Protein AF-A0A960FI10-F1 (afdb_monomer_lite)

Radius of gyration: 30.27 Å; chains: 1; bounding box: 76×75×82 Å

Structure (mmCIF, N/CA/C/O backbone):
data_AF-A0A960FI10-F1
#
_entry.id   AF-A0A960FI10-F1
#
loop_
_atom_site.group_PDB
_atom_site.id
_atom_site.type_symbol
_atom_site.label_atom_id
_atom_site.label_alt_id
_atom_site.label_comp_id
_atom_site.label_asym_id
_atom_site.label_entity_id
_atom_site.label_seq_id
_atom_site.pdbx_PDB_ins_code
_atom_site.Cartn_x
_atom_site.Cartn_y
_atom_site.Cartn_z
_atom_site.occupancy
_atom_site.B_iso_or_equiv
_atom_site.auth_seq_id
_atom_site.auth_comp_id
_atom_site.auth_asym_id
_atom_site.auth_atom_id
_atom_site.pdbx_PDB_model_num
ATOM 1 N N . MET A 1 1 ? 33.075 -23.051 -19.292 1.00 27.44 1 MET A N 1
ATOM 2 C CA . MET A 1 1 ? 32.781 -24.002 -20.390 1.00 27.44 1 MET A CA 1
ATOM 3 C C . MET A 1 1 ? 31.581 -24.809 -19.934 1.00 27.44 1 MET A C 1
ATOM 5 O O . MET A 1 1 ? 31.712 -25.465 -18.917 1.00 27.44 1 MET A O 1
ATOM 9 N N . SER A 1 2 ? 30.389 -24.736 -20.502 1.00 24.53 2 SER A N 1
ATOM 10 C CA . SER A 1 2 ? 29.901 -24.112 -21.730 1.00 24.53 2 SER A CA 1
ATOM 11 C C . SER A 1 2 ? 28.411 -23.808 -21.527 1.00 24.53 2 SER A C 1
ATOM 13 O O . SER A 1 2 ? 27.751 -24.508 -20.768 1.00 24.53 2 SER A O 1
ATOM 15 N N . THR A 1 3 ? 27.949 -22.733 -22.169 1.00 26.41 3 THR A N 1
ATOM 16 C CA . THR A 1 3 ? 26.600 -22.534 -22.738 1.00 26.41 3 THR A CA 1
ATOM 17 C C . THR A 1 3 ? 25.619 -23.697 -22.553 1.00 26.41 3 THR A C 1
ATOM 19 O O . THR A 1 3 ? 25.810 -24.702 -23.226 1.00 26.41 3 THR A O 1
ATOM 22 N N . ASP A 1 4 ? 24.583 -23.547 -21.714 1.00 27.80 4 ASP A N 1
ATOM 23 C CA . ASP A 1 4 ? 23.364 -24.387 -21.792 1.00 27.80 4 ASP A CA 1
ATOM 24 C C . ASP A 1 4 ? 22.169 -23.885 -20.942 1.00 27.80 4 ASP A C 1
ATOM 26 O O . ASP A 1 4 ? 21.427 -24.668 -20.357 1.00 27.80 4 ASP A O 1
ATOM 30 N N . ILE A 1 5 ? 21.929 -22.567 -20.866 1.00 27.28 5 ILE A N 1
ATOM 31 C CA . ILE A 1 5 ? 20.665 -22.030 -20.308 1.00 27.28 5 ILE A CA 1
ATOM 32 C C . ILE A 1 5 ? 20.168 -20.863 -21.175 1.00 27.28 5 ILE A C 1
ATOM 34 O O . ILE A 1 5 ? 20.163 -19.714 -20.751 1.00 27.28 5 ILE A O 1
ATOM 38 N N . LEU A 1 6 ? 19.811 -21.149 -22.433 1.00 28.70 6 LEU A N 1
ATOM 39 C CA . LEU A 1 6 ? 19.142 -20.194 -23.336 1.00 28.70 6 LEU A CA 1
ATOM 40 C C . LEU A 1 6 ? 18.102 -20.846 -24.270 1.00 28.70 6 LEU A C 1
ATOM 42 O O . LEU A 1 6 ? 17.695 -20.234 -25.252 1.00 28.70 6 LEU A O 1
ATOM 46 N N . ASP A 1 7 ? 17.632 -22.062 -23.981 1.00 28.39 7 ASP A N 1
ATOM 47 C CA . ASP A 1 7 ? 16.678 -22.761 -24.856 1.00 28.39 7 ASP A CA 1
ATOM 48 C C . ASP A 1 7 ? 15.357 -23.059 -24.129 1.00 28.39 7 ASP A C 1
ATOM 50 O O . ASP A 1 7 ? 14.998 -24.194 -23.832 1.00 28.39 7 ASP A O 1
ATOM 54 N N . GLN A 1 8 ? 14.605 -21.995 -23.847 1.00 27.23 8 GLN A N 1
ATOM 55 C CA . GLN A 1 8 ? 13.143 -22.065 -23.817 1.00 27.23 8 GLN A CA 1
ATOM 56 C C . GLN A 1 8 ? 12.599 -21.102 -24.872 1.00 27.23 8 GLN A C 1
ATOM 58 O O . GLN A 1 8 ? 12.081 -20.027 -24.584 1.00 27.23 8 GLN A O 1
ATOM 63 N N . ARG A 1 9 ? 12.765 -21.490 -26.142 1.00 35.78 9 ARG A N 1
ATOM 64 C CA . ARG A 1 9 ? 12.076 -20.858 -27.267 1.00 35.78 9 ARG A CA 1
ATOM 65 C C . ARG A 1 9 ? 10.587 -21.165 -27.143 1.00 35.78 9 ARG A C 1
ATOM 67 O O . ARG A 1 9 ? 10.159 -22.281 -27.437 1.00 35.78 9 ARG A O 1
ATOM 74 N N . HIS A 1 10 ? 9.787 -20.178 -26.756 1.00 39.16 10 HIS A N 1
ATOM 75 C CA . HIS A 1 10 ? 8.376 -20.183 -27.127 1.00 39.16 10 HIS A CA 1
ATOM 76 C C . HIS A 1 10 ? 8.315 -20.239 -28.661 1.00 39.16 10 HIS A C 1
ATOM 78 O O . HIS A 1 10 ? 8.887 -19.399 -29.351 1.00 39.16 10 HIS A O 1
ATOM 84 N N . GLY A 1 11 ? 7.762 -21.335 -29.179 1.00 33.62 11 GLY A N 1
ATOM 85 C CA . GLY A 1 11 ? 8.029 -21.821 -30.529 1.00 33.62 11 GLY A CA 1
ATOM 86 C C . GLY A 1 11 ? 7.714 -20.817 -31.635 1.00 33.62 11 GLY A C 1
ATOM 87 O O . GLY A 1 11 ? 6.553 -20.499 -31.884 1.00 33.62 11 GLY A O 1
ATOM 88 N N . LEU A 1 12 ? 8.755 -20.408 -32.367 1.00 49.84 12 LEU A N 1
ATOM 89 C CA . LEU A 1 12 ? 8.618 -19.959 -33.750 1.00 49.84 12 LEU A CA 1
ATOM 90 C C . LEU A 1 12 ? 7.857 -21.055 -34.509 1.00 49.84 12 LEU A C 1
ATOM 92 O O . LEU A 1 12 ? 8.240 -22.228 -34.443 1.00 49.84 12 LEU A O 1
ATOM 96 N N . GLY A 1 13 ? 6.791 -20.702 -35.229 1.00 48.28 13 GLY A N 1
ATOM 97 C CA . GLY A 1 13 ? 6.212 -21.629 -36.200 1.00 48.28 13 GLY A CA 1
ATOM 98 C C . GLY A 1 13 ? 7.327 -22.128 -37.135 1.00 48.28 13 GLY A C 1
ATOM 99 O O . GLY A 1 13 ? 8.195 -21.328 -37.502 1.00 48.28 13 GLY A O 1
ATOM 100 N N . PRO A 1 14 ? 7.375 -23.424 -37.490 1.00 54.38 14 PRO A N 1
ATOM 101 C CA . PRO A 1 14 ? 8.455 -23.959 -38.312 1.00 54.38 14 PRO A CA 1
ATOM 102 C C . PRO A 1 14 ? 8.590 -23.134 -39.601 1.00 54.38 14 PRO A C 1
ATOM 104 O O . PRO A 1 14 ? 7.647 -23.059 -40.384 1.00 54.38 14 PRO A O 1
ATOM 107 N N . GLY A 1 15 ? 9.749 -22.491 -39.791 1.00 76.50 15 GLY A N 1
ATOM 108 C CA . GLY A 1 15 ? 10.102 -21.784 -41.026 1.00 76.50 15 GLY A CA 1
ATOM 109 C C . GLY A 1 15 ? 10.373 -20.278 -40.929 1.00 76.50 15 GLY A C 1
ATOM 110 O O . GLY A 1 15 ? 10.976 -19.768 -41.859 1.00 76.50 15 GLY A O 1
ATOM 111 N N . VAL A 1 16 ? 10.015 -19.553 -39.861 1.00 88.19 16 VAL A N 1
ATOM 112 C CA . VAL A 1 16 ? 10.279 -18.092 -39.807 1.00 88.19 16 VAL A CA 1
ATOM 113 C C . VAL A 1 16 ? 11.729 -17.799 -39.400 1.00 88.19 16 VAL A C 1
ATOM 115 O O . VAL A 1 16 ? 12.176 -18.257 -38.347 1.00 88.19 16 VAL A O 1
ATOM 118 N N . GLN A 1 17 ? 12.451 -17.020 -40.211 1.00 93.38 17 GLN A N 1
ATOM 119 C CA . GLN A 1 17 ? 13.795 -16.501 -39.905 1.00 93.38 17 GLN A CA 1
ATOM 120 C C . GLN A 1 17 ? 13.783 -14.973 -39.817 1.00 93.38 17 GLN A C 1
ATOM 122 O O . GLN A 1 17 ? 13.014 -14.335 -40.529 1.00 93.38 17 GLN A O 1
ATOM 127 N N . ILE A 1 18 ? 14.621 -14.393 -38.954 1.00 95.88 18 ILE A N 1
ATOM 128 C CA . ILE A 1 18 ? 14.718 -12.943 -38.746 1.00 95.88 18 ILE A CA 1
ATOM 129 C C . ILE A 1 18 ? 16.155 -12.495 -39.010 1.00 95.88 18 ILE A C 1
ATOM 131 O O . ILE A 1 18 ? 17.070 -13.008 -38.366 1.00 95.88 18 ILE A O 1
ATOM 135 N N . ASP A 1 19 ? 16.328 -11.507 -39.888 1.00 95.88 19 ASP A N 1
ATOM 136 C CA . ASP A 1 19 ? 17.613 -10.846 -40.144 1.00 95.88 19 ASP A CA 1
ATOM 137 C C . ASP A 1 19 ? 17.461 -9.314 -40.045 1.00 95.88 19 ASP A C 1
ATOM 139 O O . ASP A 1 19 ? 16.362 -8.779 -40.198 1.00 95.88 19 ASP A O 1
ATOM 143 N N . GLU A 1 20 ? 18.564 -8.591 -39.825 1.00 95.44 20 GLU A N 1
ATOM 144 C CA . GLU A 1 20 ? 18.590 -7.120 -39.894 1.00 95.44 20 GLU A CA 1
ATOM 145 C C . GLU A 1 20 ? 18.688 -6.625 -41.350 1.00 95.44 20 GLU A C 1
ATOM 147 O O . GLU A 1 20 ? 19.424 -7.187 -42.167 1.00 95.44 20 GLU A O 1
ATOM 152 N N . LEU A 1 21 ? 17.986 -5.530 -41.664 1.00 96.31 21 LEU A N 1
ATOM 153 C CA . LEU A 1 21 ? 17.909 -4.925 -43.000 1.00 96.31 21 LEU A CA 1
ATOM 154 C C . LEU A 1 21 ? 19.276 -4.494 -43.552 1.00 96.31 21 LEU A C 1
ATOM 156 O O . LEU A 1 21 ? 19.474 -4.529 -44.762 1.00 96.31 21 LEU A O 1
ATOM 160 N N . ILE A 1 22 ? 20.239 -4.166 -42.686 1.00 94.62 22 ILE A N 1
ATOM 161 C CA . ILE A 1 22 ? 21.631 -3.859 -43.062 1.00 94.62 22 ILE A CA 1
ATOM 162 C C . ILE A 1 22 ? 22.290 -4.967 -43.902 1.00 94.62 22 ILE A C 1
ATOM 164 O O . ILE A 1 22 ? 23.148 -4.694 -44.739 1.00 94.62 22 ILE A O 1
ATOM 168 N N . GLY A 1 23 ? 21.877 -6.228 -43.723 1.00 94.00 23 GLY A N 1
ATOM 169 C CA . GLY A 1 23 ? 22.337 -7.353 -44.542 1.00 94.00 23 GLY A CA 1
ATOM 170 C C . GLY A 1 23 ? 21.620 -7.487 -45.890 1.00 94.00 23 GLY A C 1
ATOM 171 O O . GLY A 1 23 ? 22.055 -8.271 -46.732 1.00 94.00 23 GLY A O 1
ATOM 172 N N . HIS A 1 24 ? 20.536 -6.734 -46.095 1.00 95.62 24 HIS A N 1
ATOM 173 C CA . HIS A 1 24 ? 19.572 -6.892 -47.186 1.00 95.62 24 HIS A CA 1
ATOM 174 C C . HIS A 1 24 ? 19.091 -5.540 -47.764 1.00 95.62 24 HIS A C 1
ATOM 176 O O . HIS A 1 24 ? 17.882 -5.334 -47.904 1.00 95.62 24 HIS A O 1
ATOM 182 N N . PRO A 1 25 ? 19.988 -4.601 -48.136 1.00 94.50 25 PRO A N 1
ATOM 183 C CA . PRO A 1 25 ? 19.604 -3.248 -48.566 1.00 94.50 25 PRO A CA 1
ATOM 184 C C . PRO A 1 25 ? 18.697 -3.227 -49.809 1.00 94.50 25 PRO A C 1
ATOM 186 O O . PRO A 1 25 ? 17.915 -2.298 -49.997 1.00 94.50 25 PRO A O 1
ATOM 189 N N . HIS A 1 26 ? 18.735 -4.273 -50.644 1.00 95.25 26 HIS A N 1
ATOM 190 C CA . HIS A 1 26 ? 17.842 -4.432 -51.800 1.00 95.25 26 HIS A CA 1
ATOM 191 C C . HIS A 1 26 ? 16.358 -4.530 -51.421 1.00 95.25 26 HIS A C 1
ATOM 193 O O . HIS A 1 26 ? 15.505 -4.363 -52.292 1.00 95.25 26 HIS A O 1
ATOM 199 N N . LEU A 1 27 ? 16.038 -4.800 -50.151 1.00 96.69 27 LEU A N 1
ATOM 200 C CA . LEU A 1 27 ? 14.667 -4.883 -49.650 1.00 96.69 27 LEU A CA 1
ATOM 201 C C . LEU A 1 27 ? 14.076 -3.522 -49.261 1.00 96.69 27 LEU A C 1
ATOM 203 O O . LEU A 1 27 ? 12.856 -3.433 -49.128 1.00 96.69 27 LEU A O 1
ATOM 207 N N . ALA A 1 28 ? 14.877 -2.457 -49.135 1.00 95.50 28 ALA A N 1
ATOM 208 C CA . ALA A 1 28 ? 14.379 -1.136 -48.738 1.00 95.50 28 ALA A CA 1
ATOM 209 C C . ALA A 1 28 ? 13.206 -0.633 -49.615 1.00 95.50 28 ALA A C 1
ATOM 211 O O . ALA A 1 28 ? 12.186 -0.224 -49.055 1.00 95.50 28 ALA A O 1
ATOM 212 N N . PRO A 1 29 ? 13.227 -0.763 -50.962 1.00 95.69 29 PRO A N 1
ATOM 213 C CA . PRO A 1 29 ? 12.085 -0.377 -51.795 1.00 95.69 29 PRO A CA 1
ATOM 214 C C . PRO A 1 29 ? 10.819 -1.217 -51.594 1.00 95.69 29 PRO A C 1
ATOM 216 O O . PRO A 1 29 ? 9.716 -0.725 -51.849 1.00 95.69 29 PRO A O 1
ATOM 219 N N . VAL A 1 30 ? 10.964 -2.476 -51.169 1.00 94.75 30 VAL A N 1
ATOM 220 C CA . VAL A 1 30 ? 9.839 -3.380 -50.879 1.00 94.75 30 VAL A CA 1
ATOM 221 C C . VAL A 1 30 ? 9.170 -2.958 -49.578 1.00 94.75 30 VAL A C 1
ATOM 223 O O . VAL A 1 30 ? 7.957 -2.752 -49.556 1.00 94.75 30 VAL A O 1
ATOM 226 N N . LEU A 1 31 ? 9.965 -2.758 -48.523 1.00 95.88 31 LEU A N 1
ATOM 227 C CA . LEU A 1 31 ? 9.460 -2.317 -47.224 1.00 95.88 31 LEU A CA 1
ATOM 228 C C . LEU A 1 31 ? 8.814 -0.935 -47.335 1.00 95.88 31 LEU A C 1
ATOM 230 O O . LEU A 1 31 ? 7.664 -0.770 -46.935 1.00 95.88 31 LEU A O 1
ATOM 234 N N . ALA A 1 32 ? 9.479 0.022 -47.984 1.00 95.06 32 ALA A N 1
ATOM 235 C CA . ALA A 1 32 ? 8.936 1.358 -48.209 1.00 95.06 32 ALA A CA 1
ATOM 236 C C . ALA A 1 32 ? 7.579 1.343 -48.928 1.00 95.06 32 ALA A C 1
ATOM 238 O O . ALA A 1 32 ? 6.699 2.136 -48.602 1.00 95.06 32 ALA A O 1
ATOM 239 N N . ALA A 1 33 ? 7.390 0.435 -49.894 1.00 94.50 33 ALA A N 1
ATOM 240 C CA . ALA A 1 33 ? 6.110 0.274 -50.574 1.00 94.50 33 ALA A CA 1
ATOM 241 C C . ALA A 1 33 ? 5.013 -0.195 -49.611 1.00 94.50 33 ALA A C 1
ATOM 243 O O . ALA A 1 33 ? 3.963 0.430 -49.554 1.00 94.50 33 ALA A O 1
ATOM 244 N N . TRP A 1 34 ? 5.272 -1.243 -48.823 1.00 94.44 34 TRP A N 1
ATOM 245 C CA . TRP A 1 34 ? 4.295 -1.763 -47.861 1.00 94.44 34 TRP A CA 1
ATOM 246 C C . TRP A 1 34 ? 3.869 -0.723 -46.826 1.00 94.44 34 TRP A C 1
ATOM 248 O O . TRP A 1 34 ? 2.680 -0.577 -46.565 1.00 94.44 34 TRP A O 1
ATOM 258 N N . HIS A 1 35 ? 4.825 0.021 -46.267 1.00 91.56 35 HIS A N 1
ATOM 259 C CA . HIS A 1 35 ? 4.545 0.989 -45.203 1.00 91.56 35 HIS A CA 1
ATOM 260 C C . HIS A 1 35 ? 3.808 2.211 -45.745 1.00 91.56 35 HIS A C 1
ATOM 262 O O . HIS A 1 35 ? 2.861 2.687 -45.126 1.00 91.56 35 HIS A O 1
ATOM 268 N N . HIS A 1 36 ? 4.198 2.694 -46.926 1.00 92.56 36 HIS A N 1
ATOM 269 C CA . HIS A 1 36 ? 3.494 3.788 -47.580 1.00 92.56 36 HIS A CA 1
ATOM 270 C C . HIS A 1 36 ? 2.075 3.390 -48.008 1.00 92.56 36 HIS A C 1
ATOM 272 O O . HIS A 1 36 ? 1.150 4.182 -47.854 1.00 92.56 36 HIS A O 1
ATOM 278 N N . ASP A 1 37 ? 1.882 2.180 -48.535 1.00 93.19 37 ASP A N 1
ATOM 279 C CA . ASP A 1 37 ? 0.554 1.709 -48.941 1.00 93.19 37 ASP A CA 1
ATOM 280 C C . ASP A 1 37 ? -0.384 1.539 -47.730 1.00 93.19 37 ASP A C 1
ATOM 282 O O . ASP A 1 37 ? -1.577 1.821 -47.842 1.00 93.19 37 ASP A O 1
ATOM 286 N N . GLU A 1 38 ? 0.146 1.133 -46.569 1.00 90.44 38 GLU A N 1
ATOM 287 C CA . GLU A 1 38 ? -0.631 0.982 -45.331 1.00 90.44 38 GLU A CA 1
ATOM 288 C C . GLU A 1 38 ? -0.911 2.332 -44.646 1.00 90.44 38 GLU A C 1
ATOM 290 O O . GLU A 1 38 ? -2.062 2.632 -44.336 1.00 90.44 38 GLU A O 1
ATOM 295 N N . TRP A 1 39 ? 0.108 3.173 -44.437 1.00 88.62 39 TRP A N 1
ATOM 296 C CA . TRP A 1 39 ? 0.011 4.364 -43.574 1.00 88.62 39 TRP A CA 1
ATOM 297 C C . TRP A 1 39 ? 0.236 5.701 -44.279 1.00 88.62 39 TRP A C 1
ATOM 299 O O . TRP A 1 39 ? 0.024 6.744 -43.668 1.00 88.62 39 TRP A O 1
ATOM 309 N N . GLY A 1 40 ? 0.608 5.719 -45.562 1.00 85.81 40 GLY A N 1
ATOM 310 C CA . GLY A 1 40 ? 0.927 6.959 -46.286 1.00 85.81 40 GLY A CA 1
ATOM 311 C C . GLY A 1 40 ? -0.209 7.982 -46.284 1.00 85.81 40 GLY A C 1
ATOM 312 O O . GLY A 1 40 ? 0.038 9.179 -46.251 1.00 85.81 40 GLY A O 1
ATOM 313 N N . HIS A 1 41 ? -1.458 7.518 -46.215 1.00 87.25 41 HIS A N 1
ATOM 314 C CA . HIS A 1 41 ? -2.650 8.365 -46.147 1.00 87.25 41 HIS A CA 1
ATOM 315 C C . HIS A 1 41 ? -2.803 9.161 -44.836 1.00 87.25 41 HIS A C 1
ATOM 317 O O . HIS A 1 41 ? -3.621 10.080 -44.793 1.00 87.25 41 HIS A O 1
ATOM 323 N N . LEU A 1 42 ? -2.060 8.814 -43.778 1.00 83.38 42 LEU A N 1
ATOM 324 C CA . LEU A 1 42 ? -2.058 9.544 -42.504 1.00 83.38 42 LEU A CA 1
ATOM 325 C C . LEU A 1 42 ? -1.232 10.836 -42.577 1.00 83.38 42 LEU A C 1
ATOM 327 O O . LEU A 1 42 ? -1.423 11.739 -41.764 1.00 83.38 42 LEU A O 1
ATOM 331 N N . TYR A 1 43 ? -0.347 10.945 -43.568 1.00 82.81 43 TYR A N 1
ATOM 332 C CA . TYR A 1 43 ? 0.584 12.053 -43.717 1.00 82.81 43 TYR A CA 1
ATOM 333 C C . TYR A 1 43 ? 0.268 12.852 -44.984 1.00 82.81 43 TYR A C 1
ATOM 335 O O . TYR A 1 43 ? -0.145 12.292 -46.000 1.00 82.81 43 TYR A O 1
ATOM 343 N N . PRO A 1 44 ? 0.480 14.177 -44.988 1.00 83.62 44 PRO A N 1
ATOM 344 C CA . PRO A 1 44 ? 0.460 14.925 -46.236 1.00 83.62 44 PRO A CA 1
ATOM 345 C C . PRO A 1 44 ? 1.567 14.428 -47.184 1.00 83.62 44 PRO A C 1
ATOM 347 O O . PRO A 1 44 ? 2.717 14.331 -46.767 1.00 83.62 44 PRO A O 1
ATOM 350 N N . ASP A 1 45 ? 1.270 14.234 -48.474 1.00 82.12 45 ASP A N 1
ATOM 351 C CA . ASP A 1 45 ? 2.230 13.727 -49.486 1.00 82.12 45 ASP A CA 1
ATOM 352 C C . ASP A 1 45 ? 3.574 14.486 -49.548 1.00 82.12 45 ASP A C 1
ATOM 354 O O . ASP A 1 45 ? 4.604 13.958 -49.979 1.00 82.12 45 ASP A O 1
ATOM 358 N N . HIS A 1 46 ? 3.571 15.768 -49.174 1.00 82.31 46 HIS A N 1
ATOM 359 C CA . HIS A 1 46 ? 4.774 16.603 -49.156 1.00 82.31 46 HIS A CA 1
ATOM 360 C C . HIS A 1 46 ? 5.641 16.397 -47.905 1.00 82.31 46 HIS A C 1
ATOM 362 O O . HIS A 1 46 ? 6.799 16.807 -47.913 1.00 82.31 46 HIS A O 1
ATOM 368 N N . VAL A 1 47 ? 5.086 15.782 -46.858 1.00 81.88 47 VAL A N 1
ATOM 369 C CA . VAL A 1 47 ? 5.758 15.431 -45.601 1.00 81.88 47 VAL A CA 1
ATOM 370 C C . VAL A 1 47 ? 6.319 14.016 -45.706 1.00 81.88 47 VAL A C 1
ATOM 372 O O . VAL A 1 47 ? 7.525 13.828 -45.569 1.00 81.88 47 VAL A O 1
ATOM 375 N N . TRP A 1 48 ? 5.478 13.037 -46.048 1.00 87.94 48 TRP A N 1
ATOM 376 C CA . TRP A 1 48 ? 5.899 11.646 -46.180 1.00 87.94 48 TRP A CA 1
ATOM 377 C C . TRP A 1 48 ? 5.274 11.006 -47.421 1.00 87.94 48 TRP A C 1
ATOM 379 O O . TRP A 1 48 ? 4.070 11.067 -47.639 1.00 87.94 48 TRP A O 1
ATOM 389 N N . ASN A 1 49 ? 6.118 10.432 -48.277 1.00 91.19 49 ASN A N 1
ATOM 390 C CA . ASN A 1 49 ? 5.718 9.756 -49.509 1.00 91.19 49 ASN A CA 1
ATOM 391 C C . ASN A 1 49 ? 6.656 8.581 -49.791 1.00 91.19 49 ASN A C 1
ATOM 393 O O . ASN A 1 49 ? 7.697 8.430 -49.151 1.00 91.19 49 ASN A O 1
ATOM 397 N N . ARG A 1 50 ? 6.330 7.772 -50.804 1.00 92.50 50 ARG A N 1
ATOM 398 C CA . ARG A 1 50 ? 7.099 6.564 -51.140 1.00 92.50 50 ARG A CA 1
ATOM 399 C C . ARG A 1 50 ? 8.591 6.819 -51.381 1.00 92.50 50 ARG A C 1
ATOM 401 O O . ARG A 1 50 ? 9.402 5.971 -51.035 1.00 92.50 50 ARG A O 1
ATOM 408 N N . ALA A 1 51 ? 8.975 7.960 -51.956 1.00 93.19 51 ALA A N 1
ATOM 409 C CA . ALA A 1 51 ? 10.389 8.277 -52.166 1.00 93.19 51 ALA A CA 1
ATOM 410 C C . ALA A 1 51 ? 11.107 8.627 -50.853 1.00 93.19 51 ALA A C 1
ATOM 412 O O . ALA A 1 51 ? 12.289 8.326 -50.714 1.00 93.19 51 ALA A O 1
ATOM 413 N N . THR A 1 52 ? 10.411 9.253 -49.901 1.00 91.44 52 THR A N 1
ATOM 414 C CA . THR A 1 52 ? 10.924 9.484 -48.543 1.00 91.44 52 THR A CA 1
ATOM 415 C C . THR A 1 52 ? 11.063 8.171 -47.778 1.00 91.44 52 THR A C 1
ATOM 417 O O . THR A 1 52 ? 12.158 7.890 -47.304 1.00 91.44 52 THR A O 1
ATOM 420 N N . ALA A 1 53 ? 10.036 7.316 -47.789 1.00 91.94 53 ALA A N 1
ATOM 421 C CA . ALA A 1 53 ? 10.080 6.004 -47.141 1.00 91.94 53 ALA A CA 1
ATOM 422 C C . ALA A 1 53 ? 11.228 5.116 -47.669 1.00 91.94 53 ALA A C 1
ATOM 424 O O . ALA A 1 53 ? 11.881 4.418 -46.900 1.00 91.94 53 ALA A O 1
ATOM 425 N N . ILE A 1 54 ? 11.521 5.160 -48.979 1.00 95.12 54 ILE A N 1
ATOM 426 C CA . ILE A 1 54 ? 12.680 4.450 -49.554 1.00 95.12 54 ILE A CA 1
ATOM 427 C C . ILE A 1 54 ? 13.982 4.944 -48.921 1.00 95.12 54 ILE A C 1
ATOM 429 O O . ILE A 1 54 ? 14.773 4.121 -48.474 1.00 95.12 54 ILE A O 1
ATOM 433 N N . ARG A 1 55 ? 14.184 6.266 -48.843 1.00 92.94 55 ARG A N 1
ATOM 434 C CA . ARG A 1 55 ? 15.403 6.846 -48.258 1.00 92.94 55 ARG A CA 1
ATOM 435 C C . ARG A 1 55 ? 15.562 6.496 -46.780 1.00 92.94 55 ARG A C 1
ATOM 437 O O . ARG A 1 55 ? 16.683 6.275 -46.344 1.00 92.94 55 ARG A O 1
ATOM 444 N N . GLU A 1 56 ? 14.467 6.439 -46.027 1.00 92.19 56 GLU A N 1
ATOM 445 C CA . GLU A 1 56 ? 14.484 6.048 -44.611 1.00 92.19 56 GLU A CA 1
ATOM 446 C C . GLU A 1 56 ? 14.949 4.598 -44.440 1.00 92.19 56 GLU A C 1
ATOM 448 O O . GLU A 1 56 ? 15.900 4.339 -43.706 1.00 92.19 56 GLU A O 1
ATOM 453 N N . PHE A 1 57 ? 14.358 3.650 -45.176 1.00 94.75 57 PHE A N 1
ATOM 454 C CA . PHE A 1 57 ? 14.792 2.251 -45.113 1.00 94.75 57 PHE A CA 1
ATOM 455 C C . PHE A 1 57 ? 16.194 2.029 -45.700 1.00 94.75 57 PHE A C 1
ATOM 457 O O . PHE A 1 57 ? 16.921 1.169 -45.205 1.00 94.75 57 PHE A O 1
ATOM 464 N N . GLU A 1 58 ? 16.597 2.787 -46.725 1.00 95.12 58 GLU A N 1
ATOM 465 C CA . GLU A 1 58 ? 17.973 2.772 -47.238 1.00 95.12 58 GLU A CA 1
ATOM 466 C C . GLU A 1 58 ? 18.962 3.246 -46.165 1.00 95.12 58 GLU A C 1
ATOM 468 O O . GLU A 1 58 ? 19.963 2.570 -45.941 1.00 95.12 58 GLU A O 1
ATOM 473 N N . ALA A 1 59 ? 18.653 4.327 -45.441 1.00 92.19 59 ALA A N 1
ATOM 474 C CA . ALA A 1 59 ? 19.477 4.818 -44.336 1.00 92.19 59 ALA A CA 1
ATOM 475 C C . ALA A 1 59 ? 19.573 3.801 -43.184 1.00 92.19 59 ALA A C 1
ATOM 477 O O . ALA A 1 59 ? 20.659 3.549 -42.667 1.00 92.19 59 ALA A O 1
ATOM 478 N N . MET A 1 60 ? 18.467 3.134 -42.832 1.00 92.19 60 MET A N 1
ATOM 479 C CA . MET A 1 60 ? 18.463 2.051 -41.833 1.00 92.19 60 MET A CA 1
ATOM 480 C C . MET A 1 60 ? 19.222 0.791 -42.288 1.00 92.19 60 MET A C 1
ATOM 482 O O . MET A 1 60 ? 19.481 -0.103 -41.479 1.00 92.19 60 MET A O 1
ATOM 486 N N . ALA A 1 61 ? 19.568 0.690 -43.574 1.00 93.06 61 ALA A N 1
ATOM 487 C CA . ALA A 1 61 ? 20.406 -0.372 -44.115 1.00 93.06 61 ALA A CA 1
ATOM 488 C C . ALA A 1 61 ? 21.899 0.010 -44.172 1.00 93.06 61 ALA A C 1
ATOM 490 O O . ALA A 1 61 ? 22.718 -0.817 -44.579 1.00 93.06 61 ALA A O 1
ATOM 491 N N . GLU A 1 62 ? 22.281 1.232 -43.782 1.00 91.94 62 GLU A N 1
ATOM 492 C CA . GLU A 1 62 ? 23.676 1.678 -43.776 1.00 91.94 62 GLU A CA 1
ATOM 493 C C . GLU A 1 62 ? 24.415 1.280 -42.481 1.00 91.94 62 GLU A C 1
ATOM 495 O O . GLU A 1 62 ? 23.853 1.326 -41.385 1.00 91.94 62 GLU A O 1
ATOM 500 N N . PRO A 1 63 ? 25.712 0.919 -42.545 1.00 87.62 63 PRO A N 1
ATOM 501 C CA . PRO A 1 63 ? 26.504 0.657 -41.347 1.00 87.62 63 PRO A CA 1
ATOM 502 C C . PRO A 1 63 ? 26.619 1.868 -40.417 1.00 87.62 63 PRO A C 1
ATOM 504 O O . PRO A 1 63 ? 26.997 2.955 -40.842 1.00 87.62 63 PRO A O 1
ATOM 507 N N . GLY A 1 64 ? 26.394 1.647 -39.120 1.00 81.75 64 GLY A N 1
ATOM 508 C CA . GLY A 1 64 ? 26.544 2.679 -38.088 1.00 81.75 64 GLY A CA 1
ATOM 509 C C . GLY A 1 64 ? 25.285 3.505 -37.817 1.00 81.75 64 GLY A C 1
ATOM 510 O O . GLY A 1 64 ? 25.337 4.383 -36.959 1.00 81.75 64 GLY A O 1
ATOM 511 N N . THR A 1 65 ? 24.169 3.208 -38.489 1.00 85.62 65 THR A N 1
ATOM 512 C CA . THR A 1 65 ? 22.854 3.754 -38.129 1.00 85.62 65 THR A CA 1
ATOM 513 C C . THR A 1 65 ? 22.460 3.378 -36.695 1.00 85.62 65 THR A C 1
ATOM 515 O O . THR A 1 65 ? 22.726 2.267 -36.220 1.00 85.62 65 THR A O 1
ATOM 518 N N . VAL A 1 66 ? 21.820 4.323 -36.007 1.00 84.81 66 VAL A N 1
ATOM 519 C CA . VAL A 1 66 ? 21.176 4.103 -34.704 1.00 84.81 66 VAL A CA 1
ATOM 520 C C . VAL A 1 66 ? 19.797 3.463 -34.866 1.00 84.81 66 VAL A C 1
ATOM 522 O O . VAL A 1 66 ? 19.425 2.611 -34.061 1.00 84.81 66 VAL A O 1
ATOM 525 N N . ASP A 1 67 ? 19.099 3.787 -35.955 1.00 92.44 67 ASP A N 1
ATOM 526 C CA . ASP A 1 67 ? 17.795 3.225 -36.291 1.00 92.44 67 ASP A CA 1
ATOM 527 C C . ASP A 1 67 ? 17.973 1.900 -37.023 1.00 92.44 67 ASP A C 1
ATOM 529 O O . ASP A 1 67 ? 18.764 1.801 -37.964 1.00 92.44 67 ASP A O 1
ATOM 533 N N . ARG A 1 68 ? 17.238 0.871 -36.605 1.00 93.75 68 ARG A N 1
ATOM 534 C CA . ARG A 1 68 ? 17.422 -0.500 -37.099 1.00 93.75 68 ARG A CA 1
ATOM 535 C C . ARG A 1 68 ? 16.114 -1.102 -37.553 1.00 93.75 68 ARG A C 1
ATOM 537 O O . ARG A 1 68 ? 15.090 -0.892 -36.923 1.00 93.75 68 ARG A O 1
ATOM 544 N N . THR A 1 69 ? 16.158 -1.921 -38.599 1.00 96.62 69 THR A N 1
ATOM 545 C CA . THR A 1 69 ? 14.990 -2.673 -39.075 1.00 96.62 69 THR A CA 1
ATOM 546 C C . THR A 1 69 ? 15.281 -4.167 -39.078 1.00 96.62 69 THR A C 1
ATOM 548 O O . THR A 1 69 ? 16.298 -4.599 -39.619 1.00 96.62 69 THR A O 1
ATOM 551 N N . TRP A 1 70 ? 14.367 -4.959 -38.519 1.00 97.69 70 TRP A N 1
ATOM 552 C CA . TRP A 1 70 ? 14.359 -6.417 -38.626 1.00 97.69 70 TRP A CA 1
ATOM 553 C C . TRP A 1 70 ? 13.336 -6.856 -39.663 1.00 97.69 70 TRP A C 1
ATOM 555 O O . TRP A 1 70 ? 12.240 -6.301 -39.743 1.00 97.69 70 TRP A O 1
ATOM 565 N N . VAL A 1 71 ? 13.693 -7.874 -40.440 1.00 97.88 71 VAL A N 1
ATOM 566 C CA . VAL A 1 71 ? 12.882 -8.424 -41.526 1.00 97.88 71 VAL A CA 1
ATOM 567 C C . VAL A 1 71 ? 12.662 -9.910 -41.281 1.00 97.88 71 VAL A C 1
ATOM 569 O O . VAL A 1 71 ? 13.606 -10.653 -41.004 1.00 97.88 71 VAL A O 1
ATOM 572 N N . ALA A 1 72 ? 11.407 -10.344 -41.378 1.00 97.31 72 ALA A N 1
ATOM 573 C CA . ALA A 1 72 ? 11.018 -11.741 -41.268 1.00 97.31 72 ALA A CA 1
ATOM 574 C C . ALA A 1 72 ? 10.947 -12.401 -42.643 1.00 97.31 72 ALA A C 1
ATOM 576 O O . ALA A 1 72 ? 10.375 -11.831 -43.569 1.00 97.31 72 ALA A O 1
ATOM 577 N N . PHE A 1 73 ? 11.451 -13.629 -42.747 1.00 96.12 73 PHE A N 1
ATOM 578 C CA . PHE A 1 73 ? 11.495 -14.419 -43.976 1.00 96.12 73 PHE A CA 1
ATOM 579 C C . PHE A 1 73 ? 10.826 -15.783 -43.806 1.00 96.12 73 PHE A C 1
ATOM 581 O O . PHE A 1 73 ? 10.877 -16.382 -42.727 1.00 96.12 73 PHE A O 1
ATOM 588 N N . ASP A 1 74 ? 10.237 -16.289 -44.890 1.00 92.62 74 ASP A N 1
ATOM 589 C CA . ASP A 1 74 ? 9.749 -17.663 -45.001 1.00 92.62 74 ASP A CA 1
ATOM 590 C C . ASP A 1 74 ? 10.882 -18.593 -45.460 1.00 92.62 74 ASP A C 1
ATOM 592 O O . ASP A 1 74 ? 11.333 -18.570 -46.608 1.00 92.62 74 ASP A O 1
ATOM 596 N N . GLY A 1 75 ? 11.369 -19.430 -44.551 1.00 85.88 75 GLY A N 1
ATOM 597 C CA . GLY A 1 75 ? 12.468 -20.353 -44.795 1.00 85.88 75 GLY A CA 1
ATOM 598 C C . GLY A 1 75 ? 13.824 -19.654 -44.942 1.00 85.88 75 GLY A C 1
ATOM 599 O O . GLY A 1 75 ? 14.139 -18.701 -44.235 1.00 85.88 75 GLY A O 1
ATOM 600 N N . GLY A 1 76 ? 14.672 -20.192 -45.823 1.00 82.94 76 GLY A N 1
ATOM 601 C CA . GLY A 1 76 ? 16.064 -19.752 -45.992 1.00 82.94 76 GLY A CA 1
ATOM 602 C C . GLY A 1 76 ? 16.314 -18.735 -47.112 1.00 82.94 76 GLY A C 1
ATOM 603 O O . GLY A 1 76 ? 17.456 -18.314 -47.273 1.00 82.94 76 GLY A O 1
ATOM 604 N N . SER A 1 77 ? 15.303 -18.363 -47.909 1.00 89.06 77 SER A N 1
ATOM 605 C CA . SER A 1 77 ? 15.475 -17.338 -48.955 1.00 89.06 77 SER A CA 1
ATOM 606 C C . SER A 1 77 ? 15.567 -15.938 -48.330 1.00 89.06 77 SER A C 1
ATOM 608 O O . SER A 1 77 ? 15.069 -15.704 -47.227 1.00 89.06 77 SER A O 1
ATOM 610 N N . ARG A 1 78 ? 16.247 -15.023 -49.029 1.00 92.81 78 ARG A N 1
ATOM 611 C CA . ARG A 1 78 ? 16.378 -13.590 -48.703 1.00 92.81 78 ARG A CA 1
ATOM 612 C C . ARG A 1 78 ? 15.908 -12.695 -49.856 1.00 92.81 78 ARG A C 1
ATOM 614 O O . ARG A 1 78 ? 16.256 -11.517 -49.944 1.00 92.81 78 ARG A O 1
ATOM 621 N N . ASP A 1 79 ? 15.119 -13.280 -50.752 1.00 92.06 79 ASP A N 1
ATOM 622 C CA . ASP A 1 79 ? 14.485 -12.583 -51.863 1.00 92.06 79 ASP A CA 1
ATOM 623 C C . ASP A 1 79 ? 13.218 -11.859 -51.389 1.00 92.06 79 ASP A C 1
ATOM 625 O O . ASP A 1 79 ? 12.618 -12.222 -50.375 1.00 92.06 79 ASP A O 1
ATOM 629 N N . ALA A 1 80 ? 12.774 -10.859 -52.154 1.00 89.62 80 ALA A N 1
ATOM 630 C CA . ALA A 1 80 ? 11.586 -10.062 -51.835 1.00 89.62 80 ALA A CA 1
ATOM 631 C C . ALA A 1 80 ? 10.316 -10.914 -51.636 1.00 89.62 80 ALA A C 1
ATOM 633 O O . ALA A 1 80 ? 9.524 -10.636 -50.738 1.00 89.62 80 ALA A O 1
ATOM 634 N N . ASP A 1 81 ? 10.152 -11.983 -52.420 1.00 91.00 81 ASP A N 1
ATOM 635 C CA . ASP A 1 81 ? 8.983 -12.872 -52.358 1.00 91.00 81 ASP A CA 1
ATOM 636 C C . ASP A 1 81 ? 8.937 -13.726 -51.077 1.00 91.00 81 ASP A C 1
ATOM 638 O O . ASP A 1 81 ? 7.894 -14.287 -50.743 1.00 91.00 81 ASP A O 1
ATOM 642 N N . ALA A 1 82 ? 10.060 -13.837 -50.358 1.00 93.06 82 ALA A N 1
ATOM 643 C CA . ALA A 1 82 ? 10.151 -14.568 -49.098 1.00 93.06 82 ALA A CA 1
ATOM 644 C C . ALA A 1 82 ? 9.866 -13.687 -47.874 1.00 93.06 82 ALA A C 1
ATOM 646 O O . ALA A 1 82 ? 9.787 -14.212 -46.764 1.00 93.06 82 ALA A O 1
ATO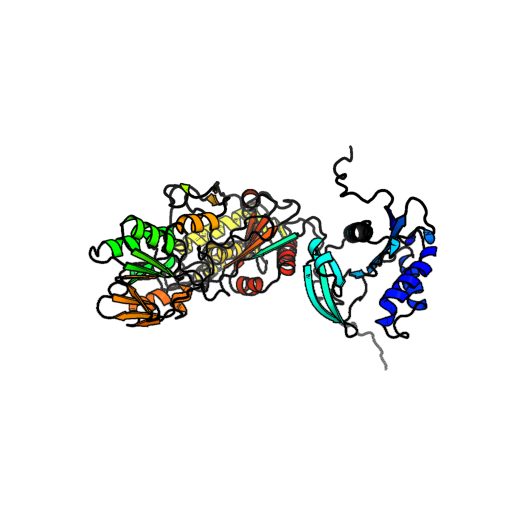M 647 N N . VAL A 1 83 ? 9.726 -12.367 -48.039 1.00 96.19 83 VAL A N 1
ATOM 648 C CA . VAL A 1 83 ? 9.515 -11.445 -46.919 1.00 96.19 83 VAL A CA 1
ATOM 649 C C . VAL A 1 83 ? 8.106 -11.627 -46.340 1.00 96.19 83 VAL A C 1
ATOM 651 O O . VAL A 1 83 ? 7.102 -11.588 -47.048 1.00 96.19 83 VAL A O 1
ATOM 654 N N . LEU A 1 84 ? 8.027 -11.809 -45.024 1.00 96.38 84 LEU A N 1
ATOM 655 C CA . LEU A 1 84 ? 6.790 -11.997 -44.260 1.00 96.38 84 LEU A CA 1
ATOM 656 C C . LEU A 1 84 ? 6.354 -10.736 -43.506 1.00 96.38 84 LEU A C 1
ATOM 658 O O . LEU A 1 84 ? 5.174 -10.592 -43.176 1.00 96.38 84 LEU A O 1
ATOM 662 N N . GLY A 1 85 ? 7.289 -9.839 -43.203 1.00 96.94 85 GLY A N 1
ATOM 663 C CA . GLY A 1 85 ? 7.037 -8.625 -42.436 1.00 96.94 85 GLY A CA 1
ATOM 664 C C . GLY A 1 85 ? 8.323 -7.938 -41.993 1.00 96.94 85 GLY A C 1
ATOM 665 O O . GLY A 1 85 ? 9.414 -8.474 -42.193 1.00 96.94 85 GLY A O 1
ATOM 666 N N . SER A 1 86 ? 8.188 -6.776 -41.368 1.00 97.69 86 SER A N 1
ATOM 667 C CA . SER A 1 86 ? 9.297 -6.023 -40.784 1.00 97.69 86 SER A CA 1
ATOM 668 C C . SER A 1 86 ? 8.862 -5.235 -39.553 1.00 97.69 86 SER A C 1
ATOM 670 O O . SER A 1 86 ? 7.670 -5.033 -39.326 1.00 97.69 86 SER A O 1
ATOM 672 N N . VAL A 1 87 ? 9.843 -4.800 -38.768 1.00 97.38 87 VAL A N 1
ATOM 673 C CA . VAL A 1 87 ? 9.672 -3.838 -37.676 1.00 97.38 87 VAL A CA 1
ATOM 674 C C . VAL A 1 87 ? 10.927 -2.985 -37.546 1.00 97.38 87 VAL A C 1
ATOM 676 O O . VAL A 1 87 ? 12.032 -3.499 -37.747 1.00 97.38 87 VAL A O 1
ATOM 679 N N . SER A 1 88 ? 10.768 -1.719 -37.177 1.00 96.25 88 SER A N 1
ATOM 680 C CA . SER A 1 88 ? 11.875 -0.787 -36.979 1.00 96.25 88 SER A CA 1
ATOM 681 C C . SER A 1 88 ? 11.976 -0.340 -35.521 1.00 96.25 88 SER A C 1
ATOM 683 O O . SER A 1 88 ? 10.967 -0.110 -34.860 1.00 96.25 88 SER A O 1
ATOM 685 N N . LEU A 1 89 ? 13.203 -0.225 -35.019 1.00 95.44 89 LEU A N 1
ATOM 686 C CA . LEU A 1 89 ? 13.540 0.519 -33.813 1.00 95.44 89 LEU A CA 1
ATOM 687 C C . LEU A 1 89 ? 14.033 1.895 -34.256 1.00 95.44 89 LEU A C 1
ATOM 689 O O . LEU A 1 89 ? 15.081 1.981 -34.897 1.00 95.44 89 LEU A O 1
ATOM 693 N N . VAL A 1 90 ? 13.271 2.934 -33.939 1.00 93.50 90 VAL A N 1
ATOM 694 C CA . VAL A 1 90 ? 13.546 4.317 -34.333 1.00 93.50 90 VAL A CA 1
ATOM 695 C C . VAL A 1 90 ? 13.918 5.109 -33.088 1.00 93.50 90 VAL A C 1
ATOM 697 O O . VAL A 1 90 ? 13.205 5.103 -32.089 1.00 93.50 90 VAL A O 1
ATOM 700 N N . THR A 1 91 ? 15.079 5.744 -33.117 1.00 85.44 91 THR A N 1
ATOM 701 C CA . THR A 1 91 ? 15.638 6.520 -32.003 1.00 85.44 91 THR A CA 1
ATOM 702 C C . THR A 1 91 ? 15.351 8.017 -32.126 1.00 85.44 91 THR A C 1
ATOM 704 O O . THR A 1 91 ? 15.565 8.756 -31.165 1.00 85.44 91 THR A O 1
ATOM 707 N N . THR A 1 92 ? 14.862 8.445 -33.291 1.00 75.50 92 THR A N 1
ATOM 708 C CA . THR A 1 92 ? 14.487 9.822 -33.630 1.00 75.50 92 THR A CA 1
ATOM 709 C C . THR A 1 92 ? 12.991 10.086 -33.398 1.00 75.50 92 THR A C 1
ATOM 711 O O . THR A 1 92 ? 12.229 9.148 -33.162 1.00 75.50 92 THR A O 1
ATOM 714 N N . ASP A 1 93 ? 12.590 11.365 -33.400 1.00 66.69 93 ASP A N 1
ATOM 715 C CA . ASP A 1 93 ? 11.233 11.838 -33.078 1.00 66.69 93 ASP A CA 1
ATOM 716 C C . ASP A 1 93 ? 10.153 11.167 -33.952 1.00 66.69 93 ASP A C 1
ATOM 718 O O . ASP A 1 93 ? 9.942 11.555 -35.100 1.00 66.69 93 ASP A O 1
ATOM 722 N N . ASP A 1 94 ? 9.458 10.166 -33.401 1.00 71.75 94 ASP A N 1
ATOM 723 C CA . ASP A 1 94 ? 8.401 9.406 -34.098 1.00 71.75 94 ASP A CA 1
ATOM 724 C C . ASP A 1 94 ? 6.985 9.949 -33.794 1.00 71.75 94 ASP A C 1
ATOM 726 O O . ASP A 1 94 ? 6.013 9.635 -34.484 1.00 71.75 94 ASP A O 1
ATOM 730 N N . LEU A 1 95 ? 6.846 10.789 -32.757 1.00 83.19 95 LEU A N 1
ATOM 731 C CA . LEU A 1 95 ? 5.566 11.358 -32.329 1.00 83.19 95 LEU A CA 1
ATOM 732 C C . LEU A 1 95 ? 5.719 12.768 -31.729 1.00 83.19 95 LEU A C 1
ATOM 734 O O . LEU A 1 95 ? 6.318 12.935 -30.666 1.00 83.19 95 LEU A O 1
ATOM 738 N N . ASP A 1 96 ? 5.090 13.758 -32.371 1.00 82.50 96 ASP A N 1
ATOM 739 C CA . ASP A 1 96 ? 5.056 15.158 -31.918 1.00 82.50 96 ASP A CA 1
ATOM 740 C C . ASP A 1 96 ? 4.584 15.284 -30.454 1.00 82.50 96 ASP A C 1
ATOM 742 O O . ASP A 1 96 ? 3.520 14.781 -30.072 1.00 82.50 96 ASP A O 1
ATOM 746 N N . GLY A 1 97 ? 5.353 16.001 -29.632 1.00 83.38 97 GLY A N 1
ATOM 747 C CA . GLY A 1 97 ? 5.108 16.198 -28.198 1.00 83.38 97 GLY A CA 1
ATOM 748 C C . GLY A 1 97 ? 5.611 15.067 -27.291 1.00 83.38 97 GLY A C 1
ATOM 749 O O . GLY A 1 97 ? 5.485 15.168 -26.066 1.00 83.38 97 GLY A O 1
ATOM 750 N N . PHE A 1 98 ? 6.174 14.001 -27.865 1.00 88.00 98 PHE A N 1
ATOM 751 C CA . PHE A 1 98 ? 6.746 12.854 -27.154 1.00 88.00 98 PHE A CA 1
ATOM 752 C C . PHE A 1 98 ? 8.216 12.611 -27.523 1.00 88.00 98 PHE A C 1
ATOM 754 O O . PHE A 1 98 ? 8.723 11.509 -27.344 1.00 88.00 98 PHE A O 1
ATOM 761 N N . GLU A 1 99 ? 8.929 13.651 -27.955 1.00 85.88 99 GLU A N 1
ATOM 762 C CA . GLU A 1 99 ? 10.346 13.620 -28.366 1.00 85.88 99 GLU A CA 1
ATOM 763 C C . GLU A 1 99 ? 11.284 13.143 -27.237 1.00 85.88 99 GLU A C 1
ATOM 765 O O . GLU A 1 99 ? 12.374 12.627 -27.460 1.00 85.88 99 GLU A O 1
ATOM 770 N N . HIS A 1 100 ? 10.841 13.285 -25.986 1.00 84.25 100 HIS A N 1
ATOM 771 C CA . HIS A 1 100 ? 11.541 12.796 -24.797 1.00 84.25 100 HIS A CA 1
ATOM 772 C C . HIS A 1 100 ? 11.447 11.270 -24.607 1.00 84.25 100 HIS A C 1
ATOM 774 O O . HIS A 1 100 ? 12.150 10.721 -23.757 1.00 84.25 100 HIS A O 1
ATOM 780 N N . LEU A 1 101 ? 10.575 10.581 -25.351 1.00 88.00 101 LEU A N 1
ATOM 781 C CA . LEU A 1 101 ? 10.470 9.127 -25.352 1.00 88.00 101 LEU A CA 1
ATOM 782 C C . LEU A 1 101 ? 11.280 8.576 -26.523 1.00 88.00 101 LEU A C 1
ATOM 784 O O . LEU A 1 101 ? 11.028 8.891 -27.678 1.00 88.00 101 LEU A O 1
ATOM 788 N N . THR A 1 102 ? 12.259 7.734 -26.226 1.00 88.31 102 THR A N 1
ATOM 789 C CA . THR A 1 102 ? 13.078 7.038 -27.221 1.00 88.31 102 THR A CA 1
ATOM 790 C C . THR A 1 102 ? 13.650 5.775 -26.575 1.00 88.31 102 THR A C 1
ATOM 792 O O . THR A 1 102 ? 13.891 5.772 -25.362 1.00 88.31 102 THR A O 1
ATOM 795 N N . PRO A 1 103 ? 13.841 4.675 -27.320 1.00 94.06 103 PRO A N 1
ATOM 796 C CA . PRO A 1 103 ? 13.470 4.456 -28.721 1.00 94.06 103 PRO A CA 1
ATOM 797 C C . PRO A 1 103 ? 12.015 3.992 -28.907 1.00 94.06 103 PRO A C 1
ATOM 799 O O . PRO A 1 103 ? 11.347 3.582 -27.950 1.00 94.06 103 PRO A O 1
ATOM 802 N N . TRP A 1 104 ? 11.556 4.002 -30.159 1.00 95.31 104 TRP A N 1
ATOM 803 C CA . TRP A 1 104 ? 10.232 3.586 -30.619 1.00 95.31 104 TRP A CA 1
ATOM 804 C C . TRP A 1 104 ? 10.287 2.275 -31.407 1.00 95.31 104 TRP A C 1
ATOM 806 O O . TRP A 1 104 ? 11.105 2.107 -32.307 1.00 95.31 104 TRP A O 1
ATOM 816 N N . LEU A 1 105 ? 9.384 1.347 -31.101 1.00 96.12 105 LEU A N 1
ATOM 817 C CA . LEU A 1 105 ? 8.958 0.290 -32.004 1.00 96.12 105 LEU A CA 1
ATOM 818 C C . LEU A 1 105 ? 7.991 0.923 -33.006 1.00 96.12 105 LEU A C 1
ATOM 820 O O . LEU A 1 105 ? 6.831 1.183 -32.688 1.00 96.12 105 LEU A O 1
ATOM 824 N N . ALA A 1 106 ? 8.490 1.128 -34.217 1.00 93.50 106 ALA A N 1
ATOM 825 C CA . ALA A 1 106 ? 7.782 1.734 -35.332 1.00 93.50 106 ALA A CA 1
ATOM 826 C C . ALA A 1 106 ? 7.685 0.749 -36.502 1.00 93.50 106 ALA A C 1
ATOM 828 O O . ALA A 1 106 ? 8.316 -0.316 -36.504 1.00 93.50 106 ALA A O 1
ATOM 829 N N . SER A 1 107 ? 6.906 1.104 -37.526 1.00 91.50 107 SER A N 1
ATOM 830 C CA . SER A 1 107 ? 6.910 0.388 -38.811 1.00 91.50 107 SER A CA 1
ATOM 831 C C . SER A 1 107 ? 6.695 -1.133 -38.677 1.00 91.50 107 SER A C 1
ATOM 833 O O . SER A 1 107 ? 7.319 -1.940 -39.363 1.00 91.50 107 SER A O 1
ATOM 835 N N . MET A 1 108 ? 5.830 -1.553 -37.744 1.00 94.38 108 MET A N 1
ATOM 836 C CA . MET A 1 108 ? 5.474 -2.964 -37.566 1.00 94.38 108 MET A CA 1
ATOM 837 C C . MET A 1 108 ? 4.470 -3.383 -38.638 1.00 94.38 108 MET A C 1
ATOM 839 O O . MET A 1 108 ? 3.270 -3.141 -38.504 1.00 94.38 108 MET A O 1
ATOM 843 N N . PHE A 1 109 ? 4.941 -4.080 -39.668 1.00 95.12 109 PHE A N 1
ATOM 844 C CA . PHE A 1 109 ? 4.097 -4.594 -40.741 1.00 95.12 109 PHE A CA 1
ATOM 845 C C . PHE A 1 109 ? 4.244 -6.107 -40.896 1.00 95.12 109 PHE A C 1
ATOM 847 O O . PHE A 1 109 ? 5.345 -6.639 -41.007 1.00 95.12 109 PHE A O 1
ATOM 854 N N . VAL A 1 110 ? 3.115 -6.815 -40.985 1.00 95.31 110 VAL A N 1
ATOM 855 C CA . VAL A 1 110 ? 3.070 -8.239 -41.349 1.00 95.31 110 VAL A CA 1
ATOM 856 C C . VAL A 1 110 ? 2.196 -8.407 -42.582 1.00 95.31 110 VAL A C 1
ATOM 858 O O . VAL A 1 110 ? 1.007 -8.051 -42.564 1.00 95.31 110 VAL A O 1
ATOM 861 N N . ALA A 1 111 ? 2.778 -9.002 -43.626 1.00 94.12 111 ALA A N 1
ATOM 862 C CA . ALA A 1 111 ? 2.102 -9.264 -44.887 1.00 94.12 111 ALA A CA 1
ATOM 863 C C . ALA A 1 111 ? 0.794 -10.040 -44.637 1.00 94.12 111 ALA A C 1
ATOM 865 O O . ALA A 1 111 ? 0.794 -10.980 -43.837 1.00 94.12 111 ALA A O 1
ATOM 866 N N . PRO A 1 112 ? -0.328 -9.709 -45.309 1.00 93.81 112 PRO A N 1
ATOM 867 C CA . PRO A 1 112 ? -1.628 -10.323 -45.025 1.00 93.81 112 PRO A CA 1
ATOM 868 C C . PRO A 1 112 ? -1.621 -11.859 -45.025 1.00 93.81 112 PRO A C 1
ATOM 870 O O . PRO A 1 112 ? -2.222 -12.472 -44.147 1.00 93.81 112 PRO A O 1
ATOM 873 N N . ALA A 1 113 ? -0.882 -12.481 -45.950 1.00 91.44 113 ALA A N 1
ATOM 874 C CA . ALA A 1 113 ? -0.744 -13.937 -46.048 1.00 91.44 113 ALA A CA 1
ATOM 875 C C . ALA A 1 113 ? 0.057 -14.575 -44.891 1.00 91.44 113 ALA A C 1
ATOM 877 O O . ALA A 1 113 ? 0.002 -15.787 -44.692 1.00 91.44 113 ALA A O 1
ATOM 878 N N . ALA A 1 114 ? 0.802 -13.771 -44.130 1.00 91.81 114 ALA A N 1
ATOM 879 C CA . ALA A 1 114 ? 1.641 -14.208 -43.020 1.00 91.81 114 ALA A CA 1
ATOM 880 C C . ALA A 1 114 ? 1.004 -13.975 -41.634 1.00 91.81 114 ALA A C 1
ATOM 882 O O . ALA A 1 114 ? 1.536 -14.429 -40.615 1.00 91.81 114 ALA A O 1
ATOM 883 N N . ARG A 1 115 ? -0.139 -13.278 -41.570 1.00 91.88 115 ARG A N 1
ATOM 884 C CA . ARG A 1 115 ? -0.840 -12.976 -40.311 1.00 91.88 115 ARG A CA 1
ATOM 885 C C . ARG A 1 115 ? -1.334 -14.264 -39.638 1.00 91.88 115 ARG A C 1
ATOM 887 O O . ARG A 1 115 ? -1.679 -15.240 -40.295 1.00 91.88 115 ARG A O 1
ATOM 894 N N . GLY A 1 116 ? -1.320 -14.286 -38.305 1.00 88.25 116 GLY A N 1
ATOM 895 C CA . GLY A 1 116 ? -1.679 -15.470 -37.508 1.00 88.25 116 GLY A CA 1
ATOM 896 C C . GLY A 1 116 ? -0.590 -16.550 -37.395 1.00 88.25 116 GLY A C 1
ATOM 897 O O . GLY A 1 116 ? -0.771 -17.501 -36.645 1.00 88.25 116 GLY A O 1
ATOM 898 N N . ARG A 1 117 ? 0.565 -16.398 -38.066 1.00 90.38 117 ARG A N 1
ATOM 899 C CA . ARG A 1 117 ? 1.709 -17.337 -37.983 1.00 90.38 117 ARG A CA 1
ATOM 900 C C . ARG A 1 117 ? 2.721 -17.011 -36.869 1.00 90.38 117 ARG A C 1
ATOM 902 O O . ARG A 1 117 ? 3.779 -17.625 -36.812 1.00 90.38 117 ARG A O 1
ATOM 909 N N . GLY A 1 118 ? 2.440 -16.017 -36.021 1.00 90.12 118 GLY A N 1
ATOM 910 C CA . GLY A 1 118 ? 3.360 -15.560 -34.965 1.00 90.12 118 GLY A CA 1
ATOM 911 C C . GLY A 1 118 ? 4.485 -14.620 -35.429 1.00 90.12 118 GLY A C 1
ATOM 912 O O . GLY A 1 118 ? 5.353 -14.288 -34.629 1.00 90.12 118 GLY A O 1
ATOM 913 N N . VAL A 1 119 ? 4.463 -14.153 -36.685 1.00 93.94 119 VAL A N 1
ATOM 914 C CA . VAL A 1 119 ? 5.511 -13.288 -37.270 1.00 93.94 119 VAL A CA 1
ATOM 915 C C . VAL A 1 119 ? 5.691 -11.976 -36.500 1.00 93.94 119 VAL A C 1
ATOM 917 O O . VAL A 1 119 ? 6.820 -11.619 -36.187 1.00 93.94 119 VAL A O 1
ATOM 920 N N . ALA A 1 120 ? 4.596 -11.295 -36.137 1.00 92.50 120 ALA A N 1
ATOM 921 C CA . ALA A 1 120 ? 4.662 -10.055 -35.355 1.00 92.50 120 ALA A CA 1
ATOM 922 C C . ALA A 1 120 ? 5.376 -10.268 -34.011 1.00 92.50 120 ALA A C 1
ATOM 924 O O . ALA A 1 120 ? 6.256 -9.495 -33.662 1.00 92.50 120 ALA A O 1
ATOM 925 N N . THR A 1 121 ? 5.054 -11.353 -33.295 1.00 91.75 121 THR A N 1
ATOM 926 C CA . THR A 1 121 ? 5.723 -11.701 -32.033 1.00 91.75 121 THR A CA 1
ATOM 927 C C . THR A 1 121 ? 7.221 -11.925 -32.247 1.00 91.75 121 THR A C 1
ATOM 929 O O . THR A 1 121 ? 8.021 -11.344 -31.526 1.00 91.75 121 THR A O 1
ATOM 932 N N . ALA A 1 122 ? 7.609 -12.699 -33.267 1.00 93.06 122 ALA A N 1
ATOM 933 C CA . ALA A 1 122 ? 9.018 -12.965 -33.564 1.00 93.06 122 ALA A CA 1
ATOM 934 C C . ALA A 1 122 ? 9.805 -11.686 -33.904 1.00 93.06 122 ALA A C 1
ATOM 936 O O . ALA A 1 122 ? 10.938 -11.520 -33.458 1.00 93.06 122 ALA A O 1
ATOM 937 N N . LEU A 1 123 ? 9.193 -10.775 -34.668 1.00 96.50 123 LEU A N 1
ATOM 938 C CA . LEU A 1 123 ? 9.764 -9.467 -34.991 1.00 96.50 123 LEU A CA 1
ATOM 939 C C . LEU A 1 123 ? 9.896 -8.588 -33.745 1.00 96.50 123 LEU A C 1
ATOM 941 O O . LEU A 1 123 ? 10.959 -8.017 -33.517 1.00 96.50 123 LEU A O 1
ATOM 945 N N . THR A 1 124 ? 8.854 -8.514 -32.912 1.00 95.56 124 THR A N 1
ATOM 946 C CA . THR A 1 124 ? 8.906 -7.790 -31.636 1.00 95.56 124 THR A CA 1
ATOM 947 C C . THR A 1 124 ? 10.016 -8.335 -30.741 1.00 95.56 124 THR A C 1
ATOM 949 O O . THR A 1 124 ? 10.809 -7.553 -30.232 1.00 95.56 124 THR A O 1
ATOM 952 N N . ASP A 1 125 ? 10.124 -9.652 -30.568 1.00 93.56 125 ASP A N 1
ATOM 953 C CA . ASP A 1 125 ? 11.148 -10.253 -29.707 1.00 93.56 125 ASP A CA 1
ATOM 954 C C . ASP A 1 125 ? 12.568 -9.958 -30.213 1.00 93.56 125 ASP A C 1
ATOM 956 O O . ASP A 1 125 ? 13.447 -9.618 -29.416 1.00 93.56 125 ASP A O 1
ATOM 960 N N . ALA A 1 126 ? 12.784 -10.024 -31.532 1.00 95.50 126 ALA A N 1
ATOM 961 C CA . ALA A 1 126 ? 14.056 -9.660 -32.151 1.00 95.50 126 ALA A CA 1
ATOM 962 C C . ALA A 1 126 ? 14.396 -8.177 -31.944 1.00 95.50 126 ALA A C 1
ATOM 964 O O . ALA A 1 126 ? 15.521 -7.860 -31.556 1.00 95.50 126 ALA A O 1
ATOM 965 N N . LEU A 1 127 ? 13.419 -7.282 -32.119 1.00 96.81 127 LEU A N 1
ATOM 966 C CA . LEU A 1 127 ? 13.595 -5.852 -31.880 1.00 96.81 127 LEU A CA 1
ATOM 967 C C . LEU A 1 127 ? 13.940 -5.558 -30.423 1.00 96.81 127 LEU A C 1
ATOM 969 O O . LEU A 1 127 ? 14.882 -4.818 -30.162 1.00 96.81 127 LEU A O 1
ATOM 973 N N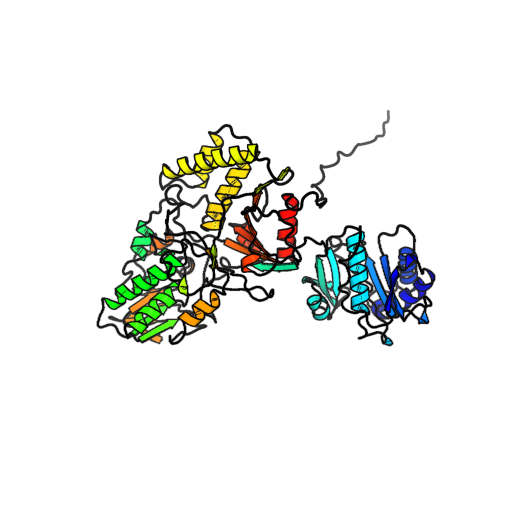 . LEU A 1 128 ? 13.229 -6.145 -29.457 1.00 94.69 128 LEU A N 1
ATOM 974 C CA . LEU A 1 128 ? 13.523 -5.913 -28.040 1.00 94.69 128 LEU A CA 1
ATOM 975 C C . LEU A 1 128 ? 14.888 -6.485 -27.643 1.00 94.69 128 LEU A C 1
ATOM 977 O O . LEU A 1 128 ? 15.580 -5.900 -26.813 1.00 94.69 128 LEU A O 1
ATOM 981 N N . ALA A 1 129 ? 15.296 -7.619 -28.220 1.00 92.19 129 ALA A N 1
ATOM 982 C CA . ALA A 1 129 ? 16.648 -8.144 -28.040 1.00 92.19 129 ALA A CA 1
ATOM 983 C C . ALA A 1 129 ? 17.705 -7.188 -28.620 1.00 92.19 129 ALA A C 1
ATOM 985 O O . ALA A 1 129 ? 18.718 -6.935 -27.968 1.00 92.19 129 ALA A O 1
ATOM 986 N N . GLY A 1 130 ? 17.440 -6.613 -29.795 1.00 92.62 130 GLY A N 1
ATOM 987 C CA . GLY A 1 130 ? 18.271 -5.580 -30.409 1.00 92.62 130 GLY A CA 1
ATOM 988 C C . GLY A 1 130 ? 18.371 -4.310 -29.566 1.00 92.62 130 GLY A C 1
ATOM 989 O O . GLY A 1 130 ? 19.474 -3.830 -29.318 1.00 92.62 130 GLY A O 1
ATOM 990 N N . ALA A 1 131 ? 17.243 -3.812 -29.056 1.00 93.44 131 ALA A N 1
ATOM 991 C CA . ALA A 1 131 ? 17.186 -2.641 -28.186 1.00 93.44 131 ALA A CA 1
ATOM 992 C C . ALA A 1 131 ? 17.991 -2.855 -26.893 1.00 93.44 131 ALA A C 1
ATOM 994 O O . ALA A 1 131 ? 18.803 -2.007 -26.527 1.00 93.44 131 ALA A O 1
ATOM 995 N N . ARG A 1 132 ? 17.864 -4.030 -26.255 1.00 89.81 132 ARG A N 1
ATOM 996 C CA . ARG A 1 132 ? 18.699 -4.403 -25.096 1.00 89.81 132 ARG A CA 1
ATOM 997 C C . ARG A 1 132 ? 20.184 -4.430 -25.442 1.00 89.81 132 ARG A C 1
ATOM 999 O O . ARG A 1 132 ? 20.999 -3.932 -24.675 1.00 89.81 132 ARG A O 1
ATOM 1006 N N . ALA A 1 133 ? 20.549 -5.019 -26.583 1.00 89.25 133 ALA A N 1
ATOM 1007 C CA . ALA A 1 133 ? 21.941 -5.088 -27.027 1.00 89.25 133 ALA A CA 1
ATOM 1008 C C . ALA A 1 133 ? 22.531 -3.700 -27.333 1.00 89.25 133 ALA A C 1
ATOM 1010 O O . ALA A 1 133 ? 23.740 -3.511 -27.208 1.00 89.25 133 ALA A O 1
ATOM 1011 N N . ALA A 1 134 ? 21.683 -2.737 -27.699 1.00 88.81 134 ALA A N 1
ATOM 1012 C CA . ALA A 1 134 ? 22.039 -1.333 -27.878 1.00 88.81 134 ALA A CA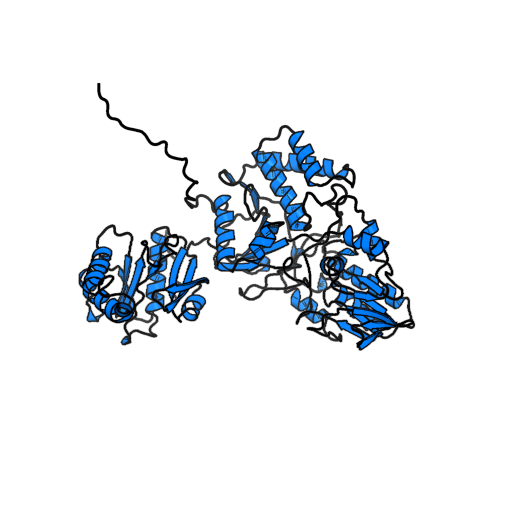 1
ATOM 1013 C C . ALA A 1 134 ? 22.074 -0.527 -26.561 1.00 88.81 134 ALA A C 1
ATOM 1015 O O . ALA A 1 134 ? 22.445 0.642 -26.588 1.00 88.81 134 ALA A O 1
ATOM 1016 N N . GLY A 1 135 ? 21.745 -1.139 -25.417 1.00 87.31 135 GLY A N 1
ATOM 1017 C CA . GLY A 1 135 ? 21.780 -0.489 -24.105 1.00 87.31 135 GLY A CA 1
ATOM 1018 C C . GLY A 1 135 ? 20.513 0.287 -23.743 1.00 87.31 135 GLY A C 1
ATOM 1019 O O . GLY A 1 135 ? 20.570 1.142 -22.869 1.00 87.31 135 GLY A O 1
ATOM 1020 N N . HIS A 1 136 ? 19.383 0.016 -24.402 1.00 88.25 136 HIS A N 1
ATOM 1021 C CA . HIS A 1 136 ? 18.101 0.613 -24.031 1.00 88.25 136 HIS A CA 1
ATOM 1022 C C . HIS A 1 136 ? 17.397 -0.195 -22.936 1.00 88.25 136 HIS A C 1
ATOM 1024 O O . HIS A 1 136 ? 17.326 -1.426 -22.999 1.00 88.25 136 HIS A O 1
ATOM 1030 N N . ASP A 1 137 ? 16.799 0.521 -21.984 1.00 86.44 137 ASP A N 1
ATOM 1031 C CA . ASP A 1 137 ? 16.078 -0.064 -20.848 1.00 86.44 137 ASP A CA 1
ATOM 1032 C C . ASP A 1 137 ? 14.562 -0.099 -21.041 1.00 86.44 137 ASP A C 1
ATOM 1034 O O . ASP A 1 137 ? 13.865 -0.892 -20.400 1.00 86.44 137 ASP A O 1
ATOM 1038 N N . VAL A 1 138 ? 14.053 0.708 -21.968 1.00 89.38 138 VAL A N 1
ATOM 1039 C CA . VAL A 1 138 ? 12.640 0.834 -22.319 1.00 89.38 138 VAL A CA 1
ATOM 1040 C C . VAL A 1 138 ? 12.496 0.941 -23.836 1.00 89.38 138 VAL A C 1
ATOM 1042 O O . VAL A 1 138 ? 13.400 1.412 -24.517 1.00 89.38 138 VAL A O 1
ATOM 1045 N N . VAL A 1 139 ? 11.366 0.487 -24.371 1.00 94.00 139 VAL A N 1
ATOM 1046 C CA . VAL A 1 139 ? 10.950 0.746 -25.756 1.00 94.00 139 VAL A CA 1
ATOM 1047 C C . VAL A 1 139 ? 9.520 1.264 -25.733 1.00 94.00 139 VAL A C 1
ATOM 1049 O O . VAL A 1 139 ? 8.707 0.785 -24.943 1.00 94.00 139 VAL A O 1
ATOM 1052 N N . HIS A 1 140 ? 9.214 2.223 -26.596 1.00 95.38 140 HIS A N 1
ATOM 1053 C CA . HIS A 1 140 ? 7.904 2.856 -26.715 1.00 95.38 140 HIS A CA 1
ATOM 1054 C C . HIS A 1 140 ? 7.223 2.432 -28.013 1.00 95.38 140 HIS A C 1
ATOM 1056 O O . HIS A 1 140 ? 7.878 1.971 -28.936 1.00 95.38 140 HIS A O 1
ATOM 1062 N N . LEU A 1 141 ? 5.908 2.545 -28.095 1.00 95.25 141 LEU A N 1
ATOM 1063 C CA . LEU A 1 141 ? 5.155 2.463 -29.344 1.00 95.25 141 LEU A CA 1
ATOM 1064 C C . LEU A 1 141 ? 3.928 3.350 -29.224 1.00 95.25 141 LEU A C 1
ATOM 1066 O O . LEU A 1 141 ? 3.499 3.664 -28.114 1.00 95.25 141 LEU A O 1
ATOM 1070 N N . PHE A 1 142 ? 3.312 3.699 -30.344 1.00 92.94 142 PHE A N 1
ATOM 1071 C CA . PHE A 1 142 ? 1.929 4.150 -30.338 1.00 92.94 142 PHE A CA 1
ATOM 1072 C C . PHE A 1 142 ? 1.094 3.268 -31.258 1.00 92.94 142 PHE A C 1
ATOM 1074 O O . PHE A 1 142 ? 1.574 2.719 -32.247 1.00 92.94 142 PHE A O 1
ATOM 1081 N N . THR A 1 143 ? -0.168 3.079 -30.897 1.00 91.31 143 THR A N 1
ATOM 1082 C CA . THR A 1 143 ? -1.084 2.224 -31.646 1.00 91.31 143 THR A CA 1
ATOM 1083 C C . THR A 1 143 ? -2.480 2.824 -31.670 1.00 91.31 143 THR A C 1
ATOM 1085 O O . THR A 1 143 ? -2.883 3.481 -30.717 1.00 91.31 143 THR A O 1
ATOM 1088 N N . ALA A 1 144 ? -3.241 2.545 -32.726 1.00 88.75 144 ALA A N 1
ATOM 1089 C CA . ALA A 1 144 ? -4.668 2.846 -32.801 1.00 88.75 144 ALA A CA 1
ATOM 1090 C C . ALA A 1 144 ? -5.463 1.529 -32.845 1.00 88.75 144 ALA A C 1
ATOM 1092 O O . ALA A 1 144 ? -5.478 0.839 -33.866 1.00 88.75 144 ALA A O 1
ATOM 1093 N N . GLY A 1 145 ? -6.083 1.137 -31.728 1.00 85.81 145 GLY A N 1
ATOM 1094 C CA . GLY A 1 145 ? -6.991 -0.015 -31.661 1.00 85.81 145 GLY A CA 1
ATOM 1095 C C . GLY A 1 145 ? -6.330 -1.397 -31.537 1.00 85.81 145 GLY A C 1
ATOM 1096 O O . GLY A 1 145 ? -6.986 -2.402 -31.813 1.00 85.81 145 GLY A O 1
ATOM 1097 N N . GLN A 1 146 ? -5.043 -1.475 -31.168 1.00 90.06 146 GLN A N 1
ATOM 1098 C CA . GLN A 1 146 ? -4.327 -2.740 -30.882 1.00 90.06 146 GLN A CA 1
ATOM 1099 C C . GLN A 1 146 ? -3.773 -2.793 -29.448 1.00 90.06 146 GLN A C 1
ATOM 1101 O O . GLN A 1 146 ? -2.861 -3.562 -29.149 1.00 90.06 146 GLN A O 1
ATOM 1106 N N . GLU A 1 147 ? -4.317 -1.991 -28.537 1.00 92.44 147 GLU A N 1
ATOM 1107 C CA . GLU A 1 147 ? -3.846 -1.843 -27.157 1.00 92.44 147 GLU A CA 1
ATOM 1108 C C . GLU A 1 147 ? -3.867 -3.187 -26.426 1.00 92.44 147 GLU A C 1
ATOM 1110 O O . GLU A 1 147 ? -2.892 -3.550 -25.778 1.00 92.44 147 GLU A O 1
ATOM 1115 N N . ALA A 1 148 ? -4.937 -3.972 -26.597 1.00 89.31 148 ALA A N 1
ATOM 1116 C CA . ALA A 1 148 ? -5.059 -5.297 -25.989 1.00 89.31 148 ALA A CA 1
ATOM 1117 C C . ALA A 1 148 ? -3.964 -6.267 -26.469 1.00 89.31 148 ALA A C 1
ATOM 1119 O O . ALA A 1 148 ? -3.380 -6.991 -25.666 1.00 89.31 148 ALA A O 1
ATOM 1120 N N . PHE A 1 149 ? -3.625 -6.243 -27.765 1.00 89.00 149 PHE A N 1
ATOM 1121 C CA . PHE A 1 149 ? -2.571 -7.096 -28.324 1.00 89.00 149 PHE A CA 1
ATOM 1122 C C . PHE A 1 149 ? -1.208 -6.815 -27.678 1.00 89.00 149 PHE A C 1
ATOM 1124 O O . PHE A 1 149 ? -0.445 -7.750 -27.406 1.00 89.00 149 PHE A O 1
ATOM 1131 N N . TRP A 1 150 ? -0.902 -5.539 -27.438 1.00 92.88 150 TRP A N 1
ATOM 1132 C CA . TRP A 1 150 ? 0.343 -5.115 -26.806 1.00 92.88 150 TRP A CA 1
ATOM 1133 C C . TRP A 1 150 ? 0.314 -5.313 -25.287 1.00 92.88 150 TRP A C 1
ATOM 1135 O O . TRP A 1 150 ? 1.291 -5.812 -24.728 1.00 92.88 150 TRP A O 1
ATOM 1145 N N . ALA A 1 151 ? -0.807 -5.024 -24.626 1.00 88.56 151 ALA A N 1
ATOM 1146 C CA . ALA A 1 151 ? -0.991 -5.245 -23.192 1.00 88.56 151 ALA A CA 1
ATOM 1147 C C . ALA A 1 151 ? -0.761 -6.714 -22.805 1.00 88.56 151 ALA A C 1
ATOM 1149 O O . ALA A 1 151 ? 0.019 -6.999 -21.896 1.00 88.56 151 ALA A O 1
ATOM 1150 N N . ASP A 1 152 ? -1.305 -7.654 -23.586 1.00 85.00 152 ASP A N 1
ATOM 1151 C CA . ASP A 1 152 ? -1.088 -9.100 -23.414 1.00 85.00 152 ASP A CA 1
ATOM 1152 C C . ASP A 1 152 ? 0.392 -9.521 -23.546 1.00 85.00 152 ASP A C 1
ATOM 1154 O O . ASP A 1 152 ? 0.771 -10.636 -23.185 1.00 85.00 152 ASP A O 1
ATOM 1158 N N . ARG A 1 153 ? 1.248 -8.641 -24.079 1.00 85.81 153 ARG A N 1
ATOM 1159 C CA . ARG A 1 153 ? 2.690 -8.852 -24.290 1.00 85.81 153 ARG A CA 1
ATOM 1160 C C . ARG A 1 153 ? 3.558 -8.001 -23.360 1.00 85.81 153 ARG A C 1
ATOM 1162 O O . ARG A 1 153 ? 4.754 -7.857 -23.616 1.00 85.81 153 ARG A O 1
ATOM 1169 N N . GLY A 1 154 ? 2.982 -7.465 -22.285 1.00 85.31 154 GLY A N 1
ATOM 1170 C CA . GLY A 1 154 ? 3.712 -6.727 -21.253 1.00 85.31 154 GLY A CA 1
ATOM 1171 C C . GLY A 1 154 ? 4.044 -5.286 -21.632 1.00 85.31 154 GLY A C 1
ATOM 1172 O O . GLY A 1 154 ? 5.031 -4.745 -21.140 1.00 85.31 154 GLY A O 1
ATOM 1173 N N . TRP A 1 155 ? 3.263 -4.685 -22.530 1.00 91.25 155 TRP A N 1
ATOM 1174 C CA . TRP A 1 155 ? 3.301 -3.246 -22.773 1.00 91.25 155 TRP A CA 1
ATOM 1175 C C . TRP A 1 155 ? 2.276 -2.547 -21.888 1.00 91.25 155 TRP A C 1
ATOM 1177 O O . TRP A 1 155 ? 1.143 -3.007 -21.758 1.00 91.25 155 TRP A O 1
ATOM 1187 N N . SER A 1 156 ? 2.649 -1.404 -21.334 1.00 88.81 156 SER A N 1
ATOM 1188 C CA . SER A 1 156 ? 1.786 -0.618 -20.458 1.00 88.81 156 SER A CA 1
ATOM 1189 C C . SER A 1 156 ? 1.418 0.699 -21.119 1.00 88.81 156 SER A C 1
ATOM 1191 O O . SER A 1 156 ? 2.248 1.310 -21.788 1.00 88.81 156 SER A O 1
ATOM 1193 N N . VAL A 1 157 ? 0.177 1.145 -20.927 1.00 89.38 157 VAL A N 1
ATOM 1194 C CA . VAL A 1 157 ? -0.283 2.451 -21.417 1.00 89.38 157 VAL A CA 1
ATOM 1195 C C . VAL A 1 157 ? 0.477 3.571 -20.703 1.00 89.38 157 VAL A C 1
ATOM 1197 O O . VAL A 1 157 ? 0.570 3.570 -19.477 1.00 89.38 157 VAL A O 1
ATOM 1200 N N . VAL A 1 158 ? 0.994 4.519 -21.484 1.00 88.38 158 VAL A N 1
ATOM 1201 C CA . VAL A 1 158 ? 1.673 5.738 -21.018 1.00 88.38 158 VAL A CA 1
ATOM 1202 C C . VAL A 1 158 ? 0.763 6.950 -21.191 1.00 88.38 158 VAL A C 1
ATOM 1204 O O . VAL A 1 158 ? 0.610 7.745 -20.270 1.00 88.38 158 VAL A O 1
ATOM 1207 N N . ALA A 1 159 ? 0.137 7.093 -22.362 1.00 89.31 159 ALA A N 1
ATOM 1208 C CA . ALA A 1 159 ? -0.730 8.227 -22.665 1.00 89.31 159 ALA A CA 1
ATOM 1209 C C . ALA A 1 159 ? -1.770 7.884 -23.738 1.00 89.31 159 ALA A C 1
ATOM 1211 O O . ALA A 1 159 ? -1.548 7.024 -24.590 1.00 89.31 159 ALA A O 1
ATOM 1212 N N . HIS A 1 160 ? -2.887 8.610 -23.730 1.00 91.69 160 HIS A N 1
ATOM 1213 C CA . HIS A 1 160 ? -3.822 8.675 -24.854 1.00 91.69 160 HIS A CA 1
ATOM 1214 C C . HIS A 1 160 ? -3.606 9.994 -25.592 1.00 91.69 160 HIS A C 1
ATOM 1216 O O . HIS A 1 160 ? -3.539 11.051 -24.963 1.00 91.69 160 HIS A O 1
ATOM 1222 N N . VAL A 1 161 ? -3.485 9.932 -26.913 1.00 91.12 161 VAL A N 1
ATOM 1223 C CA . VAL A 1 161 ? -3.112 11.066 -27.761 1.00 91.12 161 VAL A CA 1
ATOM 1224 C C . VAL A 1 161 ? -4.025 11.150 -28.976 1.00 91.12 161 VAL A C 1
ATOM 1226 O O . VAL A 1 161 ? -4.656 10.171 -29.371 1.00 91.12 161 VAL A O 1
ATOM 1229 N N . VAL A 1 162 ? -4.071 12.328 -29.593 1.00 88.12 162 VAL A N 1
ATOM 1230 C CA . VAL A 1 162 ? -4.648 12.504 -30.926 1.00 88.12 162 VAL A CA 1
ATOM 1231 C C . VAL A 1 162 ? -3.516 12.908 -31.855 1.00 88.12 162 VAL A C 1
ATOM 1233 O O . VAL A 1 162 ? -2.989 14.011 -31.738 1.00 88.12 162 VAL A O 1
ATOM 1236 N N . THR A 1 163 ? -3.141 12.019 -32.768 1.00 80.75 163 THR A N 1
ATOM 1237 C CA . THR A 1 163 ? -2.076 12.243 -33.753 1.00 80.75 163 THR A CA 1
ATOM 1238 C C . THR A 1 163 ? -2.662 12.151 -35.153 1.00 80.75 163 THR A C 1
ATOM 1240 O O . THR A 1 163 ? -3.484 11.280 -35.429 1.00 80.75 163 THR A O 1
ATOM 1243 N N . HIS A 1 164 ? -2.322 13.101 -36.026 1.00 79.38 164 HIS A N 1
ATOM 1244 C CA . HIS A 1 164 ? -2.848 13.170 -37.398 1.00 79.38 164 HIS A CA 1
ATOM 1245 C C . HIS A 1 164 ? -4.393 13.126 -37.495 1.00 79.38 164 HIS A C 1
ATOM 1247 O O . HIS A 1 164 ? -4.956 12.691 -38.493 1.00 79.38 164 HIS A O 1
ATOM 1253 N N . GLY A 1 165 ? -5.102 13.589 -36.456 1.00 80.31 165 GLY A N 1
ATOM 1254 C CA . GLY A 1 165 ? -6.571 13.553 -36.388 1.00 80.31 165 GLY A CA 1
ATOM 1255 C C . GLY A 1 165 ? -7.173 12.210 -35.952 1.00 80.31 165 GLY A C 1
ATOM 1256 O O . GLY A 1 165 ? -8.395 12.067 -35.979 1.00 80.31 165 GLY A O 1
ATOM 1257 N N . HIS A 1 166 ? -6.346 11.256 -35.522 1.00 82.81 166 HIS A N 1
ATOM 1258 C CA . HIS A 1 166 ? -6.749 9.930 -35.059 1.00 82.81 166 HIS A CA 1
ATOM 1259 C C . HIS A 1 166 ? -6.393 9.727 -33.585 1.00 82.81 166 HIS A C 1
ATOM 1261 O O . HIS A 1 166 ? -5.322 10.132 -33.134 1.00 82.81 166 HIS A O 1
ATOM 1267 N N . GLU A 1 167 ? -7.289 9.089 -32.831 1.00 90.94 167 GLU A N 1
ATOM 1268 C CA . GLU A 1 167 ? -6.984 8.640 -31.471 1.00 90.94 167 GLU A CA 1
ATOM 1269 C C . GLU A 1 167 ? -5.949 7.513 -31.518 1.00 90.94 167 GLU A C 1
ATOM 1271 O O . GLU A 1 167 ? -6.084 6.558 -32.287 1.00 90.94 167 GLU A O 1
ATOM 1276 N N . ALA A 1 168 ? -4.921 7.630 -30.685 1.00 91.75 168 ALA A N 1
ATOM 1277 C CA . ALA A 1 168 ? -3.903 6.614 -30.497 1.00 91.75 168 ALA A CA 1
ATOM 1278 C C . ALA A 1 168 ? -3.514 6.515 -29.019 1.00 91.75 168 ALA A C 1
ATOM 1280 O O . ALA A 1 168 ? -3.729 7.428 -28.218 1.00 91.75 168 ALA A O 1
ATOM 1281 N N . THR A 1 169 ? -2.905 5.396 -28.662 1.00 94.12 169 THR A N 1
ATOM 1282 C CA . THR A 1 169 ? -2.381 5.134 -27.328 1.00 94.12 169 THR A CA 1
ATOM 1283 C C . THR A 1 169 ? -0.881 4.926 -27.411 1.00 94.12 169 THR A C 1
ATOM 1285 O O . THR A 1 169 ? -0.420 4.034 -28.120 1.00 94.12 169 THR A O 1
ATOM 1288 N N . VAL A 1 170 ? -0.134 5.732 -26.657 1.00 93.12 170 VAL A N 1
ATOM 1289 C CA . VAL A 1 170 ? 1.297 5.542 -26.415 1.00 93.12 170 VAL A CA 1
ATOM 1290 C C . VAL A 1 170 ? 1.453 4.471 -25.345 1.00 93.12 170 VAL A C 1
ATOM 1292 O O . VAL A 1 170 ? 0.818 4.537 -24.289 1.00 93.12 170 VAL A O 1
ATOM 1295 N N . MET A 1 171 ? 2.295 3.481 -25.611 1.00 93.69 171 MET A N 1
ATOM 1296 C CA . MET A 1 171 ? 2.603 2.383 -24.706 1.00 93.69 171 MET A CA 1
ATOM 1297 C C . MET A 1 171 ? 4.115 2.233 -24.554 1.00 93.69 171 MET A C 1
ATOM 1299 O O . MET A 1 171 ? 4.872 2.566 -25.461 1.00 93.69 171 MET A O 1
ATOM 1303 N N . ALA A 1 172 ? 4.556 1.693 -23.424 1.00 92.38 172 ALA A N 1
ATOM 1304 C CA . ALA A 1 172 ? 5.960 1.432 -23.144 1.00 92.38 172 ALA A CA 1
ATOM 1305 C C . ALA A 1 172 ? 6.169 0.019 -22.609 1.00 92.38 172 ALA A C 1
ATOM 1307 O O . ALA A 1 172 ? 5.303 -0.553 -21.942 1.00 92.38 172 ALA A O 1
ATOM 1308 N N . ARG A 1 173 ? 7.351 -0.531 -22.873 1.00 91.31 173 ARG A N 1
ATOM 1309 C CA . ARG A 1 173 ? 7.795 -1.816 -22.349 1.00 91.31 173 ARG A CA 1
ATOM 1310 C C . ARG A 1 173 ? 9.188 -1.689 -21.765 1.00 91.31 173 ARG A C 1
ATOM 1312 O O . ARG A 1 173 ? 10.149 -1.421 -22.482 1.00 91.31 173 ARG A O 1
ATOM 1319 N N . LEU A 1 174 ? 9.284 -1.933 -20.462 1.00 88.31 174 LEU A N 1
ATOM 1320 C CA . LEU A 1 174 ? 10.557 -2.062 -19.766 1.00 88.31 174 LEU A CA 1
ATOM 1321 C C . LEU A 1 174 ? 11.223 -3.368 -20.205 1.00 88.31 174 LEU A C 1
ATOM 1323 O O . LEU A 1 174 ? 10.625 -4.446 -20.150 1.00 88.31 174 LEU A O 1
ATOM 1327 N N . ILE A 1 175 ? 12.456 -3.264 -20.688 1.00 88.94 175 ILE A N 1
ATOM 1328 C CA . ILE A 1 175 ? 13.223 -4.378 -21.242 1.00 88.94 175 ILE A CA 1
ATOM 1329 C C . ILE A 1 175 ? 14.485 -4.683 -20.452 1.00 88.94 175 ILE A C 1
ATOM 1331 O O . ILE A 1 175 ? 15.006 -5.788 -20.610 1.00 88.94 175 ILE A O 1
ATOM 1335 N N . HIS A 1 176 ? 14.954 -3.795 -19.576 1.00 85.81 176 HIS A N 1
ATOM 1336 C CA . HIS A 1 176 ? 16.131 -4.087 -18.767 1.00 85.81 176 HIS A CA 1
ATOM 1337 C C . HIS A 1 176 ? 15.941 -5.390 -17.951 1.00 85.81 176 HIS A C 1
ATOM 1339 O O . HIS A 1 176 ? 14.868 -5.596 -17.367 1.00 85.81 176 HIS A O 1
ATOM 1345 N N . PRO A 1 177 ? 16.933 -6.305 -17.878 1.00 82.31 177 PRO A N 1
ATOM 1346 C CA . PRO A 1 177 ? 16.792 -7.579 -17.160 1.00 82.31 177 PRO A CA 1
ATOM 1347 C C . PRO A 1 177 ? 16.439 -7.432 -15.678 1.00 82.31 177 PRO A C 1
ATOM 1349 O O . PRO A 1 177 ? 15.841 -8.335 -15.102 1.00 82.31 177 PRO A O 1
ATOM 1352 N N . ARG A 1 178 ? 16.794 -6.293 -15.074 1.00 87.25 178 ARG A N 1
ATOM 1353 C CA . ARG A 1 178 ? 16.505 -5.982 -13.670 1.00 87.25 178 ARG A CA 1
ATOM 1354 C C . ARG A 1 178 ? 15.266 -5.121 -13.456 1.00 87.25 178 ARG A C 1
ATOM 1356 O O . ARG A 1 178 ? 14.898 -4.926 -12.309 1.00 87.25 178 ARG A O 1
ATOM 1363 N N . ALA A 1 179 ? 14.637 -4.636 -14.525 1.00 88.94 179 ALA A N 1
ATOM 1364 C CA . ALA A 1 179 ? 13.488 -3.754 -14.389 1.00 88.94 179 ALA A CA 1
ATOM 1365 C C . ALA A 1 179 ? 12.265 -4.475 -13.804 1.00 88.94 179 ALA A C 1
ATOM 1367 O O . ALA A 1 179 ? 12.029 -5.661 -14.078 1.00 88.94 179 ALA A O 1
ATOM 1368 N N . ALA A 1 180 ? 11.465 -3.739 -13.042 1.00 92.25 180 ALA A N 1
ATOM 1369 C CA . ALA A 1 180 ? 10.161 -4.188 -12.588 1.00 92.25 180 ALA A CA 1
ATOM 1370 C C . ALA A 1 180 ? 9.250 -4.483 -13.794 1.00 92.25 180 ALA A C 1
ATOM 1372 O O . ALA A 1 180 ? 9.264 -3.797 -14.818 1.00 92.25 180 ALA A O 1
ATOM 1373 N N . ARG A 1 181 ? 8.467 -5.560 -13.705 1.00 89.25 181 ARG A N 1
ATOM 1374 C CA . ARG A 1 181 ? 7.562 -6.017 -14.777 1.00 89.25 181 ARG A CA 1
ATOM 1375 C C . ARG A 1 181 ? 6.118 -5.652 -14.520 1.00 89.25 181 ARG A C 1
ATOM 1377 O O . ARG A 1 181 ? 5.373 -5.392 -15.459 1.00 89.25 181 ARG A O 1
ATOM 1384 N N . ARG A 1 182 ? 5.724 -5.726 -13.256 1.00 91.62 182 ARG A N 1
ATOM 1385 C CA . ARG A 1 182 ? 4.381 -5.442 -12.768 1.00 91.62 182 ARG A CA 1
ATOM 1386 C C . ARG A 1 182 ? 4.520 -4.740 -11.436 1.00 91.62 182 ARG A C 1
ATOM 1388 O O . ARG A 1 182 ? 5.417 -5.087 -10.663 1.00 91.62 182 ARG A O 1
ATOM 1395 N N . ALA A 1 183 ? 3.622 -3.811 -11.158 1.00 94.25 183 ALA A N 1
ATOM 1396 C CA . ALA A 1 183 ? 3.605 -3.124 -9.885 1.00 94.25 183 ALA A CA 1
ATOM 1397 C C . ALA A 1 183 ? 2.186 -2.765 -9.462 1.00 94.25 183 ALA A C 1
ATOM 1399 O O . ALA A 1 183 ? 1.352 -2.362 -10.271 1.00 94.25 183 ALA A O 1
ATOM 1400 N N . VAL A 1 184 ? 1.925 -2.900 -8.167 1.00 95.75 184 VAL A N 1
ATOM 1401 C CA . VAL A 1 184 ? 0.648 -2.540 -7.547 1.00 95.75 184 VAL A CA 1
ATOM 1402 C C . VAL A 1 184 ? 0.896 -1.784 -6.261 1.00 95.75 184 VAL A C 1
ATOM 1404 O O . VAL A 1 184 ? 1.952 -1.907 -5.642 1.00 95.75 184 VAL A O 1
ATOM 1407 N N . ARG A 1 185 ? -0.092 -1.002 -5.842 1.00 95.75 185 ARG A N 1
ATOM 1408 C CA . ARG A 1 185 ? 0.007 -0.181 -4.641 1.00 95.75 185 ARG A CA 1
ATOM 1409 C C . ARG A 1 185 ? -1.274 -0.189 -3.823 1.00 95.75 185 ARG A C 1
ATOM 1411 O O . ARG A 1 185 ? -2.359 -0.417 -4.352 1.00 95.75 185 ARG A O 1
ATOM 1418 N N . SER A 1 186 ? -1.161 0.151 -2.547 1.00 94.44 186 SER A N 1
ATOM 1419 C CA . SER A 1 186 ? -2.319 0.558 -1.748 1.00 94.44 186 SER A CA 1
ATOM 1420 C C . SER A 1 186 ? -2.770 1.988 -2.088 1.00 94.44 186 SER A C 1
ATOM 1422 O O . SER A 1 186 ? -2.040 2.731 -2.739 1.00 94.44 186 SER A O 1
ATOM 1424 N N . SER A 1 187 ? -3.969 2.390 -1.659 1.00 92.19 187 SER A N 1
ATOM 1425 C CA . SER A 1 187 ? -4.400 3.805 -1.640 1.00 92.19 187 SER A CA 1
ATOM 1426 C C . SER A 1 187 ? -5.304 4.082 -0.452 1.00 92.19 187 SER A C 1
ATOM 1428 O O . SER A 1 187 ? -6.522 4.179 -0.598 1.00 92.19 187 SER A O 1
ATOM 1430 N N . TRP A 1 188 ? -4.719 4.128 0.740 1.00 90.06 188 TRP A N 1
ATOM 1431 C CA . TRP A 1 188 ? -5.478 4.339 1.970 1.00 90.06 188 TRP A CA 1
ATOM 1432 C C . TRP A 1 188 ? -5.774 5.820 2.213 1.00 90.06 188 TRP A C 1
ATOM 1434 O O . TRP A 1 188 ? -6.798 6.136 2.817 1.00 90.06 188 TRP A O 1
ATOM 1444 N N . GLY A 1 189 ? -4.899 6.718 1.744 1.00 86.69 189 GLY A N 1
ATOM 1445 C CA . GLY A 1 189 ? -5.055 8.162 1.917 1.00 86.69 189 GLY A CA 1
ATOM 1446 C C . GLY A 1 189 ? -6.193 8.727 1.068 1.00 86.69 189 GLY A C 1
ATOM 1447 O O . GLY A 1 189 ? -7.030 9.473 1.574 1.00 86.69 189 GLY A O 1
ATOM 1448 N N . ALA A 1 190 ? -6.267 8.330 -0.204 1.00 86.19 190 ALA A N 1
ATOM 1449 C CA . ALA A 1 190 ? -7.327 8.745 -1.122 1.00 86.19 190 ALA A CA 1
ATOM 1450 C C . ALA A 1 190 ? -8.689 8.076 -0.857 1.00 86.19 190 ALA A C 1
ATOM 1452 O O . ALA A 1 190 ? -9.704 8.532 -1.389 1.00 86.19 190 ALA A O 1
ATOM 1453 N N . ASP A 1 191 ? -8.736 7.002 -0.062 1.00 89.31 191 ASP A N 1
ATOM 1454 C CA . ASP A 1 191 ? -9.966 6.257 0.205 1.00 89.31 191 ASP A CA 1
ATOM 1455 C C . ASP A 1 191 ? -10.824 6.950 1.290 1.00 89.31 191 ASP A C 1
ATOM 1457 O O . ASP A 1 191 ? -10.425 6.999 2.461 1.00 89.31 191 ASP A O 1
ATOM 1461 N N . PRO A 1 192 ? -12.033 7.450 0.951 1.00 88.31 192 PRO A N 1
ATOM 1462 C CA . PRO A 1 192 ? -12.909 8.140 1.898 1.00 88.31 192 PRO A CA 1
ATOM 1463 C C . PRO A 1 192 ? -13.482 7.237 3.004 1.00 88.31 192 PRO A C 1
ATOM 1465 O O . PRO A 1 192 ? -14.070 7.760 3.953 1.00 88.31 192 PRO A O 1
ATOM 1468 N N . ASP A 1 193 ? -13.352 5.912 2.893 1.00 90.44 193 ASP A N 1
ATOM 1469 C CA . ASP A 1 193 ? -13.706 4.932 3.931 1.00 90.44 193 ASP A CA 1
ATOM 1470 C C . ASP A 1 193 ? -12.572 4.631 4.914 1.00 90.44 193 ASP A C 1
ATOM 1472 O O . ASP A 1 193 ? -12.768 3.872 5.863 1.00 90.44 193 ASP A O 1
ATOM 1476 N N . HIS A 1 194 ? -11.395 5.219 4.703 1.00 88.12 194 HIS A N 1
ATOM 1477 C CA . HIS A 1 194 ? -10.212 4.975 5.521 1.00 88.12 194 HIS A CA 1
ATOM 1478 C C . HIS A 1 194 ? -9.592 6.276 6.023 1.00 88.12 194 HIS A C 1
ATOM 1480 O O . HIS A 1 194 ? -9.538 6.499 7.236 1.00 88.12 194 HIS A O 1
ATOM 1486 N N . GLY A 1 195 ? -9.176 7.149 5.102 1.00 84.62 195 GLY A N 1
ATOM 1487 C CA . GLY A 1 195 ? -8.522 8.419 5.419 1.00 84.62 195 GLY A CA 1
ATOM 1488 C C . GLY A 1 195 ? -7.099 8.278 5.969 1.00 84.62 195 GLY A C 1
ATOM 1489 O O . GLY A 1 195 ? -6.631 9.192 6.642 1.00 84.62 195 GLY A O 1
ATOM 1490 N N . GLY A 1 196 ? -6.433 7.146 5.715 1.00 87.75 196 GLY A N 1
ATOM 1491 C CA . GLY A 1 196 ? -5.060 6.867 6.146 1.00 87.75 196 GLY A CA 1
ATOM 1492 C C . GLY A 1 196 ? -4.819 5.405 6.541 1.00 87.75 196 GLY A C 1
ATOM 1493 O O . GLY A 1 196 ? -5.733 4.575 6.532 1.00 87.75 196 GLY A O 1
ATOM 1494 N N . ALA A 1 197 ? -3.560 5.081 6.850 1.00 85.56 197 ALA A N 1
ATOM 1495 C CA . ALA A 1 197 ? -3.116 3.698 7.037 1.00 85.56 197 ALA A CA 1
ATOM 1496 C C . ALA A 1 197 ? -3.087 3.255 8.510 1.00 85.56 197 ALA A C 1
ATOM 1498 O O . ALA A 1 197 ? -3.764 2.288 8.858 1.00 85.56 197 ALA A O 1
ATOM 1499 N N . TYR A 1 198 ? -2.357 3.963 9.374 1.00 88.12 198 TYR A N 1
ATOM 1500 C CA . TYR A 1 198 ? -2.107 3.595 10.778 1.00 88.12 198 TYR A CA 1
ATOM 1501 C C . TYR A 1 198 ? -2.454 4.753 11.712 1.00 88.12 198 TYR A C 1
ATOM 1503 O O . TYR A 1 198 ? -2.407 5.903 11.281 1.00 88.12 198 TYR A O 1
ATOM 1511 N N . SER A 1 199 ? -2.831 4.471 12.965 1.00 91.12 199 SER A N 1
ATOM 1512 C CA . SER A 1 199 ? -3.135 5.522 13.943 1.00 91.12 199 SER A CA 1
ATOM 1513 C C . SER A 1 199 ? -1.957 5.807 14.874 1.00 91.12 199 SER A C 1
ATOM 1515 O O . SER A 1 199 ? -1.362 4.882 15.424 1.00 91.12 199 SER A O 1
ATOM 1517 N N . TYR A 1 200 ? -1.671 7.084 15.125 1.00 91.19 200 TYR A N 1
ATOM 1518 C CA . TYR A 1 200 ? -0.581 7.520 16.006 1.00 91.19 200 TYR A CA 1
ATOM 1519 C C . TYR A 1 200 ? -1.036 8.614 16.976 1.00 91.19 200 TYR A C 1
ATOM 1521 O O . TYR A 1 200 ? -2.051 9.277 16.756 1.00 91.19 200 TYR A O 1
ATOM 1529 N N . LEU A 1 201 ? -0.287 8.821 18.059 1.00 91.00 201 LEU A N 1
ATOM 1530 C CA . LEU A 1 201 ? -0.526 9.917 18.997 1.00 91.00 201 LEU A CA 1
ATOM 1531 C C . LEU A 1 201 ? 0.152 11.201 18.515 1.00 91.00 201 LEU A C 1
ATOM 1533 O O . LEU A 1 201 ? 1.370 11.236 18.326 1.00 91.00 201 LEU A O 1
ATOM 1537 N N . ARG A 1 202 ? -0.640 12.265 18.348 1.00 92.00 202 ARG A N 1
ATOM 1538 C CA . ARG A 1 202 ? -0.117 13.581 17.967 1.00 92.00 202 ARG A CA 1
ATOM 1539 C C . ARG A 1 202 ? 0.695 14.218 19.097 1.00 92.00 202 ARG A C 1
ATOM 1541 O O . ARG A 1 202 ? 0.534 13.843 20.260 1.00 92.00 202 ARG A O 1
ATOM 1548 N N . VAL A 1 203 ? 1.507 15.227 18.786 1.00 91.00 203 VAL A N 1
ATOM 1549 C CA . VAL A 1 203 ? 2.231 16.026 19.795 1.00 91.00 203 VAL A CA 1
ATOM 1550 C C . VAL A 1 203 ? 1.281 16.507 20.904 1.00 91.00 203 VAL A C 1
ATOM 1552 O O . VAL A 1 203 ? 0.200 17.039 20.644 1.00 91.00 203 VAL A O 1
ATOM 1555 N N . GLY A 1 204 ? 1.679 16.298 22.163 1.00 87.38 204 GLY A N 1
ATOM 1556 C CA . GLY A 1 204 ? 0.885 16.632 23.350 1.00 87.38 204 GLY A CA 1
ATOM 1557 C C . GLY A 1 204 ? -0.225 15.631 23.704 1.00 87.38 204 GLY A C 1
ATOM 1558 O O . GLY A 1 204 ? -0.861 15.778 24.753 1.00 87.38 204 GLY A O 1
ATOM 1559 N N . ALA A 1 205 ? -0.468 14.608 22.879 1.00 88.50 205 ALA A N 1
ATOM 1560 C CA . ALA A 1 205 ? -1.390 13.524 23.194 1.00 88.50 205 ALA A CA 1
ATOM 1561 C C . ALA A 1 205 ? -0.743 12.480 24.120 1.00 88.50 205 ALA A C 1
ATOM 1563 O O . ALA A 1 205 ? 0.473 12.372 24.246 1.00 88.50 205 ALA A O 1
ATOM 1564 N N . THR A 1 206 ? -1.578 11.682 24.785 1.00 86.56 206 THR A N 1
ATOM 1565 C CA . THR A 1 206 ? -1.139 10.534 25.592 1.00 86.56 206 THR A CA 1
ATOM 1566 C C . THR A 1 206 ? -2.085 9.361 25.360 1.00 86.56 206 THR A C 1
ATOM 1568 O O . THR A 1 206 ? -3.193 9.543 24.845 1.00 86.56 206 THR A O 1
ATOM 1571 N N . SER A 1 207 ? -1.724 8.173 25.850 1.00 89.06 207 SER A N 1
ATOM 1572 C CA . SER A 1 207 ? -2.593 6.985 25.825 1.00 89.06 207 SER A CA 1
ATOM 1573 C C . SER A 1 207 ? -3.965 7.190 26.492 1.00 89.06 207 SER A C 1
ATOM 1575 O O . SER A 1 207 ? -4.875 6.382 26.304 1.00 89.06 207 SER A O 1
ATOM 1577 N N . ALA A 1 208 ? -4.163 8.281 27.248 1.00 91.44 208 ALA A N 1
ATOM 1578 C CA . ALA A 1 208 ? -5.472 8.677 27.768 1.00 91.44 208 ALA A CA 1
ATOM 1579 C C . ALA A 1 208 ? -6.517 8.886 26.664 1.00 91.44 208 ALA A C 1
ATOM 1581 O O . ALA A 1 208 ? -7.682 8.557 26.880 1.00 91.44 208 ALA A O 1
ATOM 1582 N N . ALA A 1 209 ? -6.109 9.375 25.489 1.00 93.50 209 ALA A N 1
ATOM 1583 C CA . ALA A 1 209 ? -7.004 9.531 24.349 1.00 93.50 209 ALA A CA 1
ATOM 1584 C C . ALA A 1 209 ? -7.554 8.172 23.889 1.00 93.50 209 ALA A C 1
ATOM 1586 O O . ALA A 1 209 ? -8.767 7.994 23.795 1.00 93.50 209 ALA A O 1
ATOM 1587 N N . ARG A 1 210 ? -6.673 7.179 23.699 1.00 94.62 210 ARG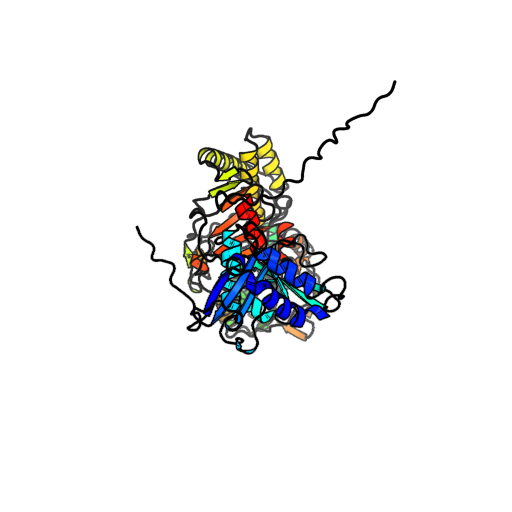 A N 1
ATOM 1588 C CA . ARG A 1 210 ? -7.063 5.813 23.315 1.00 94.62 210 ARG A CA 1
ATOM 1589 C C . ARG A 1 210 ? -7.951 5.160 24.377 1.00 94.62 210 ARG A C 1
ATOM 1591 O O . ARG A 1 210 ? -8.985 4.594 24.032 1.00 94.62 210 ARG A O 1
ATOM 1598 N N . ARG A 1 211 ? -7.608 5.318 25.667 1.00 95.81 211 ARG A N 1
ATOM 1599 C CA . ARG A 1 211 ? -8.431 4.839 26.798 1.00 95.81 211 ARG A CA 1
ATOM 1600 C C . ARG A 1 211 ? -9.832 5.424 26.770 1.00 95.81 211 ARG A C 1
ATOM 1602 O O . ARG A 1 211 ? -10.793 4.676 26.891 1.00 95.81 211 ARG A O 1
ATOM 1609 N N . ARG A 1 212 ? -9.962 6.732 26.543 1.00 97.31 212 ARG A N 1
ATOM 1610 C CA . ARG A 1 212 ? -11.279 7.364 26.471 1.00 97.31 212 ARG A CA 1
ATOM 1611 C C . ARG A 1 212 ? -12.118 6.812 25.318 1.00 97.31 212 ARG A C 1
ATOM 1613 O O . ARG A 1 212 ? -13.321 6.623 25.487 1.00 97.31 212 ARG A O 1
ATOM 1620 N N . LEU A 1 213 ? -11.503 6.540 24.166 1.00 98.19 213 LEU A N 1
ATOM 1621 C CA . LEU A 1 213 ? -12.197 5.938 23.022 1.00 98.19 213 LEU A CA 1
ATOM 1622 C C . LEU A 1 213 ? -12.530 4.448 23.217 1.00 98.19 213 LEU A C 1
ATOM 1624 O O . LEU A 1 213 ? -13.359 3.922 22.485 1.00 98.19 213 LEU A O 1
ATOM 1628 N N . ALA A 1 214 ? -11.915 3.769 24.187 1.00 98.00 214 ALA A N 1
ATOM 1629 C CA . ALA A 1 214 ? -12.217 2.381 24.544 1.00 98.00 214 ALA A CA 1
ATOM 1630 C C . ALA A 1 214 ? -13.428 2.227 25.490 1.00 98.00 214 ALA A C 1
ATOM 1632 O O . ALA A 1 214 ? -13.888 1.108 25.737 1.00 98.00 214 ALA A O 1
ATOM 1633 N N . GLU A 1 215 ? -13.917 3.330 26.057 1.00 97.81 215 GLU A N 1
ATOM 1634 C CA . GLU A 1 215 ? -15.053 3.367 26.980 1.00 97.81 215 GLU A CA 1
ATOM 1635 C C . 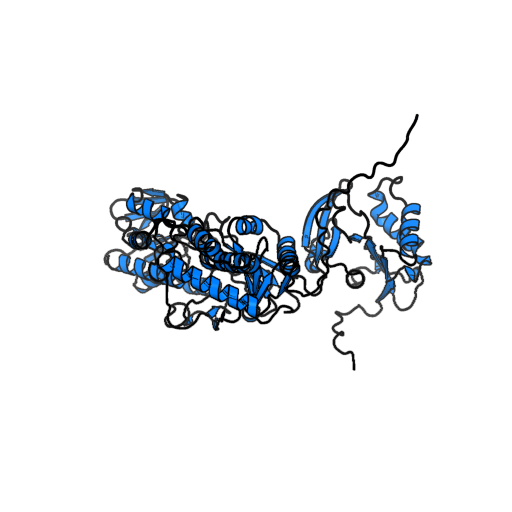GLU A 1 215 ? -16.401 3.454 26.242 1.00 97.81 215 GLU A C 1
ATOM 1637 O O . GLU A 1 215 ? -16.468 3.623 25.024 1.00 97.81 215 GLU A O 1
ATOM 1642 N N . GLU A 1 216 ? -17.503 3.377 26.996 1.00 97.81 216 GLU A N 1
ATOM 1643 C CA . GLU A 1 216 ? -18.831 3.728 26.481 1.00 97.81 216 GLU A CA 1
ATOM 1644 C C . GLU A 1 216 ? -18.828 5.209 26.053 1.00 97.81 216 GLU A C 1
ATOM 1646 O O . GLU A 1 216 ? -18.496 6.118 26.822 1.00 97.81 216 GLU A O 1
ATOM 1651 N N . ILE A 1 217 ? -19.123 5.460 24.779 1.00 98.06 217 ILE A N 1
ATOM 1652 C CA . ILE A 1 217 ? -19.031 6.791 24.168 1.00 98.06 217 ILE A CA 1
ATOM 1653 C C . ILE A 1 217 ? -20.292 7.589 24.482 1.00 98.06 217 ILE A C 1
ATOM 1655 O O . ILE A 1 217 ? -20.232 8.727 24.949 1.00 98.06 217 ILE A O 1
ATOM 1659 N N . LEU A 1 218 ? -21.430 6.949 24.238 1.00 97.31 218 LEU A N 1
ATOM 1660 C CA . LEU A 1 218 ? -22.783 7.368 24.576 1.00 97.31 218 LEU A CA 1
ATOM 1661 C C . LEU A 1 218 ? -23.527 6.121 25.078 1.00 97.31 218 LEU A C 1
ATOM 1663 O O . LEU A 1 218 ? -23.083 5.016 24.768 1.00 97.31 218 LEU A O 1
ATOM 1667 N N . PRO A 1 219 ? -24.650 6.255 25.806 1.00 96.69 219 PRO A N 1
ATOM 1668 C CA . PRO A 1 219 ? -25.420 5.098 26.256 1.00 96.69 219 PRO A CA 1
ATOM 1669 C C . PRO A 1 219 ? -25.723 4.120 25.107 1.00 96.69 219 PRO A C 1
ATOM 1671 O O . PRO A 1 219 ? -26.434 4.462 24.162 1.00 96.69 219 PRO A O 1
ATOM 1674 N N . GLY A 1 220 ? -25.150 2.920 25.176 1.00 96.75 220 GLY A N 1
ATOM 1675 C CA . GLY A 1 220 ? -25.269 1.865 24.169 1.00 96.75 220 GLY A CA 1
ATOM 1676 C C . GLY A 1 220 ? -24.478 2.040 22.882 1.00 96.75 220 GLY A C 1
ATOM 1677 O O . GLY A 1 220 ? -24.797 1.384 21.891 1.00 96.75 220 GLY A O 1
ATOM 1678 N N . LEU A 1 221 ? -23.454 2.893 22.886 1.00 98.44 221 LEU A N 1
ATOM 1679 C CA . LEU A 1 221 ? -22.568 3.103 21.749 1.00 98.44 221 LEU A CA 1
ATOM 1680 C C . LEU A 1 221 ? -21.100 3.016 22.172 1.00 98.44 221 LEU A C 1
ATOM 1682 O O . LEU A 1 221 ? -20.644 3.776 23.029 1.00 98.44 221 LEU A O 1
ATOM 1686 N N . TRP A 1 222 ? -20.349 2.139 21.507 1.00 98.56 222 TRP A N 1
ATOM 1687 C CA . TRP A 1 222 ? -18.913 1.938 21.727 1.00 98.56 222 TRP A CA 1
ATOM 1688 C C . TRP A 1 222 ? -18.127 2.053 20.433 1.00 98.56 222 TRP A C 1
ATOM 1690 O O . TRP A 1 222 ? -18.644 1.766 19.351 1.00 98.56 222 TRP A O 1
ATOM 1700 N N . PHE A 1 223 ? -16.857 2.425 20.560 1.00 98.69 223 PHE A N 1
ATOM 1701 C CA . PHE A 1 223 ? -15.892 2.349 19.471 1.00 98.69 223 PHE A CA 1
ATOM 1702 C C . PHE A 1 223 ? -14.992 1.119 19.626 1.00 98.69 223 PHE A C 1
ATOM 1704 O O . PHE A 1 223 ? -14.621 0.729 20.734 1.00 98.69 223 PHE A O 1
ATOM 1711 N N . ALA A 1 224 ? -14.613 0.528 18.497 1.00 98.50 224 ALA A N 1
ATOM 1712 C CA . ALA A 1 224 ? -13.565 -0.483 18.414 1.00 98.50 224 ALA A CA 1
ATOM 1713 C C . ALA A 1 224 ? -12.711 -0.271 17.158 1.00 98.50 224 ALA A C 1
ATOM 1715 O O . ALA A 1 224 ? -13.097 0.425 16.226 1.00 98.50 224 ALA A O 1
ATOM 1716 N N . GLY A 1 225 ? -11.521 -0.856 17.143 1.00 97.12 225 GLY A N 1
ATOM 1717 C CA . GLY A 1 225 ? -10.481 -0.608 16.152 1.00 97.12 225 GLY A CA 1
ATOM 1718 C C . GLY A 1 225 ? -9.153 -0.285 16.825 1.00 97.12 225 GLY A C 1
ATOM 1719 O O . GLY A 1 225 ? -9.114 0.130 17.985 1.00 97.12 225 GLY A O 1
ATOM 1720 N N . GLU A 1 226 ? -8.053 -0.453 16.091 1.00 93.81 226 GLU A N 1
ATOM 1721 C CA . GLU A 1 226 ? -6.694 -0.284 16.628 1.00 93.81 226 GLU A CA 1
ATOM 1722 C C . GLU A 1 226 ? -6.443 1.094 17.261 1.00 93.81 226 GLU A C 1
ATOM 1724 O O . GLU A 1 226 ? -5.742 1.181 18.264 1.00 93.81 226 GLU A O 1
ATOM 1729 N N . ALA A 1 227 ? -7.140 2.140 16.800 1.00 94.75 227 ALA A N 1
ATOM 1730 C CA . ALA A 1 227 ? -7.064 3.475 17.388 1.00 94.75 227 ALA A CA 1
ATOM 1731 C C . ALA A 1 227 ? -7.517 3.544 18.861 1.00 94.75 227 ALA A C 1
ATOM 1733 O O . ALA A 1 227 ? -7.137 4.459 19.590 1.00 94.75 227 ALA A O 1
ATOM 1734 N N . THR A 1 228 ? -8.298 2.563 19.312 1.00 96.44 228 THR A N 1
ATOM 1735 C CA . THR A 1 228 ? -8.833 2.444 20.678 1.00 96.44 228 THR A CA 1
ATOM 1736 C C . THR A 1 228 ? -8.042 1.451 21.546 1.00 96.44 228 THR A C 1
ATOM 1738 O O . THR A 1 228 ? -8.475 1.100 22.646 1.00 96.44 228 THR A O 1
ATOM 1741 N N . SER A 1 229 ? -6.925 0.924 21.038 1.00 93.00 229 SER A N 1
ATOM 1742 C CA . SER A 1 229 ? -6.061 -0.035 21.731 1.00 93.00 229 SER A CA 1
ATOM 1743 C C . SER A 1 229 ? -4.876 0.699 22.344 1.00 93.00 229 SER A C 1
ATOM 1745 O O . SER A 1 229 ? -4.145 1.365 21.621 1.00 93.00 229 SER A O 1
ATOM 1747 N N . VAL A 1 230 ? -4.690 0.607 23.660 1.00 89.50 230 VAL A N 1
ATOM 1748 C CA . VAL A 1 230 ? -3.503 1.178 24.325 1.00 89.50 230 VAL A CA 1
ATOM 1749 C C . VAL A 1 230 ? -2.337 0.210 24.222 1.00 89.50 230 VAL A C 1
ATOM 1751 O O . VAL A 1 230 ? -1.196 0.618 24.068 1.00 89.50 230 VAL A O 1
ATOM 1754 N N . GLU A 1 231 ? -2.650 -1.075 24.326 1.00 85.62 231 GLU A N 1
ATOM 1755 C CA . GLU A 1 231 ? -1.689 -2.158 24.420 1.00 85.62 231 GLU A CA 1
ATOM 1756 C C . GLU A 1 231 ? -1.102 -2.500 23.055 1.00 85.62 231 GLU A C 1
ATOM 1758 O O . GLU A 1 231 ? 0.057 -2.875 22.974 1.00 85.62 231 GLU A O 1
ATOM 1763 N N . HIS A 1 232 ? -1.898 -2.379 21.987 1.00 87.31 232 HIS A N 1
ATOM 1764 C CA . HIS A 1 232 ? -1.512 -2.777 20.628 1.00 87.31 232 HIS A CA 1
ATOM 1765 C C . HIS A 1 232 ? -2.029 -1.783 19.567 1.00 87.31 232 HIS A C 1
ATOM 1767 O O . HIS A 1 232 ? -2.796 -2.185 18.682 1.00 87.31 232 HIS A O 1
ATOM 1773 N N . PRO A 1 233 ? -1.713 -0.481 19.660 1.00 89.12 233 PRO A N 1
ATOM 1774 C CA . PRO A 1 233 ? -2.142 0.511 18.672 1.00 89.12 233 PRO A CA 1
ATOM 1775 C C . PRO A 1 233 ? -1.591 0.179 17.280 1.00 89.12 233 PRO A C 1
ATOM 1777 O O . PRO A 1 233 ? -0.588 -0.515 17.168 1.00 89.12 233 PRO A O 1
ATOM 1780 N N . ALA A 1 234 ? -2.239 0.645 16.208 1.00 88.88 234 ALA A N 1
ATOM 1781 C CA . ALA A 1 234 ? -1.769 0.465 14.827 1.00 88.88 234 ALA A CA 1
ATOM 1782 C C . ALA A 1 234 ? -1.633 -0.997 14.331 1.00 88.88 234 ALA A C 1
ATOM 1784 O O . ALA A 1 234 ? -1.219 -1.220 13.197 1.00 88.88 234 ALA A O 1
ATOM 1785 N N . THR A 1 235 ? -2.048 -2.006 15.106 1.00 90.06 235 THR A N 1
ATOM 1786 C CA . THR A 1 235 ? -1.892 -3.426 14.739 1.00 90.06 235 THR A CA 1
ATOM 1787 C C . THR A 1 235 ? -3.214 -4.151 14.473 1.00 90.06 235 THR A C 1
ATOM 1789 O O . THR A 1 235 ? -4.290 -3.768 14.946 1.00 90.06 235 THR A O 1
ATOM 1792 N N . MET A 1 236 ? -3.132 -5.290 13.776 1.00 92.56 236 MET A N 1
ATOM 1793 C CA . MET A 1 236 ? -4.262 -6.220 13.633 1.00 92.56 236 MET A CA 1
ATOM 1794 C C . MET A 1 236 ? -4.690 -6.833 14.972 1.00 92.56 236 MET A C 1
ATOM 1796 O O . MET A 1 236 ? -5.884 -7.028 15.200 1.00 92.56 236 MET A O 1
ATOM 1800 N N . HIS A 1 237 ? -3.746 -7.072 15.884 1.00 89.69 237 HIS A N 1
ATOM 1801 C CA . HIS A 1 237 ? -4.034 -7.499 17.252 1.00 89.69 237 HIS A CA 1
ATOM 1802 C C . HIS A 1 237 ? -4.927 -6.511 17.990 1.00 89.69 237 HIS A C 1
ATOM 1804 O O . HIS A 1 237 ? -5.950 -6.906 18.545 1.00 89.69 237 HIS A O 1
ATOM 1810 N N . GLY A 1 238 ? -4.571 -5.224 17.963 1.00 92.31 238 GLY A N 1
ATOM 1811 C CA . GLY A 1 238 ? -5.362 -4.175 18.596 1.00 92.31 238 GLY A CA 1
ATOM 1812 C C . GLY A 1 238 ? -6.750 -4.053 17.988 1.00 92.31 238 GLY A C 1
ATOM 1813 O O . GLY A 1 238 ? -7.728 -3.870 18.715 1.00 92.31 238 GLY A O 1
ATOM 1814 N N . ALA A 1 239 ? -6.868 -4.212 16.668 1.00 95.50 239 ALA A N 1
ATOM 1815 C CA . ALA A 1 239 ? -8.166 -4.262 16.005 1.00 95.50 239 ALA A CA 1
ATOM 1816 C C . ALA A 1 239 ? -9.015 -5.439 16.519 1.00 95.50 239 ALA A C 1
ATOM 1818 O O . ALA A 1 239 ? -10.145 -5.224 16.948 1.00 95.50 239 ALA A O 1
ATOM 1819 N N . TRP A 1 240 ? -8.470 -6.657 16.556 1.00 95.62 240 TRP A N 1
ATOM 1820 C CA . TRP A 1 240 ? -9.185 -7.826 17.074 1.00 95.62 240 TRP A CA 1
ATOM 1821 C C . TRP A 1 240 ? -9.585 -7.663 18.547 1.00 95.62 240 TRP A C 1
ATOM 1823 O O . TRP A 1 240 ? -10.760 -7.782 18.896 1.00 95.62 240 TRP A O 1
ATOM 1833 N N . ALA A 1 241 ? -8.619 -7.346 19.413 1.00 94.94 241 ALA A N 1
ATOM 1834 C CA . ALA A 1 241 ? -8.820 -7.252 20.857 1.00 94.94 241 ALA A CA 1
ATOM 1835 C C . ALA A 1 241 ? -9.821 -6.151 21.238 1.00 94.94 241 ALA A C 1
ATOM 1837 O O . ALA A 1 241 ? -10.653 -6.346 22.124 1.00 94.94 241 ALA A O 1
ATOM 1838 N N . SER A 1 242 ? -9.799 -5.008 20.544 1.00 97.81 242 SER A N 1
ATOM 1839 C CA . SER A 1 242 ? -10.794 -3.949 20.757 1.00 97.81 242 SER A CA 1
ATOM 1840 C C . SER A 1 242 ? -12.201 -4.357 20.310 1.00 97.81 242 SER A C 1
ATOM 1842 O O . SER A 1 242 ? -13.169 -3.970 20.964 1.00 97.81 242 SER A O 1
ATOM 1844 N N . GLY A 1 243 ? -12.329 -5.168 19.252 1.00 98.38 243 GLY A N 1
ATOM 1845 C CA . GLY A 1 243 ? -13.600 -5.765 18.833 1.00 98.38 243 GLY A CA 1
ATOM 1846 C C . GLY A 1 243 ? -14.174 -6.712 19.889 1.00 98.38 243 GLY A C 1
ATOM 1847 O O . GLY A 1 243 ? -15.320 -6.552 20.313 1.00 98.38 243 GLY A O 1
ATOM 1848 N N . GLU A 1 244 ? -13.354 -7.643 20.385 1.00 98.06 244 GLU A N 1
ATOM 1849 C CA . GLU A 1 244 ? -13.714 -8.544 21.491 1.00 98.06 244 GLU A CA 1
ATOM 1850 C C . GLU A 1 244 ? -14.124 -7.768 22.754 1.00 98.06 244 GLU A C 1
ATOM 1852 O O . GLU A 1 244 ? -15.120 -8.106 23.401 1.00 98.06 244 GLU A O 1
ATOM 1857 N N . ARG A 1 245 ? -13.391 -6.694 23.082 1.00 98.25 245 ARG A N 1
ATOM 1858 C CA . ARG A 1 245 ? -13.684 -5.804 24.215 1.00 98.25 245 ARG A CA 1
ATOM 1859 C C . ARG A 1 245 ? -15.041 -5.118 24.067 1.00 98.25 245 ARG A C 1
ATOM 1861 O O . ARG A 1 245 ? -15.838 -5.175 24.999 1.00 98.25 245 ARG A O 1
ATOM 1868 N N . ALA A 1 246 ? -15.319 -4.501 22.918 1.00 98.56 246 ALA A N 1
ATOM 1869 C CA . ALA A 1 246 ? -16.599 -3.833 22.682 1.00 98.56 246 ALA A CA 1
ATOM 1870 C C . ALA A 1 246 ? -17.771 -4.819 22.735 1.00 98.56 246 ALA A C 1
ATOM 1872 O O . ALA A 1 246 ? -18.807 -4.539 23.334 1.00 98.56 246 ALA A O 1
ATOM 1873 N N . ALA A 1 247 ? -17.588 -6.021 22.188 1.00 98.62 247 ALA A N 1
ATOM 1874 C CA . ALA A 1 247 ? -18.573 -7.082 22.311 1.00 98.62 247 ALA A CA 1
ATOM 1875 C C . ALA A 1 247 ? -18.784 -7.524 23.772 1.00 98.62 247 ALA A C 1
ATOM 1877 O O . ALA A 1 247 ? -19.924 -7.741 24.172 1.00 98.62 247 ALA A O 1
ATOM 1878 N N . ALA A 1 248 ? -17.739 -7.606 24.602 1.00 98.38 248 ALA A N 1
ATOM 1879 C CA . ALA A 1 248 ? -17.898 -7.877 26.034 1.00 98.38 248 ALA A CA 1
ATOM 1880 C C . ALA A 1 248 ? -18.708 -6.779 26.754 1.00 98.38 248 ALA A C 1
ATOM 1882 O O . ALA A 1 248 ? -19.633 -7.105 27.492 1.00 98.38 248 ALA A O 1
ATOM 1883 N N . GLN A 1 249 ? -18.437 -5.501 26.468 1.00 97.75 249 GLN A N 1
ATOM 1884 C CA . GLN A 1 249 ? -19.188 -4.365 27.027 1.00 97.75 249 GLN A CA 1
ATOM 1885 C C . GLN A 1 249 ? -20.677 -4.402 26.646 1.00 97.75 249 GLN A C 1
ATOM 1887 O O . GLN A 1 249 ? -21.540 -4.080 27.462 1.00 97.75 249 GLN A O 1
ATOM 1892 N N . VAL A 1 250 ? -20.992 -4.836 25.422 1.00 97.75 250 VAL A N 1
ATOM 1893 C CA . VAL A 1 250 ? -22.376 -5.079 24.989 1.00 97.75 250 VAL A CA 1
ATOM 1894 C C . VAL A 1 250 ? -22.997 -6.252 25.754 1.00 97.75 250 VAL A C 1
ATOM 1896 O O . VAL A 1 250 ? -24.148 -6.170 26.169 1.00 97.75 250 VAL A O 1
ATOM 1899 N N . LEU A 1 251 ? -22.260 -7.347 25.962 1.00 97.88 251 LEU A N 1
ATOM 1900 C CA . LEU A 1 251 ? -22.777 -8.541 26.643 1.00 97.88 251 LEU A CA 1
ATOM 1901 C C . LEU A 1 251 ? -23.062 -8.328 28.135 1.00 97.88 251 LEU A C 1
ATOM 1903 O O . LEU A 1 251 ? -23.923 -9.029 28.671 1.00 97.88 251 LEU A O 1
ATOM 1907 N N . ASP A 1 252 ? -22.429 -7.337 28.769 1.00 96.50 252 ASP A N 1
ATOM 1908 C CA . ASP A 1 252 ? -22.772 -6.891 30.127 1.00 96.50 252 ASP A CA 1
ATOM 1909 C C . ASP A 1 252 ? -24.214 -6.345 30.222 1.00 96.50 252 ASP A C 1
ATOM 1911 O O . ASP A 1 252 ? -24.792 -6.287 31.310 1.00 96.50 252 ASP A O 1
ATOM 1915 N N . ARG A 1 253 ? -24.832 -5.986 29.086 1.00 94.56 253 ARG A N 1
ATOM 1916 C CA . ARG A 1 253 ? -26.256 -5.641 28.960 1.00 94.56 253 ARG A CA 1
ATOM 1917 C C . ARG A 1 253 ? -27.053 -6.875 28.539 1.00 94.56 253 ARG A C 1
ATOM 1919 O O . ARG A 1 253 ? -27.332 -7.111 27.362 1.00 94.56 253 ARG A O 1
ATOM 1926 N N . ALA A 1 254 ? -27.387 -7.717 29.516 1.00 89.12 254 ALA A N 1
ATOM 1927 C CA . ALA A 1 254 ? -28.001 -9.024 29.281 1.00 89.12 254 ALA A CA 1
ATOM 1928 C C . ALA A 1 254 ? -29.297 -8.959 28.445 1.00 89.12 254 ALA A C 1
ATOM 1930 O O . ALA A 1 254 ? -29.572 -9.886 27.678 1.00 89.12 254 ALA A O 1
ATOM 1931 N N . GLU A 1 255 ? -30.053 -7.871 28.576 1.00 92.81 255 GLU A N 1
ATOM 1932 C CA . GLU A 1 255 ? -31.337 -7.608 27.930 1.00 92.81 255 GLU A CA 1
ATOM 1933 C C . GLU A 1 255 ? -31.241 -7.176 26.459 1.00 92.81 255 GLU A C 1
ATOM 1935 O O . GLU A 1 255 ? -32.258 -7.145 25.768 1.00 92.81 255 GLU A O 1
ATOM 1940 N N . TRP A 1 256 ? -30.044 -6.869 25.953 1.00 94.44 256 TRP A N 1
ATOM 1941 C CA . TRP A 1 256 ? -29.866 -6.403 24.575 1.00 94.44 256 TRP A CA 1
ATOM 1942 C C . TRP A 1 256 ? -29.714 -7.571 23.621 1.00 94.44 256 TRP A C 1
ATOM 1944 O O . TRP A 1 256 ? -28.814 -8.390 23.773 1.00 94.44 256 TRP A O 1
ATOM 1954 N N . HIS A 1 257 ? -30.579 -7.671 22.619 1.00 95.06 257 HIS A N 1
ATOM 1955 C CA . HIS A 1 257 ? -30.622 -8.828 21.729 1.00 95.06 257 HIS A CA 1
ATOM 1956 C C . HIS A 1 257 ? -30.154 -8.513 20.316 1.00 95.06 257 HIS A C 1
ATOM 1958 O O . HIS A 1 257 ? -29.520 -9.374 19.713 1.00 95.06 257 HIS A O 1
ATOM 1964 N N . ARG A 1 258 ? -30.433 -7.313 19.801 1.00 98.12 258 ARG A N 1
ATOM 1965 C CA . ARG A 1 258 ? -30.166 -6.916 18.418 1.00 98.12 258 ARG A CA 1
ATOM 1966 C C . ARG A 1 258 ? -29.129 -5.802 18.363 1.00 98.12 258 ARG A C 1
ATOM 1968 O O . ARG A 1 258 ? -29.411 -4.675 18.766 1.00 98.12 258 ARG A O 1
ATOM 1975 N N . ILE A 1 259 ? -27.953 -6.100 17.821 1.00 98.69 259 ILE A N 1
ATOM 1976 C CA . ILE A 1 259 ? -26.782 -5.216 17.841 1.00 98.69 259 ILE A CA 1
ATOM 1977 C C . ILE A 1 259 ? -26.372 -4.842 16.417 1.00 98.69 259 ILE A C 1
ATOM 1979 O O . ILE A 1 259 ? -26.308 -5.703 15.538 1.00 98.69 259 ILE A O 1
ATOM 1983 N N . ALA A 1 260 ? -26.085 -3.560 16.192 1.00 98.81 260 ALA A N 1
ATOM 1984 C CA . ALA A 1 260 ? -25.466 -3.101 14.952 1.00 98.81 260 ALA A CA 1
ATOM 1985 C C . ALA A 1 260 ? -23.945 -3.033 15.111 1.00 98.81 260 ALA A C 1
ATOM 1987 O O . ALA A 1 260 ? -23.441 -2.495 16.097 1.00 98.81 260 ALA A O 1
ATOM 1988 N N . VAL A 1 261 ? -23.219 -3.521 14.110 1.00 98.88 261 VAL A N 1
ATOM 1989 C CA . VAL A 1 261 ? -21.771 -3.335 13.979 1.00 98.88 261 VAL A CA 1
ATOM 1990 C C . VAL A 1 261 ? -21.509 -2.533 12.711 1.00 98.88 261 VAL A C 1
ATOM 1992 O O . VAL A 1 261 ? -21.977 -2.900 11.635 1.00 98.88 261 VAL A O 1
ATOM 1995 N N . ILE A 1 262 ? -20.796 -1.415 12.828 1.00 98.75 262 ILE A N 1
ATOM 1996 C CA . ILE A 1 262 ? -20.530 -0.507 11.706 1.00 98.75 262 ILE A CA 1
ATOM 1997 C C . ILE A 1 262 ? -19.088 -0.717 11.247 1.00 98.75 262 ILE A C 1
ATOM 1999 O O . ILE A 1 262 ? -18.158 -0.331 11.956 1.00 98.75 262 ILE A O 1
ATOM 2003 N N . GLY A 1 263 ? -18.920 -1.340 10.085 1.00 98.50 263 GLY A N 1
ATOM 2004 C CA . GLY A 1 263 ? -17.659 -1.783 9.492 1.00 98.50 263 GLY A CA 1
ATOM 2005 C C . GLY A 1 263 ? -17.448 -3.293 9.633 1.00 98.50 263 GLY A C 1
ATOM 2006 O O . GLY A 1 263 ? -17.580 -3.852 10.720 1.00 98.50 263 GLY A O 1
ATOM 2007 N N . ALA A 1 264 ? -17.082 -3.953 8.535 1.00 98.19 264 ALA A N 1
ATOM 2008 C CA . ALA A 1 264 ? -16.706 -5.366 8.473 1.00 98.19 264 ALA A CA 1
ATOM 2009 C C . ALA A 1 264 ? -15.183 -5.546 8.321 1.00 98.19 264 ALA A C 1
ATOM 2011 O O . ALA A 1 264 ? -14.707 -6.498 7.699 1.00 98.19 264 ALA A O 1
ATOM 2012 N N . GLY A 1 265 ? -14.402 -4.627 8.896 1.00 97.31 265 GLY A N 1
ATOM 2013 C CA . GLY A 1 265 ? -12.975 -4.833 9.141 1.00 97.31 265 GLY A CA 1
ATOM 2014 C C . GLY A 1 265 ? -12.731 -5.815 10.289 1.00 97.31 265 GLY A C 1
ATOM 2015 O O . GLY A 1 265 ? -13.668 -6.278 10.940 1.00 97.31 265 GLY A O 1
ATOM 2016 N N . LEU A 1 266 ? -11.462 -6.100 10.593 1.00 97.12 266 LEU A N 1
ATOM 2017 C CA . LEU A 1 266 ? -11.105 -7.121 11.586 1.00 97.12 266 LEU A CA 1
ATOM 2018 C C . LEU A 1 266 ? -11.747 -6.904 12.970 1.00 97.12 266 LEU A C 1
ATOM 2020 O O . LEU A 1 266 ? -12.235 -7.857 13.571 1.00 97.12 266 LEU A O 1
ATOM 2024 N N . ALA A 1 267 ? -11.802 -5.656 13.450 1.00 98.25 267 ALA A N 1
ATOM 2025 C CA . ALA A 1 267 ? -12.444 -5.315 14.723 1.00 98.25 267 ALA A CA 1
ATOM 2026 C C . ALA A 1 267 ? -13.956 -5.592 14.712 1.00 98.25 267 ALA A C 1
ATOM 2028 O O . ALA A 1 267 ? -14.494 -6.157 15.664 1.00 98.25 267 ALA A O 1
ATOM 2029 N N . GLY A 1 268 ? -14.637 -5.219 13.626 1.00 98.69 268 GLY A N 1
ATOM 2030 C CA . GLY A 1 268 ? -16.069 -5.450 13.460 1.00 98.69 268 GLY A CA 1
ATOM 2031 C C . GLY A 1 268 ? -16.404 -6.933 13.340 1.00 98.69 268 GLY A C 1
ATOM 2032 O O . GLY A 1 268 ? -17.326 -7.406 14.000 1.00 98.69 268 GLY A O 1
ATOM 2033 N N . LEU A 1 269 ? -15.614 -7.691 12.576 1.00 98.56 269 LEU A N 1
ATOM 2034 C CA . LEU A 1 269 ? -15.786 -9.139 12.435 1.00 98.56 269 LEU A CA 1
ATOM 2035 C C . LEU A 1 269 ? -15.542 -9.882 13.756 1.00 98.56 269 LEU A C 1
ATOM 2037 O O . LEU A 1 269 ? -16.333 -10.761 14.097 1.00 98.56 269 LEU A O 1
ATOM 2041 N N . ALA A 1 270 ? -14.514 -9.503 14.524 1.00 98.25 270 ALA A N 1
ATOM 2042 C CA . ALA A 1 270 ? -14.268 -10.059 15.857 1.00 98.25 270 ALA A CA 1
ATOM 2043 C C . ALA A 1 270 ? -15.452 -9.782 16.803 1.00 98.25 270 ALA A C 1
ATOM 2045 O O . ALA A 1 270 ? -16.034 -10.710 17.368 1.00 98.25 270 ALA A O 1
ATOM 2046 N N . ALA A 1 271 ? -15.896 -8.520 16.886 1.00 98.75 271 ALA A N 1
ATOM 2047 C CA . ALA A 1 271 ? -17.049 -8.141 17.701 1.00 98.75 271 ALA A CA 1
ATOM 2048 C C . ALA A 1 271 ? -18.320 -8.909 17.298 1.00 98.75 271 ALA A C 1
ATOM 2050 O O . ALA A 1 271 ? -19.014 -9.473 18.145 1.00 98.75 271 ALA A O 1
ATOM 2051 N N . ALA A 1 272 ? -18.615 -8.964 15.997 1.00 98.81 272 ALA A N 1
ATOM 2052 C CA . ALA A 1 272 ? -19.807 -9.613 15.471 1.00 98.81 272 ALA A CA 1
ATOM 2053 C C . ALA A 1 272 ? -19.805 -11.127 15.718 1.00 98.81 272 ALA A C 1
ATOM 2055 O O . ALA A 1 272 ? -20.828 -11.680 16.126 1.00 98.81 272 ALA A O 1
ATOM 2056 N N . ARG A 1 273 ? -18.655 -11.789 15.531 1.00 98.19 273 ARG A N 1
ATOM 2057 C CA . ARG A 1 273 ? -18.468 -13.216 15.820 1.00 98.19 273 ARG A CA 1
ATOM 2058 C C . ARG A 1 273 ? -18.740 -13.506 17.293 1.00 98.19 273 ARG A C 1
ATOM 2060 O O . ARG A 1 273 ? -19.607 -14.326 17.587 1.00 98.19 273 ARG A O 1
ATOM 2067 N N . ARG A 1 274 ? -18.092 -12.774 18.207 1.00 98.19 274 ARG A N 1
ATOM 2068 C CA . ARG A 1 274 ? -18.282 -12.937 19.657 1.00 98.19 274 ARG A CA 1
ATOM 2069 C C . ARG A 1 274 ? -19.736 -12.735 20.080 1.00 98.19 274 ARG A C 1
ATOM 2071 O O . ARG A 1 274 ? -20.271 -13.524 20.856 1.00 98.19 274 ARG A O 1
ATOM 2078 N N . LEU A 1 275 ? -20.386 -11.688 19.572 1.00 98.62 275 LEU A N 1
ATOM 2079 C CA . LEU A 1 275 ? -21.782 -11.378 19.893 1.00 98.62 275 LEU A CA 1
ATOM 2080 C C . LEU A 1 275 ? -22.743 -12.451 19.377 1.00 98.62 275 LEU A C 1
ATOM 2082 O O . LEU A 1 275 ? -23.631 -12.884 20.116 1.00 98.62 275 LEU A O 1
ATOM 2086 N N . ARG A 1 276 ? -22.557 -12.910 18.136 1.00 98.06 276 ARG A N 1
ATOM 2087 C CA . ARG A 1 276 ? -23.382 -13.973 17.557 1.00 98.06 276 ARG A CA 1
ATOM 2088 C C . ARG A 1 276 ? -23.184 -15.295 18.299 1.00 98.06 276 ARG A C 1
ATOM 2090 O O . ARG A 1 276 ? -24.165 -15.972 18.594 1.00 98.06 276 ARG A O 1
ATOM 2097 N N . ASP A 1 277 ? -21.948 -15.650 18.643 1.00 97.38 277 ASP A N 1
ATOM 2098 C CA . ASP A 1 277 ? -21.644 -16.883 19.381 1.00 97.38 277 ASP A CA 1
ATOM 2099 C C . ASP A 1 277 ? -22.228 -16.854 20.810 1.00 97.38 277 ASP A C 1
ATOM 2101 O O . ASP A 1 277 ? -22.588 -17.893 21.361 1.00 97.38 277 ASP A O 1
ATOM 2105 N N . ALA A 1 278 ? -22.429 -15.658 21.375 1.00 97.56 278 ALA A N 1
ATOM 2106 C CA . ALA A 1 278 ? -23.179 -15.428 22.611 1.00 97.56 278 ALA A CA 1
ATOM 2107 C C . ALA A 1 278 ? -24.715 -15.359 22.422 1.00 97.56 278 ALA A C 1
ATOM 2109 O O . ALA A 1 278 ? -25.442 -15.051 23.368 1.00 97.56 278 ALA A O 1
ATOM 2110 N N . GLY A 1 279 ? -25.229 -15.644 21.221 1.00 97.00 279 GLY A N 1
ATOM 2111 C CA . GLY A 1 279 ? -26.661 -15.733 20.924 1.00 97.00 279 GLY A CA 1
ATOM 2112 C C . GLY A 1 279 ? -27.357 -14.402 20.625 1.00 97.00 279 GLY A C 1
ATOM 2113 O O . GLY A 1 279 ? -28.586 -14.336 20.704 1.00 97.00 279 GLY A O 1
ATOM 2114 N N . ARG A 1 280 ? -26.613 -13.336 20.304 1.00 98.00 280 ARG A N 1
ATOM 2115 C CA . ARG A 1 280 ? -27.192 -12.050 19.878 1.00 98.00 280 ARG A CA 1
ATOM 2116 C C . ARG A 1 280 ? -27.530 -12.062 18.384 1.00 98.00 280 ARG A C 1
ATOM 2118 O O . ARG A 1 280 ? -26.833 -12.682 17.584 1.00 98.00 280 ARG A O 1
ATOM 2125 N N . GLU A 1 281 ? -28.585 -11.347 18.004 1.00 98.25 281 GLU A N 1
ATOM 2126 C CA . GLU A 1 281 ? -28.855 -10.980 16.613 1.00 98.25 281 GLU A CA 1
ATOM 2127 C C . GLU A 1 281 ? -27.911 -9.833 16.234 1.00 98.25 281 GLU A C 1
ATOM 2129 O O . GLU A 1 281 ? -27.962 -8.756 16.827 1.00 98.25 281 GLU A O 1
ATOM 2134 N N . VAL A 1 282 ? -27.032 -10.055 15.259 1.00 98.69 282 VAL A N 1
ATOM 2135 C CA . VAL A 1 282 ? -26.017 -9.073 14.862 1.00 98.69 282 VAL A CA 1
ATOM 2136 C C . VAL A 1 282 ? -26.180 -8.735 13.393 1.00 98.69 282 VAL A C 1
ATOM 2138 O O . VAL A 1 282 ? -26.205 -9.638 12.562 1.00 98.69 282 VAL A O 1
ATOM 2141 N N . VAL A 1 283 ? -26.239 -7.439 13.091 1.00 98.75 283 VAL A N 1
ATOM 2142 C CA . VAL A 1 283 ? -26.213 -6.915 11.723 1.00 98.75 283 VAL A CA 1
ATOM 2143 C C . VAL A 1 283 ? -24.941 -6.099 11.540 1.00 98.75 283 VAL A C 1
ATOM 2145 O O . VAL A 1 283 ? -24.720 -5.123 12.260 1.00 98.75 283 VAL A O 1
ATOM 2148 N N . VAL A 1 284 ? -24.115 -6.484 10.573 1.00 98.88 284 VAL A N 1
ATOM 2149 C CA . VAL A 1 284 ? -22.882 -5.780 10.215 1.00 98.88 284 VAL A CA 1
ATOM 2150 C C . VAL A 1 284 ? -23.131 -4.947 8.961 1.00 98.88 284 VAL A C 1
ATOM 2152 O O . VAL A 1 284 ? -23.585 -5.470 7.945 1.00 98.88 284 VAL A O 1
ATOM 2155 N N . PHE A 1 285 ? -22.830 -3.654 9.012 1.00 98.62 285 PHE A N 1
ATOM 2156 C CA . PHE A 1 285 ? -22.936 -2.742 7.873 1.00 98.62 285 PHE A CA 1
ATOM 2157 C C . PHE A 1 285 ? -21.543 -2.435 7.332 1.00 98.62 285 PHE A C 1
ATOM 2159 O O . PHE A 1 285 ? -20.706 -1.927 8.074 1.00 98.62 285 PHE A O 1
ATOM 2166 N N . GLU A 1 286 ? -21.293 -2.720 6.057 1.00 98.31 286 GLU A N 1
ATOM 2167 C CA . GLU A 1 286 ? -20.004 -2.490 5.399 1.00 98.31 286 GLU A CA 1
ATOM 2168 C C . GLU A 1 286 ? -20.201 -1.563 4.202 1.00 98.31 286 GLU A C 1
ATOM 2170 O O . GLU A 1 286 ? -21.101 -1.773 3.387 1.00 98.31 286 GLU A O 1
ATOM 2175 N N . SER A 1 287 ? -19.386 -0.512 4.102 1.00 96.94 287 SER A N 1
ATOM 2176 C CA . SER A 1 287 ? -19.523 0.475 3.032 1.00 96.94 287 SER A CA 1
ATOM 2177 C C . SER A 1 287 ? -19.029 -0.046 1.686 1.00 96.94 287 SER A C 1
ATOM 2179 O O . SER A 1 287 ? -19.527 0.413 0.658 1.00 96.94 287 SER A O 1
ATOM 2181 N N . LYS A 1 288 ? -18.094 -1.000 1.683 1.00 95.44 288 LYS A N 1
ATOM 2182 C CA . LYS A 1 288 ? -17.535 -1.622 0.481 1.00 95.44 288 LYS A CA 1
ATOM 2183 C C . LYS A 1 288 ? -18.313 -2.861 0.035 1.00 95.44 288 LYS A C 1
ATOM 2185 O O . LYS A 1 288 ? -19.117 -3.431 0.766 1.00 95.44 288 LYS A O 1
ATOM 2190 N N . GLU A 1 289 ? -18.015 -3.310 -1.181 1.00 95.88 289 GLU A N 1
ATOM 2191 C CA . GLU A 1 289 ? -18.547 -4.549 -1.774 1.00 95.88 289 GLU A CA 1
ATOM 2192 C C . GLU A 1 289 ? -17.862 -5.824 -1.239 1.00 95.88 289 GLU A C 1
ATOM 2194 O O . GLU A 1 289 ? -18.130 -6.921 -1.719 1.00 95.88 289 GLU A O 1
ATOM 2199 N N . ALA A 1 290 ? -16.958 -5.694 -0.264 1.00 95.44 290 ALA A N 1
ATOM 2200 C CA . ALA A 1 290 ? -16.231 -6.801 0.346 1.00 95.44 290 ALA A CA 1
ATOM 2201 C C . ALA A 1 290 ? -15.916 -6.501 1.818 1.00 95.44 290 ALA A C 1
ATOM 2203 O O . ALA A 1 290 ? -15.780 -5.342 2.214 1.00 95.44 290 ALA A O 1
ATOM 2204 N N . VAL A 1 291 ? -15.776 -7.560 2.616 1.00 97.19 291 VAL A N 1
ATOM 2205 C CA . VAL A 1 291 ? -15.308 -7.483 4.009 1.00 97.19 291 VAL A CA 1
ATOM 2206 C C . VAL A 1 291 ? -13.788 -7.297 4.082 1.00 97.19 291 VAL A C 1
ATOM 2208 O O . VAL A 1 291 ? -13.086 -7.406 3.081 1.00 97.19 291 VAL A O 1
ATOM 2211 N N . GLY A 1 292 ? -13.265 -7.034 5.282 1.00 94.50 292 GLY A N 1
ATOM 2212 C CA . GLY A 1 292 ? -11.825 -6.991 5.567 1.00 94.50 292 GLY A CA 1
ATOM 2213 C C . GLY A 1 292 ? -11.284 -5.595 5.879 1.00 94.50 292 GLY A C 1
ATOM 2214 O O . GLY A 1 292 ? -10.325 -5.464 6.642 1.00 94.50 292 GLY A O 1
ATOM 2215 N N . GLY A 1 293 ? -11.922 -4.526 5.395 1.00 93.81 293 GLY A N 1
ATOM 2216 C CA . GLY A 1 293 ? -11.483 -3.148 5.647 1.00 93.81 293 GLY A CA 1
ATOM 2217 C C . GLY A 1 293 ? -10.068 -2.889 5.108 1.00 93.81 293 GLY A C 1
ATOM 2218 O O . GLY A 1 293 ? -9.865 -2.876 3.898 1.00 93.81 293 GLY A O 1
ATOM 2219 N N . ARG A 1 294 ? -9.082 -2.726 6.006 1.00 93.25 294 ARG A N 1
ATOM 2220 C CA . ARG A 1 294 ? -7.642 -2.590 5.673 1.00 93.25 294 ARG A CA 1
ATOM 2221 C C . ARG A 1 294 ? -6.927 -3.935 5.480 1.00 93.25 294 ARG A C 1
ATOM 2223 O O . ARG A 1 294 ? -5.706 -3.983 5.415 1.00 93.25 294 ARG A O 1
ATOM 2230 N N . ILE A 1 295 ? -7.657 -5.041 5.413 1.00 92.62 295 ILE A N 1
ATOM 2231 C CA . ILE A 1 295 ? -7.139 -6.349 5.006 1.00 92.62 295 ILE A CA 1
ATOM 2232 C C . ILE A 1 295 ? -7.558 -6.549 3.551 1.00 92.62 295 ILE A C 1
ATOM 2234 O O . ILE A 1 295 ? -8.653 -7.027 3.274 1.00 92.62 295 ILE A O 1
ATOM 2238 N N . VAL A 1 296 ? -6.714 -6.096 2.625 1.00 92.31 296 VAL A N 1
ATOM 2239 C CA . VAL A 1 296 ? -6.967 -6.174 1.181 1.00 92.31 296 VAL A CA 1
ATOM 2240 C C . VAL A 1 296 ? -5.780 -6.836 0.508 1.00 92.31 296 VAL A C 1
ATOM 2242 O O . VAL A 1 296 ? -4.635 -6.459 0.766 1.00 92.31 296 VAL A O 1
ATOM 2245 N N . THR A 1 297 ? -6.078 -7.776 -0.383 1.00 92.69 297 THR A N 1
ATOM 2246 C CA . THR A 1 297 ? -5.094 -8.502 -1.184 1.00 92.69 297 THR A CA 1
ATOM 2247 C C . THR A 1 297 ? -5.303 -8.191 -2.662 1.00 92.69 297 THR A C 1
ATOM 2249 O O . THR A 1 297 ? -6.389 -8.429 -3.197 1.00 92.69 297 THR A O 1
ATOM 2252 N N . ASP A 1 298 ? -4.264 -7.695 -3.333 1.00 92.88 298 ASP A N 1
ATOM 2253 C CA . ASP A 1 298 ? -4.235 -7.620 -4.794 1.00 92.88 298 ASP A CA 1
ATOM 2254 C C . ASP A 1 298 ? -3.805 -8.968 -5.374 1.00 92.88 298 ASP A C 1
ATOM 2256 O O . ASP A 1 298 ? -2.872 -9.594 -4.876 1.00 92.88 298 ASP A O 1
ATOM 2260 N N . ARG A 1 299 ? -4.492 -9.416 -6.427 1.00 90.88 299 ARG A N 1
ATOM 2261 C CA . ARG A 1 299 ? -4.184 -10.668 -7.142 1.00 90.88 299 ARG A CA 1
ATOM 2262 C C . ARG A 1 299 ? -3.941 -10.447 -8.640 1.00 90.88 299 ARG A C 1
ATOM 2264 O O . ARG A 1 299 ? -3.731 -11.404 -9.383 1.00 90.88 299 ARG A O 1
ATOM 2271 N N . SER A 1 300 ? -3.969 -9.194 -9.101 1.00 88.12 300 SER A N 1
ATOM 2272 C CA . SER A 1 300 ? -3.935 -8.805 -10.522 1.00 88.12 300 SER A CA 1
ATOM 2273 C C . SER A 1 300 ? -2.590 -9.086 -11.200 1.00 88.12 300 SER A C 1
ATOM 2275 O O . SER A 1 300 ? -2.478 -9.156 -12.428 1.00 88.12 300 SER A O 1
ATOM 2277 N N . THR A 1 301 ? -1.554 -9.268 -10.391 1.00 81.81 301 THR A N 1
ATOM 2278 C CA . THR A 1 301 ? -0.199 -9.581 -10.832 1.00 81.81 301 THR A CA 1
ATOM 2279 C C . THR A 1 301 ? 0.091 -11.086 -10.836 1.00 81.81 301 THR A C 1
ATOM 2281 O O . THR A 1 301 ? 1.164 -11.524 -11.253 1.00 81.81 301 THR A O 1
ATOM 2284 N N . GLY A 1 302 ? -0.862 -11.904 -10.378 1.00 79.62 302 GLY A N 1
ATOM 2285 C CA . GLY A 1 302 ? -0.715 -13.346 -10.195 1.00 79.62 302 GLY A CA 1
ATOM 2286 C C . GLY A 1 302 ? -0.019 -13.757 -8.891 1.00 79.62 302 GLY A C 1
ATOM 2287 O O . GLY A 1 302 ? 0.118 -14.956 -8.661 1.00 79.62 302 GLY A O 1
ATOM 2288 N N . ALA A 1 303 ? 0.420 -12.807 -8.060 1.00 81.81 303 ALA A N 1
ATOM 2289 C CA . ALA A 1 303 ? 0.808 -13.032 -6.666 1.00 81.81 303 ALA A CA 1
ATOM 2290 C C . ALA A 1 303 ? -0.272 -12.447 -5.741 1.00 81.81 303 ALA A C 1
ATOM 2292 O O . ALA A 1 303 ? -0.902 -11.457 -6.104 1.00 81.81 303 ALA A O 1
ATOM 2293 N N . ALA A 1 304 ? -0.492 -13.053 -4.572 1.00 88.38 304 ALA A N 1
ATOM 2294 C CA . ALA A 1 304 ? -1.392 -12.526 -3.549 1.00 88.38 304 ALA A CA 1
ATOM 2295 C C . ALA A 1 304 ? -0.632 -11.494 -2.703 1.00 88.38 304 ALA A C 1
ATOM 2297 O O . ALA A 1 304 ? 0.133 -11.851 -1.811 1.00 88.38 304 ALA A O 1
ATOM 2298 N N . LEU A 1 305 ? -0.788 -10.212 -3.033 1.00 92.75 305 LEU A N 1
ATOM 2299 C CA . LEU A 1 305 ? -0.009 -9.124 -2.443 1.00 92.75 305 LEU A CA 1
ATOM 2300 C C . LEU A 1 305 ? -0.846 -8.362 -1.403 1.00 92.75 305 LEU A C 1
ATOM 2302 O O . LEU A 1 305 ? -1.849 -7.741 -1.770 1.00 92.75 305 LEU A O 1
ATOM 2306 N N . PRO A 1 306 ? -0.467 -8.377 -0.111 1.00 93.25 306 PRO A N 1
ATOM 2307 C CA . PRO A 1 306 ? -1.244 -7.739 0.944 1.00 93.25 306 PRO A CA 1
ATOM 2308 C C . PRO A 1 306 ? -1.046 -6.216 0.925 1.00 93.25 306 PRO A C 1
ATOM 2310 O O . PRO A 1 306 ? -0.084 -5.678 1.479 1.00 93.25 306 PRO A O 1
ATOM 2313 N N . LEU A 1 307 ? -1.995 -5.496 0.323 1.00 93.25 307 LEU A N 1
ATOM 2314 C CA . LEU A 1 307 ? -1.980 -4.031 0.236 1.00 93.25 307 LEU A CA 1
ATOM 2315 C C . LEU A 1 307 ? -2.123 -3.352 1.611 1.00 93.25 307 LEU A C 1
ATOM 2317 O O . LEU A 1 307 ? -1.787 -2.178 1.767 1.00 93.25 307 LEU A O 1
ATOM 2321 N N . GLY A 1 308 ? -2.638 -4.072 2.609 1.00 91.38 308 GLY A N 1
ATOM 2322 C CA . GLY A 1 308 ? -2.857 -3.575 3.966 1.00 91.38 308 GLY A CA 1
ATOM 2323 C C . GLY A 1 308 ? -2.116 -4.391 5.019 1.00 91.38 308 GLY A C 1
ATOM 2324 O O . GLY A 1 308 ? -0.894 -4.481 4.960 1.00 91.38 308 GLY A O 1
ATOM 2325 N N . GLY A 1 309 ? -2.815 -4.968 5.998 1.00 90.25 309 GLY A N 1
ATOM 2326 C CA . GLY A 1 309 ? -2.185 -5.823 7.016 1.00 90.25 309 GLY A CA 1
ATOM 2327 C C . GLY A 1 309 ? -1.414 -7.001 6.399 1.00 90.25 309 GLY A C 1
ATOM 2328 O O . GLY A 1 309 ? -1.954 -7.697 5.545 1.00 90.25 309 GLY A O 1
ATOM 2329 N N . ALA A 1 310 ? -0.157 -7.205 6.811 1.00 90.88 310 ALA A N 1
ATOM 2330 C CA . ALA A 1 310 ? 0.721 -8.246 6.250 1.00 90.88 310 ALA A CA 1
ATOM 2331 C C . ALA A 1 310 ? 1.600 -8.973 7.288 1.00 90.88 310 ALA A C 1
ATOM 2333 O O . ALA A 1 310 ? 2.222 -9.978 6.954 1.00 90.88 310 ALA A O 1
ATOM 2334 N N . TRP A 1 311 ? 1.632 -8.497 8.537 1.00 91.38 311 TRP A N 1
ATOM 2335 C CA . TRP A 1 311 ? 2.494 -9.030 9.594 1.00 91.38 311 TRP A CA 1
ATOM 2336 C C . TRP A 1 311 ? 1.708 -9.450 10.823 1.00 91.38 311 TRP A C 1
ATOM 2338 O O . TRP A 1 311 ? 0.797 -8.749 11.261 1.00 91.38 311 TRP A O 1
ATOM 2348 N N . LEU A 1 312 ? 2.111 -10.572 11.403 1.00 91.00 312 LEU A N 1
ATOM 2349 C CA . LEU A 1 312 ? 1.814 -10.921 12.784 1.00 91.00 312 LEU A CA 1
ATOM 2350 C C . LEU A 1 312 ? 2.937 -10.322 13.640 1.00 91.00 312 LEU A C 1
ATOM 2352 O O . LEU A 1 312 ? 4.070 -10.776 13.521 1.00 91.00 312 LEU A O 1
ATOM 2356 N N . HIS A 1 313 ? 2.650 -9.307 14.455 1.00 87.44 313 HIS A N 1
ATOM 2357 C CA . HIS A 1 313 ? 3.649 -8.744 15.375 1.00 87.44 313 HIS A CA 1
ATOM 2358 C C . HIS A 1 313 ? 3.656 -9.533 16.682 1.00 87.44 313 HIS A C 1
ATOM 2360 O O . HIS A 1 313 ? 2.703 -9.410 17.440 1.00 87.44 313 HIS A O 1
ATOM 2366 N N . GLY A 1 314 ? 4.664 -10.369 16.917 1.00 85.25 314 GLY A N 1
ATOM 2367 C CA . GLY A 1 314 ? 4.599 -11.440 17.919 1.00 85.25 314 GLY A CA 1
ATOM 2368 C C . GLY A 1 314 ? 3.555 -12.518 17.577 1.00 85.25 314 GLY A C 1
ATOM 2369 O O . GLY A 1 314 ? 2.405 -12.239 17.227 1.00 85.25 314 GLY A O 1
ATOM 2370 N N . ASP A 1 315 ? 3.956 -13.786 17.623 1.00 82.12 315 ASP A N 1
ATOM 2371 C CA . ASP A 1 315 ? 3.117 -14.907 17.189 1.00 82.12 315 ASP A CA 1
ATOM 2372 C C . ASP A 1 315 ? 2.529 -15.736 18.336 1.00 82.12 315 ASP A C 1
ATOM 2374 O O . ASP A 1 315 ? 1.613 -16.536 18.115 1.00 82.12 315 ASP A O 1
ATOM 2378 N N . GLU A 1 316 ? 2.990 -15.526 19.567 1.00 85.19 316 GLU A N 1
ATOM 2379 C CA . GLU A 1 316 ? 2.475 -16.230 20.734 1.00 85.19 316 GLU A CA 1
ATOM 2380 C C . GLU A 1 316 ? 1.170 -15.585 21.220 1.00 85.19 316 GLU A C 1
ATOM 2382 O O . GLU A 1 316 ? 1.128 -14.451 21.694 1.00 85.19 316 GLU A O 1
ATOM 2387 N N . GLY A 1 317 ? 0.067 -16.330 21.114 1.00 82.06 317 GLY A N 1
ATOM 2388 C CA . GLY A 1 317 ? -1.255 -15.848 21.524 1.00 82.06 317 GLY A CA 1
ATOM 2389 C C . GLY A 1 317 ? -1.919 -14.884 20.535 1.00 82.06 317 GLY A C 1
ATOM 2390 O O . GLY A 1 317 ? -2.996 -14.365 20.835 1.00 82.06 317 GLY A O 1
ATOM 2391 N N . HIS A 1 318 ? -1.336 -14.669 19.347 1.00 86.56 318 HIS A N 1
ATOM 2392 C CA . HIS A 1 318 ? -1.957 -13.850 18.307 1.00 86.56 318 HIS A CA 1
ATOM 2393 C C . HIS A 1 318 ? -3.291 -14.477 17.858 1.00 86.56 318 HIS A C 1
ATOM 2395 O O . HIS A 1 318 ? -3.304 -15.620 17.397 1.00 86.56 318 HIS A O 1
ATOM 2401 N N . PRO A 1 319 ? -4.418 -13.732 17.859 1.00 85.94 319 PRO A N 1
ATOM 2402 C CA . PRO A 1 319 ? -5.727 -14.256 17.445 1.00 85.94 319 PRO A CA 1
ATOM 2403 C C . PRO A 1 319 ? -5.811 -14.751 15.993 1.00 85.94 319 PRO A C 1
ATOM 2405 O O . PRO A 1 319 ? -6.750 -15.457 15.640 1.00 85.94 319 PRO A O 1
ATOM 2408 N N . LEU A 1 320 ? -4.856 -14.376 15.140 1.00 90.50 320 LEU A N 1
ATOM 2409 C CA . LEU A 1 320 ? -4.803 -14.792 13.743 1.00 90.50 320 LEU A CA 1
ATOM 2410 C C . LEU A 1 320 ? -3.815 -15.934 13.513 1.00 90.50 320 LEU A C 1
ATOM 2412 O O . LEU A 1 320 ? -3.812 -16.476 12.413 1.00 90.50 320 LEU A O 1
ATOM 2416 N N . ARG A 1 321 ? -3.008 -16.318 14.517 1.00 90.44 321 ARG A N 1
ATOM 2417 C CA . ARG A 1 321 ? -1.921 -17.300 14.373 1.00 90.44 321 ARG A CA 1
ATOM 2418 C C . ARG A 1 321 ? -2.391 -18.594 13.724 1.00 90.44 321 ARG A C 1
ATOM 2420 O O . ARG A 1 321 ? -1.760 -19.063 12.785 1.00 90.44 321 ARG A O 1
ATOM 2427 N N . ASP A 1 322 ? -3.521 -19.112 14.192 1.00 90.81 322 ASP A N 1
ATOM 2428 C CA . ASP A 1 322 ? -4.097 -20.377 13.725 1.00 90.81 322 ASP A CA 1
ATOM 2429 C C . ASP A 1 322 ? -5.005 -20.210 12.494 1.00 90.81 322 ASP A C 1
ATOM 2431 O O . ASP A 1 322 ? -5.535 -21.186 11.961 1.00 90.81 322 ASP A O 1
ATOM 2435 N N . LEU A 1 323 ? -5.215 -18.972 12.038 1.00 91.44 323 LEU A N 1
ATOM 2436 C CA . LEU A 1 323 ? -6.058 -18.649 10.886 1.00 91.44 323 LEU A CA 1
ATOM 2437 C C . LEU A 1 323 ? -5.247 -18.400 9.613 1.00 91.44 323 LEU A C 1
ATOM 2439 O O . LEU A 1 323 ? -5.838 -18.377 8.532 1.00 91.44 323 LEU A O 1
ATOM 2443 N N . VAL A 1 324 ? -3.931 -18.215 9.730 1.00 92.81 324 VAL A N 1
ATOM 2444 C CA . VAL A 1 324 ? -3.038 -17.858 8.623 1.00 92.81 324 VAL A CA 1
ATOM 2445 C C . VAL A 1 324 ? -1.829 -18.782 8.555 1.00 92.81 324 VAL A C 1
ATOM 2447 O O . VAL A 1 324 ? -1.416 -19.381 9.543 1.00 92.81 324 VAL A O 1
ATOM 2450 N N . SER A 1 325 ? -1.225 -18.868 7.374 1.00 92.25 325 SER A N 1
ATOM 2451 C CA . SER A 1 325 ? 0.155 -19.336 7.231 1.00 92.25 325 SER A CA 1
ATOM 2452 C C . SER A 1 325 ? 1.086 -18.131 7.258 1.00 92.25 325 SER A C 1
ATOM 2454 O O . SER A 1 325 ? 0.775 -17.096 6.667 1.00 92.25 325 SER A O 1
ATOM 2456 N N . ALA A 1 326 ? 2.207 -18.256 7.961 1.00 92.88 326 ALA A N 1
ATOM 2457 C CA . ALA A 1 326 ? 3.203 -17.203 8.091 1.00 92.88 326 ALA A CA 1
ATOM 2458 C C . ALA A 1 326 ? 4.591 -17.814 8.311 1.00 92.88 326 ALA A C 1
ATOM 2460 O O . ALA A 1 326 ? 4.698 -18.954 8.777 1.00 92.88 326 ALA A O 1
ATOM 2461 N N . VAL A 1 327 ? 5.629 -17.053 7.978 1.00 91.12 327 VAL A N 1
ATOM 2462 C CA . VAL A 1 327 ? 7.036 -17.419 8.181 1.00 91.12 327 VAL A CA 1
ATOM 2463 C C . VAL A 1 327 ? 7.723 -16.393 9.082 1.00 91.12 327 VAL A C 1
ATOM 2465 O O . VAL A 1 327 ? 7.325 -15.225 9.048 1.00 91.12 327 VAL A O 1
ATOM 2468 N N . PRO A 1 328 ? 8.739 -16.790 9.873 1.00 90.94 328 PRO A N 1
ATOM 2469 C CA . PRO A 1 328 ? 9.485 -15.851 10.699 1.00 90.94 328 PRO A CA 1
ATOM 2470 C C . PRO A 1 328 ? 10.068 -14.720 9.866 1.00 90.94 328 PRO A C 1
ATOM 2472 O O . PRO A 1 328 ? 10.638 -14.960 8.801 1.00 90.94 328 PRO A O 1
ATOM 2475 N N . ASP A 1 329 ? 9.941 -13.502 10.374 1.00 88.12 329 ASP A N 1
ATOM 2476 C CA . ASP A 1 329 ? 10.435 -12.311 9.712 1.00 88.12 329 ASP A CA 1
ATOM 2477 C C . ASP A 1 329 ? 11.571 -11.664 10.514 1.00 88.12 329 ASP A C 1
ATOM 2479 O O . ASP A 1 329 ? 11.376 -11.273 11.661 1.00 88.12 329 ASP A O 1
ATOM 2483 N N . SER A 1 330 ? 12.766 -11.556 9.922 1.00 83.00 330 SER A N 1
ATOM 2484 C CA . SER A 1 330 ? 13.943 -10.945 10.561 1.00 83.00 330 SER A CA 1
ATOM 2485 C C . SER A 1 330 ? 14.372 -9.687 9.814 1.00 83.00 330 SER A C 1
ATOM 2487 O O . SER A 1 330 ? 14.491 -9.672 8.586 1.00 83.00 330 SER A O 1
ATOM 2489 N N . TRP A 1 331 ? 14.628 -8.642 10.598 1.00 85.12 331 TRP A N 1
ATOM 2490 C CA . TRP A 1 331 ? 15.031 -7.308 10.151 1.00 85.12 331 TRP A CA 1
ATOM 2491 C C . TRP A 1 331 ? 16.457 -6.955 10.616 1.00 85.12 331 TRP A C 1
ATOM 2493 O O . TRP A 1 331 ? 16.893 -5.811 10.498 1.00 85.12 331 TRP A O 1
ATOM 2503 N N . ASP A 1 332 ? 17.199 -7.944 11.127 1.00 83.31 332 ASP A N 1
ATOM 2504 C CA . ASP A 1 332 ? 18.435 -7.752 11.903 1.00 83.31 332 ASP A CA 1
ATOM 2505 C C . ASP A 1 332 ? 19.692 -7.594 11.038 1.00 83.31 332 ASP A C 1
ATOM 2507 O O . ASP A 1 332 ? 20.813 -7.524 11.544 1.00 83.31 332 ASP A O 1
ATOM 2511 N N . ARG A 1 333 ? 19.543 -7.614 9.710 1.00 85.75 333 ARG A N 1
ATOM 2512 C CA . ARG A 1 333 ? 20.667 -7.553 8.769 1.00 85.75 333 ARG A CA 1
ATOM 2513 C C . ARG A 1 333 ? 20.428 -6.481 7.711 1.00 85.75 333 ARG A C 1
ATOM 2515 O O . ARG A 1 333 ? 20.305 -6.836 6.535 1.00 85.75 333 ARG A O 1
ATOM 2522 N N . PRO A 1 334 ? 20.354 -5.195 8.098 1.00 91.19 334 PRO A N 1
ATOM 2523 C CA . PRO A 1 334 ? 20.116 -4.122 7.151 1.00 91.19 334 PRO A CA 1
ATOM 2524 C C . PRO A 1 334 ? 21.304 -3.932 6.202 1.00 91.19 334 PRO A C 1
ATOM 2526 O O . PRO A 1 334 ? 22.465 -4.119 6.570 1.00 91.19 334 PRO A O 1
ATOM 2529 N N . ALA A 1 335 ? 21.018 -3.489 4.981 1.00 92.75 335 ALA A N 1
ATOM 2530 C CA . ALA A 1 335 ? 22.011 -2.906 4.086 1.00 92.75 335 ALA A CA 1
ATOM 2531 C C . ALA A 1 335 ? 21.638 -1.459 3.775 1.00 92.75 335 ALA A C 1
ATOM 2533 O O . ALA A 1 335 ? 20.491 -1.172 3.447 1.00 92.75 335 ALA A O 1
ATOM 2534 N N . PHE A 1 336 ? 22.619 -0.560 3.845 1.00 95.25 336 PHE A N 1
ATOM 2535 C CA . PHE A 1 336 ? 22.436 0.854 3.535 1.00 95.25 336 PHE A CA 1
ATOM 2536 C C . PHE A 1 336 ? 23.030 1.184 2.172 1.00 95.25 336 PHE A C 1
ATOM 2538 O O . PHE A 1 336 ? 24.173 0.822 1.875 1.00 95.25 336 PHE A O 1
ATOM 2545 N N . TYR A 1 337 ? 22.257 1.910 1.378 1.00 95.50 337 TYR A N 1
ATOM 2546 C CA . TYR A 1 337 ? 22.636 2.432 0.076 1.00 95.50 337 TYR A CA 1
ATOM 2547 C C . TYR A 1 337 ? 22.364 3.929 0.049 1.00 95.50 337 TYR A C 1
ATOM 2549 O O . TYR A 1 337 ? 21.295 4.363 0.467 1.00 95.50 337 TYR A O 1
ATOM 2557 N N . ALA A 1 338 ? 23.325 4.716 -0.426 1.00 95.06 338 ALA A N 1
ATOM 2558 C CA . ALA A 1 338 ? 23.181 6.163 -0.526 1.00 95.06 338 ALA A CA 1
ATOM 2559 C C . ALA A 1 338 ? 23.348 6.632 -1.968 1.00 95.06 338 ALA A C 1
ATOM 2561 O O . ALA A 1 338 ? 24.270 6.198 -2.671 1.00 95.06 338 ALA A O 1
ATOM 2562 N N . VAL A 1 339 ? 22.483 7.557 -2.385 1.00 93.25 339 VAL A N 1
ATOM 2563 C CA . VAL A 1 339 ? 22.514 8.131 -3.732 1.00 93.25 339 VAL A CA 1
ATOM 2564 C C . VAL A 1 339 ? 23.897 8.704 -4.045 1.00 93.25 339 VAL A C 1
ATOM 2566 O O . VAL A 1 339 ? 24.513 9.407 -3.240 1.00 93.25 339 VAL A O 1
ATOM 2569 N N . GLY A 1 340 ? 24.432 8.331 -5.209 1.00 89.06 340 GLY A N 1
ATOM 2570 C CA . GLY A 1 340 ? 25.769 8.735 -5.661 1.00 89.06 340 GLY A CA 1
ATOM 2571 C C . GLY A 1 340 ? 26.947 8.080 -4.922 1.00 89.06 340 GLY A C 1
ATOM 2572 O O . GLY A 1 340 ? 28.100 8.368 -5.249 1.00 89.06 340 GLY A O 1
ATOM 2573 N N . ARG A 1 341 ? 26.698 7.198 -3.943 1.00 89.62 341 ARG A N 1
ATOM 2574 C CA . ARG A 1 341 ? 27.740 6.459 -3.200 1.00 89.62 341 ARG A CA 1
ATOM 2575 C C . ARG A 1 341 ? 27.596 4.943 -3.286 1.00 89.62 341 ARG A C 1
ATOM 2577 O O . ARG A 1 341 ? 28.594 4.247 -3.115 1.00 89.62 341 ARG A O 1
ATOM 2584 N N . GLY A 1 342 ? 26.397 4.435 -3.560 1.00 92.56 342 GLY A N 1
ATOM 2585 C CA . GLY A 1 342 ? 26.130 3.003 -3.543 1.00 92.56 342 GLY A CA 1
ATOM 2586 C C . GLY A 1 342 ? 26.085 2.454 -2.118 1.00 92.56 342 GLY A C 1
ATOM 2587 O O . GLY A 1 342 ? 25.718 3.149 -1.168 1.00 92.56 342 GLY A O 1
ATOM 2588 N N . ARG A 1 343 ? 26.481 1.188 -1.973 1.00 94.50 343 ARG A N 1
ATOM 2589 C CA . ARG A 1 343 ? 26.494 0.477 -0.691 1.00 94.50 343 ARG A CA 1
ATOM 2590 C C . ARG A 1 343 ? 27.452 1.129 0.311 1.00 94.50 343 ARG A C 1
ATOM 2592 O O . ARG A 1 343 ? 28.635 1.302 0.013 1.00 94.50 343 ARG A O 1
ATOM 2599 N N . LEU A 1 344 ? 26.964 1.413 1.517 1.00 94.50 344 LEU A N 1
ATOM 2600 C CA . LEU A 1 344 ? 27.789 1.944 2.602 1.00 94.50 344 LEU A CA 1
ATOM 2601 C C . LEU A 1 344 ? 28.715 0.868 3.188 1.00 94.50 344 LEU A C 1
ATOM 2603 O O . LEU A 1 344 ? 28.368 -0.314 3.266 1.00 94.50 344 LEU A O 1
ATOM 2607 N N . ALA A 1 345 ? 29.911 1.293 3.595 1.00 93.12 345 ALA A N 1
ATOM 2608 C CA . ALA A 1 345 ? 30.895 0.435 4.244 1.00 93.12 345 ALA A CA 1
ATOM 2609 C C . ALA A 1 345 ? 30.499 0.128 5.700 1.00 93.12 345 ALA A C 1
ATOM 2611 O O . ALA A 1 345 ? 29.767 0.886 6.332 1.00 93.12 345 ALA A O 1
ATOM 2612 N N . ALA A 1 346 ? 30.974 -1.003 6.228 1.00 92.00 346 ALA A N 1
ATOM 2613 C CA . ALA A 1 346 ? 30.555 -1.513 7.536 1.00 92.00 346 ALA A CA 1
ATOM 2614 C C . ALA A 1 346 ? 30.928 -0.594 8.715 1.00 92.00 346 ALA A C 1
ATOM 2616 O O . ALA A 1 346 ? 30.204 -0.551 9.700 1.00 92.00 346 ALA A O 1
ATOM 2617 N N . ASP A 1 347 ? 32.034 0.142 8.612 1.00 94.00 347 ASP A N 1
ATOM 2618 C CA . ASP A 1 347 ? 32.447 1.149 9.594 1.00 94.00 347 ASP A CA 1
ATOM 2619 C C . ASP A 1 347 ? 31.482 2.341 9.632 1.00 94.00 347 ASP A C 1
ATOM 2621 O O . ASP A 1 347 ? 31.061 2.749 10.709 1.00 94.00 347 ASP A O 1
ATOM 2625 N N . VAL A 1 348 ? 31.045 2.826 8.466 1.00 94.88 348 VAL A N 1
ATOM 2626 C CA . VAL A 1 348 ? 30.011 3.870 8.373 1.00 94.88 348 VAL A CA 1
ATOM 2627 C C . VAL A 1 348 ? 28.678 3.373 8.933 1.00 94.88 348 VAL A C 1
ATOM 2629 O O . VAL A 1 348 ? 28.000 4.114 9.635 1.00 94.88 348 VAL A O 1
ATOM 2632 N N . VAL A 1 349 ? 28.295 2.124 8.648 1.00 94.25 349 VAL A N 1
ATOM 2633 C CA . VAL A 1 349 ? 27.057 1.537 9.191 1.00 94.25 349 VAL A CA 1
ATOM 2634 C C . VAL A 1 349 ? 27.110 1.445 10.720 1.00 94.25 349 VAL A C 1
ATOM 2636 O O . VAL A 1 349 ? 26.123 1.776 11.365 1.00 94.25 349 VAL A O 1
ATOM 2639 N N . ALA A 1 350 ? 28.256 1.094 11.306 1.00 94.50 350 ALA A N 1
ATOM 2640 C CA . ALA A 1 350 ? 28.414 1.082 12.761 1.00 94.50 350 ALA A CA 1
ATOM 2641 C C . ALA A 1 350 ? 28.249 2.484 13.386 1.00 94.50 350 ALA A C 1
ATOM 2643 O O . ALA A 1 350 ? 27.617 2.618 14.430 1.00 94.50 350 ALA A O 1
ATOM 2644 N N . GLU A 1 351 ? 28.755 3.542 12.736 1.00 95.94 351 GLU A N 1
ATOM 2645 C CA . GLU A 1 351 ? 28.511 4.930 13.175 1.00 95.94 351 GLU A CA 1
ATOM 2646 C C . GLU A 1 351 ? 27.025 5.317 13.069 1.00 95.94 351 GLU A C 1
ATOM 2648 O O . GLU A 1 351 ? 26.497 6.014 13.936 1.00 95.94 351 GLU A O 1
ATOM 2653 N N . VAL A 1 352 ? 26.332 4.856 12.021 1.00 95.44 352 VAL A N 1
ATOM 2654 C CA . VAL A 1 352 ? 24.880 5.051 11.853 1.00 95.44 352 VAL A CA 1
ATOM 2655 C C . VAL A 1 352 ? 24.104 4.371 12.981 1.00 95.44 352 VAL A C 1
ATOM 2657 O O . VAL A 1 352 ? 23.197 4.981 13.542 1.00 95.44 352 VAL A O 1
ATOM 2660 N N . GLU A 1 353 ? 24.468 3.144 13.349 1.00 94.38 353 GLU A N 1
ATOM 2661 C CA . GLU A 1 353 ? 23.856 2.418 14.468 1.00 94.38 353 GLU A CA 1
ATOM 2662 C C . GLU A 1 353 ? 24.077 3.145 15.807 1.00 94.38 353 GLU A C 1
ATOM 2664 O O . GLU A 1 353 ? 23.116 3.359 16.544 1.00 94.38 353 GLU A O 1
ATOM 2669 N N . GLU A 1 354 ? 25.291 3.629 16.092 1.00 94.69 354 GLU A N 1
ATOM 2670 C CA . GLU A 1 354 ? 25.591 4.398 17.315 1.00 94.69 354 GLU A CA 1
ATOM 2671 C C . GLU A 1 354 ? 24.789 5.712 17.396 1.00 94.69 354 GLU A C 1
ATOM 2673 O O . GLU A 1 354 ? 24.249 6.092 18.446 1.00 94.69 354 GLU A O 1
ATOM 2678 N N . ALA A 1 355 ? 24.683 6.421 16.272 1.00 94.62 355 ALA A N 1
ATOM 2679 C CA . ALA A 1 355 ? 23.909 7.651 16.181 1.00 94.62 355 ALA A CA 1
ATOM 2680 C C . ALA A 1 355 ? 22.397 7.392 16.329 1.00 94.62 355 ALA A C 1
ATOM 2682 O O . ALA A 1 355 ? 21.697 8.178 16.977 1.00 94.62 355 ALA A O 1
ATOM 2683 N N . TYR A 1 356 ? 21.899 6.276 15.798 1.00 92.56 356 TYR A N 1
ATOM 2684 C CA . TYR A 1 356 ? 20.517 5.831 15.964 1.00 92.56 356 TYR A CA 1
ATOM 2685 C C . TYR A 1 356 ? 20.202 5.425 17.418 1.00 92.56 356 TYR A C 1
ATOM 2687 O O . TYR A 1 356 ? 19.180 5.845 17.965 1.00 92.56 356 TYR A O 1
ATOM 2695 N N . GLU A 1 357 ? 21.096 4.700 18.098 1.00 91.69 357 GLU A N 1
ATOM 2696 C CA . GLU A 1 357 ? 20.959 4.384 19.530 1.00 91.69 357 GLU A CA 1
ATOM 2697 C C . GLU A 1 357 ? 20.925 5.653 20.397 1.00 91.69 357 GLU A C 1
ATOM 2699 O O . GLU A 1 357 ? 20.085 5.787 21.294 1.00 91.69 357 GLU A O 1
ATOM 2704 N N . SER A 1 358 ? 21.794 6.623 20.096 1.00 91.75 358 SER A N 1
ATOM 2705 C CA . SER A 1 358 ? 21.816 7.928 20.771 1.00 91.75 358 SER A CA 1
ATOM 2706 C C . SER A 1 358 ? 20.490 8.678 20.610 1.00 91.75 358 SER A C 1
ATOM 2708 O O . SER A 1 358 ? 20.008 9.319 21.548 1.00 91.75 358 SER A O 1
ATOM 2710 N N . LEU A 1 359 ? 19.881 8.580 19.427 1.00 90.88 359 LEU A N 1
ATOM 2711 C CA . LEU A 1 359 ? 18.592 9.184 19.130 1.00 90.88 359 LEU A CA 1
ATOM 2712 C C . LEU A 1 359 ? 17.446 8.517 19.907 1.00 90.88 359 LEU A C 1
ATOM 2714 O O . LEU A 1 359 ? 16.644 9.216 20.529 1.00 90.88 359 LEU A O 1
ATOM 2718 N N . HIS A 1 360 ? 17.413 7.184 19.964 1.00 88.25 360 HIS A N 1
ATOM 2719 C CA . HIS A 1 360 ? 16.438 6.443 20.776 1.00 88.25 360 HIS A CA 1
ATOM 2720 C C . HIS A 1 360 ? 16.533 6.768 22.265 1.00 88.25 360 HIS A C 1
ATOM 2722 O O . HIS A 1 360 ? 15.513 6.994 22.923 1.00 88.25 360 HIS A O 1
ATOM 2728 N N . ALA A 1 361 ? 17.752 6.884 22.796 1.00 89.00 361 ALA A N 1
ATOM 2729 C CA . ALA A 1 361 ? 17.962 7.322 24.172 1.00 89.00 361 ALA A CA 1
ATOM 2730 C C . ALA A 1 361 ? 17.405 8.737 24.421 1.00 89.00 361 ALA A C 1
ATOM 2732 O O . ALA A 1 361 ? 16.845 8.998 25.489 1.00 89.00 361 ALA A O 1
ATOM 2733 N N . ALA A 1 362 ? 17.514 9.640 23.439 1.00 90.31 362 ALA A N 1
ATOM 2734 C CA . ALA A 1 362 ? 16.954 10.987 23.525 1.00 90.31 362 ALA A CA 1
ATOM 2735 C C . ALA A 1 362 ? 15.415 10.989 23.492 1.00 90.31 362 ALA A C 1
ATOM 2737 O O . ALA A 1 362 ? 14.797 11.715 24.273 1.00 90.31 362 ALA A O 1
ATOM 2738 N N . PHE A 1 363 ? 14.783 10.156 22.654 1.00 87.94 363 PHE A N 1
ATOM 2739 C CA . PHE A 1 363 ? 13.320 10.017 22.625 1.00 87.94 363 PHE A CA 1
ATOM 2740 C C . PHE A 1 363 ? 12.756 9.518 23.955 1.00 87.94 363 PHE A C 1
ATOM 2742 O O . PHE A 1 363 ? 11.773 10.070 24.452 1.00 87.94 363 PHE A O 1
ATOM 2749 N N . ALA A 1 364 ? 13.410 8.531 24.574 1.00 83.88 364 ALA A N 1
ATOM 2750 C CA . ALA A 1 364 ? 12.954 7.918 25.822 1.00 83.88 364 ALA A CA 1
ATOM 2751 C C . ALA A 1 364 ? 12.825 8.910 26.996 1.00 83.88 364 ALA A C 1
ATOM 2753 O O . ALA A 1 364 ? 12.052 8.675 27.926 1.00 83.88 364 ALA A O 1
ATOM 2754 N N . VAL A 1 365 ? 13.571 10.019 26.969 1.00 86.62 365 VAL A N 1
ATOM 2755 C CA . VAL A 1 365 ? 13.558 11.056 28.017 1.00 86.62 365 VAL A CA 1
ATOM 2756 C C . VAL A 1 365 ? 12.912 12.370 27.568 1.00 86.62 365 VAL A C 1
ATOM 2758 O O . VAL A 1 365 ? 12.872 13.329 28.344 1.00 86.62 365 VAL A O 1
ATOM 2761 N N . ALA A 1 366 ? 12.414 12.438 26.331 1.00 87.25 366 ALA A N 1
ATOM 2762 C CA . ALA A 1 366 ? 11.813 13.645 25.787 1.00 87.25 366 ALA A CA 1
ATOM 2763 C C . ALA A 1 366 ? 10.470 13.978 26.479 1.00 87.25 366 ALA A C 1
ATOM 2765 O O . ALA A 1 366 ? 9.718 13.085 26.877 1.00 87.25 366 ALA A O 1
ATOM 2766 N N . PRO A 1 367 ? 10.124 15.265 26.630 1.00 83.94 367 PRO A N 1
ATOM 2767 C CA . PRO A 1 367 ? 8.769 15.681 26.984 1.00 83.94 367 PRO A CA 1
ATOM 2768 C C . PRO A 1 367 ? 7.724 15.316 25.900 1.00 83.94 367 PRO A C 1
ATOM 2770 O O . PRO A 1 367 ? 8.061 15.290 24.715 1.00 83.94 367 PRO A O 1
ATOM 2773 N N . PRO A 1 368 ? 6.446 15.074 26.266 1.00 75.19 368 PRO A N 1
ATOM 2774 C CA . PRO A 1 368 ? 5.374 14.703 25.322 1.00 75.19 368 PRO A CA 1
ATOM 2775 C C . PRO A 1 368 ? 4.960 15.801 24.338 1.00 75.19 368 PRO A C 1
ATOM 2777 O O . PRO A 1 368 ? 4.282 15.530 23.348 1.00 75.19 368 PRO A O 1
ATOM 2780 N N . ASP A 1 369 ? 5.304 17.049 24.632 1.00 86.81 369 ASP A N 1
ATOM 2781 C CA . ASP A 1 369 ? 4.999 18.227 23.825 1.00 86.81 369 ASP A CA 1
ATOM 2782 C C . ASP A 1 369 ? 6.091 18.554 22.795 1.00 86.81 369 ASP A C 1
ATOM 2784 O O . ASP A 1 369 ? 5.966 19.540 22.072 1.00 86.81 369 ASP A O 1
ATOM 2788 N N . ILE A 1 370 ? 7.133 17.721 22.691 1.00 90.56 370 ILE A N 1
ATOM 2789 C CA . ILE A 1 370 ? 8.174 17.833 21.665 1.00 90.56 370 ILE A CA 1
ATOM 2790 C C . ILE A 1 370 ? 7.961 16.757 20.597 1.00 90.56 370 ILE A C 1
ATOM 2792 O O . ILE A 1 370 ? 7.609 15.615 20.903 1.00 90.56 370 ILE A O 1
ATOM 2796 N N . SER A 1 371 ? 8.170 17.128 19.334 1.00 92.50 371 SER A N 1
ATOM 2797 C CA . SER A 1 371 ? 8.051 16.213 18.199 1.00 92.50 371 SER A CA 1
ATOM 2798 C C . SER A 1 371 ? 9.284 15.317 18.035 1.00 92.50 371 SER A C 1
ATOM 2800 O O . SER A 1 371 ? 10.396 15.689 18.424 1.00 92.50 371 SER A O 1
ATOM 2802 N N . VAL A 1 372 ? 9.108 14.155 17.401 1.00 91.56 372 VAL A N 1
ATOM 2803 C CA . VAL A 1 372 ? 10.229 13.303 16.965 1.00 91.56 372 VAL A CA 1
ATOM 2804 C C . VAL A 1 372 ? 11.195 14.109 16.089 1.00 91.56 372 VAL A C 1
ATOM 2806 O O . VAL A 1 372 ? 12.399 14.059 16.319 1.00 91.56 372 VAL A O 1
ATOM 2809 N N . ALA A 1 373 ? 10.694 14.917 15.147 1.00 93.06 373 ALA A N 1
ATOM 2810 C CA . ALA A 1 373 ? 11.533 15.742 14.271 1.00 93.06 373 ALA A CA 1
ATOM 2811 C C . ALA A 1 373 ? 12.438 16.719 15.045 1.00 93.06 373 ALA A C 1
ATOM 2813 O O . ALA A 1 373 ? 13.610 16.892 14.703 1.00 93.06 373 ALA A O 1
ATOM 2814 N N . ASP A 1 374 ? 11.920 17.354 16.100 1.00 94.25 374 ASP A N 1
ATOM 2815 C CA . ASP A 1 374 ? 12.691 18.310 16.898 1.00 94.25 374 ASP A CA 1
ATOM 2816 C C . ASP A 1 374 ? 13.779 17.628 17.730 1.00 94.25 374 ASP A C 1
ATOM 2818 O O . ASP A 1 374 ? 14.894 18.155 17.823 1.00 94.25 374 ASP A O 1
ATOM 2822 N N . VAL A 1 375 ? 13.484 16.456 18.305 1.00 93.06 375 VAL A N 1
ATOM 2823 C CA . VAL A 1 375 ? 14.486 15.657 19.026 1.00 93.06 375 VAL A CA 1
ATOM 2824 C C . VAL A 1 375 ? 15.544 15.133 18.057 1.00 93.06 375 VAL A C 1
ATOM 2826 O O . VAL A 1 375 ? 16.727 15.303 18.339 1.00 93.06 375 VAL A O 1
ATOM 2829 N N . THR A 1 376 ? 15.157 14.602 16.891 1.00 93.31 376 THR A N 1
ATOM 2830 C CA . THR A 1 376 ? 16.095 14.162 15.842 1.00 93.31 376 THR A CA 1
ATOM 2831 C C . THR A 1 376 ? 17.055 15.271 15.451 1.00 93.31 376 THR A C 1
ATOM 2833 O O . THR A 1 376 ? 18.269 15.100 15.561 1.00 93.31 376 THR A O 1
ATOM 2836 N N . ARG A 1 377 ? 16.529 16.443 15.080 1.00 93.06 377 ARG A N 1
ATOM 2837 C CA . ARG A 1 377 ? 17.354 17.591 14.693 1.00 93.06 377 ARG A CA 1
ATOM 2838 C C . ARG A 1 377 ? 18.310 18.002 15.814 1.00 93.06 377 ARG A C 1
ATOM 2840 O O . ARG A 1 377 ? 19.505 18.141 15.579 1.00 93.06 377 ARG A O 1
ATOM 2847 N N . THR A 1 378 ? 17.804 18.143 17.040 1.00 92.12 378 THR A N 1
ATOM 2848 C CA . THR A 1 378 ? 18.610 18.585 18.191 1.00 92.12 378 THR A CA 1
ATOM 2849 C C . THR A 1 378 ? 19.722 17.591 18.532 1.00 92.12 378 THR A C 1
ATOM 2851 O O . THR A 1 378 ? 20.856 18.001 18.778 1.00 92.12 378 THR A O 1
ATOM 2854 N N . THR A 1 379 ? 19.420 16.291 18.525 1.00 92.06 379 THR A N 1
ATOM 2855 C CA . THR A 1 379 ? 20.389 15.231 18.832 1.00 92.06 379 THR A CA 1
ATOM 2856 C C . THR A 1 379 ? 21.470 15.138 17.759 1.00 92.06 379 THR A C 1
ATOM 2858 O O . THR A 1 379 ? 22.655 15.088 18.089 1.00 92.06 379 THR A O 1
ATOM 2861 N N . LEU A 1 380 ? 21.086 15.178 16.478 1.00 90.94 380 LEU A N 1
ATOM 2862 C CA . LEU A 1 380 ? 22.037 15.101 15.367 1.00 90.94 380 LEU A CA 1
ATOM 2863 C C . LEU A 1 380 ? 22.881 16.376 15.208 1.00 90.94 380 LEU A C 1
ATOM 2865 O O . LEU A 1 380 ? 24.024 16.280 14.775 1.00 90.94 380 LEU A O 1
ATOM 2869 N N . ASP A 1 381 ? 22.367 17.555 15.577 1.00 89.00 381 ASP A N 1
ATOM 2870 C CA . ASP A 1 381 ? 23.139 18.810 15.575 1.00 89.00 381 ASP A CA 1
ATOM 2871 C C . ASP A 1 381 ? 24.135 18.903 16.739 1.00 89.00 381 ASP A C 1
ATOM 2873 O O . ASP A 1 381 ? 25.192 19.524 16.607 1.00 89.00 381 ASP A O 1
ATOM 2877 N N . ALA A 1 382 ? 23.809 18.302 17.886 1.00 84.81 382 ALA A N 1
ATOM 2878 C CA . ALA A 1 382 ? 24.690 18.276 19.051 1.00 84.81 382 ALA A CA 1
ATOM 2879 C C . ALA A 1 382 ? 25.860 17.295 18.886 1.00 84.81 382 ALA A C 1
ATOM 2881 O O . ALA A 1 382 ? 26.911 17.468 19.510 1.00 84.81 382 ALA A O 1
ATOM 2882 N N . ALA A 1 383 ? 25.679 16.267 18.061 1.00 74.25 383 ALA A N 1
ATOM 2883 C CA . ALA A 1 383 ? 26.664 15.232 17.830 1.00 74.25 383 ALA A CA 1
ATOM 2884 C C . ALA A 1 383 ? 27.505 15.543 16.581 1.00 74.25 383 ALA A C 1
ATOM 2886 O O . ALA A 1 383 ? 26.995 15.920 15.531 1.00 74.25 383 ALA A O 1
ATOM 2887 N N . GLY A 1 384 ? 28.827 15.406 16.685 1.00 86.62 384 GLY A N 1
ATOM 2888 C CA . GLY A 1 384 ? 29.777 15.734 15.614 1.00 86.62 384 G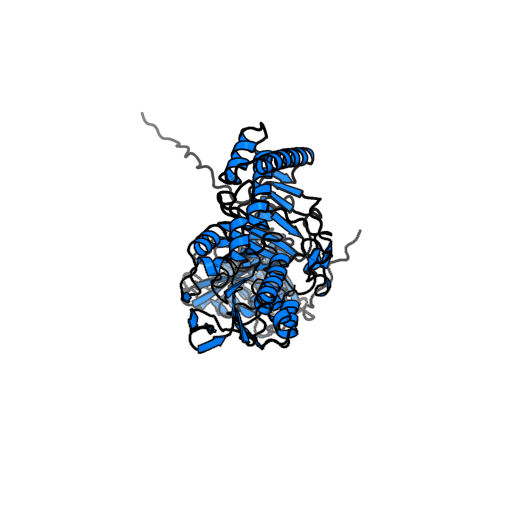LY A CA 1
ATOM 2889 C C . GLY A 1 384 ? 29.807 14.736 14.449 1.00 86.62 384 GLY A C 1
ATOM 2890 O O . GLY A 1 384 ? 30.887 14.480 13.920 1.00 86.62 384 GLY A O 1
ATOM 2891 N N . TRP A 1 385 ? 28.667 14.144 14.083 1.00 92.12 385 TRP A N 1
ATOM 2892 C CA . TRP A 1 385 ? 28.551 13.128 13.037 1.00 92.12 385 TRP A CA 1
ATOM 2893 C C . TRP A 1 385 ? 28.818 13.700 11.643 1.00 92.12 385 TRP A C 1
ATOM 2895 O O . TRP A 1 385 ? 28.529 14.865 11.353 1.00 92.12 385 TRP A O 1
ATOM 2905 N N . SER A 1 386 ? 29.344 12.860 10.748 1.00 93.88 386 SER A N 1
ATOM 2906 C CA . SER A 1 386 ? 29.510 13.241 9.343 1.00 93.88 386 SER A CA 1
ATOM 2907 C C . SER A 1 386 ? 28.146 13.474 8.665 1.00 93.88 386 SER A C 1
ATOM 2909 O O . SER A 1 386 ? 27.158 12.861 9.074 1.00 93.88 386 SER A O 1
ATOM 2911 N N . PRO A 1 387 ? 28.064 14.300 7.600 1.00 94.12 387 PRO A N 1
ATOM 2912 C CA . PRO A 1 387 ? 26.809 14.508 6.872 1.00 94.12 387 PRO A CA 1
ATOM 2913 C C . PRO A 1 387 ? 26.163 13.202 6.396 1.00 94.12 387 PRO A C 1
ATOM 2915 O O . PRO A 1 387 ? 24.971 13.015 6.571 1.00 94.12 387 PRO A O 1
ATOM 2918 N N . LEU A 1 388 ? 26.963 12.249 5.905 1.00 94.25 388 LEU A N 1
ATOM 2919 C CA . LEU A 1 388 ? 26.460 10.953 5.444 1.00 94.25 388 LEU A CA 1
ATOM 2920 C C . LEU A 1 388 ? 25.816 10.130 6.571 1.00 94.25 388 LEU A C 1
ATOM 2922 O O . LEU A 1 388 ? 24.785 9.504 6.353 1.00 94.25 388 LEU A O 1
ATOM 2926 N N . VAL A 1 389 ? 26.424 10.122 7.762 1.00 95.44 389 VAL A N 1
ATOM 2927 C CA . VAL A 1 389 ? 25.868 9.422 8.931 1.00 95.44 389 VAL A CA 1
ATOM 2928 C C . VAL A 1 389 ? 24.568 10.089 9.374 1.00 95.44 389 VAL A C 1
ATOM 2930 O O . VAL A 1 389 ? 23.591 9.395 9.640 1.00 95.44 389 VAL A O 1
ATOM 2933 N N . ARG A 1 390 ? 24.525 11.429 9.386 1.00 94.75 390 ARG A N 1
ATOM 2934 C CA . ARG A 1 390 ? 23.305 12.188 9.694 1.00 94.75 390 ARG A CA 1
ATOM 2935 C C . ARG A 1 390 ? 22.175 11.852 8.722 1.00 94.75 390 ARG A C 1
ATOM 2937 O O . ARG A 1 390 ? 21.107 11.471 9.184 1.00 94.75 390 ARG A O 1
ATOM 2944 N N . ASP A 1 391 ? 22.439 11.911 7.418 1.00 94.06 391 ASP A N 1
ATOM 2945 C CA . ASP A 1 391 ? 21.449 11.615 6.376 1.00 94.06 391 ASP A CA 1
ATOM 2946 C C . ASP A 1 391 ? 20.940 10.168 6.485 1.00 94.06 391 ASP A C 1
ATOM 2948 O O . ASP A 1 391 ? 19.746 9.907 6.351 1.00 94.06 391 ASP A O 1
ATOM 2952 N N . ALA A 1 392 ? 21.831 9.211 6.767 1.00 95.31 392 ALA A N 1
ATOM 2953 C CA . ALA A 1 392 ? 21.466 7.803 6.900 1.00 95.31 392 ALA A CA 1
ATOM 2954 C C . ALA A 1 392 ? 20.609 7.521 8.145 1.00 95.31 392 ALA A C 1
ATOM 2956 O O . ALA A 1 392 ? 19.639 6.765 8.056 1.00 95.31 392 ALA A O 1
ATOM 2957 N N . VAL A 1 393 ? 20.928 8.134 9.291 1.00 94.94 393 VAL A N 1
ATOM 2958 C CA . VAL A 1 393 ? 20.110 8.025 10.512 1.00 94.94 393 VAL A CA 1
ATOM 2959 C C . VAL A 1 393 ? 18.776 8.740 10.346 1.00 94.94 393 VAL A C 1
ATOM 2961 O O . VAL A 1 393 ? 17.752 8.210 10.770 1.00 94.94 393 VAL A O 1
ATOM 2964 N N . GLU A 1 394 ? 18.762 9.911 9.708 1.00 92.56 394 GLU A N 1
ATOM 2965 C CA . GLU A 1 394 ? 17.534 10.653 9.426 1.00 92.56 394 GLU A CA 1
ATOM 2966 C C . GLU A 1 394 ? 16.609 9.862 8.488 1.00 92.56 394 GLU A C 1
ATOM 2968 O O . GLU A 1 394 ? 15.426 9.693 8.788 1.00 92.56 394 GLU A O 1
ATOM 2973 N N . ALA A 1 395 ? 17.146 9.275 7.414 1.00 91.94 395 ALA A N 1
ATOM 2974 C CA . ALA A 1 395 ? 16.395 8.394 6.519 1.00 91.94 395 ALA A CA 1
ATOM 2975 C C . ALA A 1 395 ? 15.873 7.139 7.239 1.00 91.94 395 ALA A C 1
ATOM 2977 O O . ALA A 1 395 ? 14.731 6.721 7.012 1.00 91.94 395 ALA A O 1
ATOM 2978 N N . TRP A 1 396 ? 16.677 6.550 8.136 1.00 92.38 396 TRP A N 1
ATOM 2979 C CA . TRP A 1 396 ? 16.255 5.421 8.965 1.00 92.38 396 TRP A CA 1
ATOM 2980 C C . TRP A 1 396 ? 15.065 5.820 9.835 1.00 92.38 396 TRP A C 1
ATOM 2982 O O . TRP A 1 396 ? 13.999 5.213 9.704 1.00 92.38 396 TRP A O 1
ATOM 2992 N N . ILE A 1 397 ? 15.213 6.840 10.682 1.00 90.62 397 ILE A N 1
ATOM 2993 C CA . ILE A 1 397 ? 14.169 7.194 11.644 1.00 90.62 397 ILE A CA 1
ATOM 2994 C C . ILE A 1 397 ? 12.894 7.697 10.958 1.00 90.62 397 ILE A C 1
ATOM 2996 O O . ILE A 1 397 ? 11.793 7.379 11.401 1.00 90.62 397 ILE A O 1
ATOM 3000 N N . THR A 1 398 ? 13.026 8.387 9.820 1.00 90.25 398 THR A N 1
ATOM 3001 C CA . THR A 1 398 ? 11.885 8.774 8.977 1.00 90.25 398 THR A CA 1
ATOM 3002 C C . THR A 1 398 ? 11.146 7.543 8.467 1.00 90.25 398 THR A C 1
ATOM 3004 O O . THR A 1 398 ? 9.926 7.460 8.587 1.00 90.25 398 THR A O 1
ATOM 3007 N N . SER A 1 399 ? 11.869 6.545 7.950 1.00 88.12 399 SER A N 1
ATOM 3008 C CA . SER A 1 399 ? 11.258 5.308 7.447 1.00 88.12 399 SER A CA 1
ATOM 3009 C C . SER A 1 399 ? 10.532 4.525 8.541 1.00 88.12 399 SER A C 1
ATOM 3011 O O . SER A 1 399 ? 9.521 3.885 8.267 1.00 88.12 399 SER A O 1
ATOM 3013 N N . GLU A 1 400 ? 11.011 4.577 9.782 1.00 86.94 400 GLU A N 1
ATOM 3014 C CA . GLU A 1 400 ? 10.322 3.950 10.909 1.00 86.94 400 GLU A CA 1
ATOM 3015 C C . GLU A 1 400 ? 9.079 4.730 11.319 1.00 86.94 400 GLU A C 1
ATOM 3017 O O . GLU A 1 400 ? 7.974 4.191 11.267 1.00 86.94 400 GLU A O 1
ATOM 3022 N N . CYS A 1 401 ? 9.227 6.006 11.676 1.00 87.88 401 CYS A N 1
ATOM 3023 C CA . CYS A 1 401 ? 8.117 6.834 12.140 1.00 87.88 401 CYS A CA 1
ATOM 3024 C C . CYS A 1 401 ? 7.033 6.988 11.067 1.00 87.88 401 CYS A C 1
ATOM 3026 O O . CYS A 1 401 ? 5.855 6.720 11.310 1.00 87.88 401 CYS A O 1
ATOM 3028 N N . GLU A 1 402 ? 7.417 7.373 9.855 1.00 87.94 402 GLU A N 1
ATOM 3029 C CA . GLU A 1 402 ? 6.448 7.643 8.801 1.00 87.94 402 GLU A CA 1
ATOM 3030 C C . GLU A 1 402 ? 6.034 6.375 8.056 1.00 87.94 402 GLU A C 1
ATOM 3032 O O . GLU A 1 402 ? 4.892 6.300 7.618 1.00 87.94 402 GLU A O 1
ATOM 3037 N N . GLY A 1 403 ? 6.918 5.376 7.924 1.00 82.19 403 GLY A N 1
ATOM 3038 C CA . GLY A 1 403 ? 6.677 4.170 7.119 1.00 82.19 403 GLY A CA 1
ATOM 3039 C C . GLY A 1 403 ? 6.124 2.971 7.880 1.00 82.19 403 GLY A C 1
ATOM 3040 O O . GLY A 1 403 ? 5.400 2.172 7.283 1.00 82.19 403 GLY A O 1
ATOM 3041 N N . LEU A 1 404 ? 6.397 2.862 9.183 1.00 80.19 404 LEU A N 1
ATOM 3042 C CA . LEU A 1 404 ? 5.889 1.771 10.024 1.00 80.19 404 LEU A CA 1
ATOM 3043 C C . LEU A 1 404 ? 4.773 2.231 10.973 1.00 80.19 404 LEU A C 1
ATOM 3045 O O . LEU A 1 404 ? 3.848 1.461 11.224 1.00 80.19 404 LEU A O 1
ATOM 3049 N N . TYR A 1 405 ? 4.804 3.484 11.443 1.00 80.75 405 TYR A N 1
ATOM 3050 C CA . TYR A 1 405 ? 3.749 4.046 12.307 1.00 80.75 405 TYR A CA 1
ATOM 3051 C C . TYR A 1 405 ? 2.770 4.974 11.576 1.00 80.75 405 TYR A C 1
ATOM 3053 O O . TYR A 1 405 ? 1.734 5.340 12.136 1.00 80.75 405 TYR A O 1
ATOM 3061 N N . GLY A 1 406 ? 3.062 5.362 10.330 1.00 85.50 406 GLY A N 1
ATOM 3062 C CA . GLY A 1 406 ? 2.221 6.292 9.571 1.00 85.50 406 GLY A CA 1
ATOM 3063 C C . GLY A 1 406 ? 2.127 7.658 10.222 1.00 85.50 406 GLY A C 1
ATOM 3064 O O . GLY A 1 406 ? 1.071 8.285 10.167 1.00 85.50 406 GLY A O 1
ATOM 3065 N N . ALA A 1 407 ? 3.196 8.081 10.889 1.00 88.50 407 ALA A N 1
ATOM 3066 C CA . ALA A 1 407 ? 3.213 9.259 11.728 1.00 88.50 407 ALA A CA 1
ATOM 3067 C C . ALA A 1 407 ? 4.239 10.271 11.208 1.00 88.50 407 ALA A C 1
ATOM 3069 O O . ALA A 1 407 ? 5.435 10.011 11.334 1.00 88.50 407 ALA A O 1
ATOM 3070 N N . PRO A 1 408 ? 3.807 11.425 10.661 1.00 90.19 408 PRO A N 1
ATOM 3071 C CA . PRO A 1 408 ? 4.724 12.488 10.274 1.00 90.19 408 PRO A CA 1
ATOM 3072 C C . PRO A 1 408 ? 5.597 12.890 11.460 1.00 90.19 408 PRO A C 1
ATOM 3074 O O . PRO A 1 408 ? 5.071 13.202 12.532 1.00 90.19 408 PRO A O 1
ATOM 3077 N N . MET A 1 409 ? 6.920 12.922 11.289 1.00 90.94 409 MET A N 1
ATOM 3078 C CA . MET A 1 409 ? 7.837 13.108 12.427 1.00 90.94 409 MET A CA 1
ATOM 3079 C C . MET A 1 409 ? 7.606 14.420 13.191 1.00 90.94 409 MET A C 1
ATOM 3081 O O . MET A 1 409 ? 7.863 14.499 14.392 1.00 90.94 409 MET A O 1
ATOM 3085 N N . HIS A 1 410 ? 7.122 15.456 12.504 1.00 92.00 410 HIS A N 1
ATOM 3086 C CA . HIS A 1 410 ? 6.828 16.767 13.088 1.00 92.00 410 HIS A CA 1
ATOM 3087 C C . HIS A 1 410 ? 5.521 16.804 13.899 1.00 92.00 410 HIS A C 1
ATOM 3089 O O . HIS A 1 410 ? 5.313 17.739 14.667 1.00 92.00 410 HIS A O 1
ATOM 3095 N N . ASP A 1 411 ? 4.647 15.807 13.736 1.00 91.06 411 ASP A N 1
ATOM 3096 C CA . ASP A 1 411 ? 3.373 15.681 14.455 1.00 91.06 411 ASP A CA 1
ATOM 3097 C C . ASP A 1 411 ? 3.342 14.450 15.378 1.00 91.06 411 ASP A C 1
ATOM 3099 O O . ASP A 1 411 ? 2.390 14.273 16.130 1.00 91.06 411 ASP A O 1
ATOM 3103 N N . LEU A 1 412 ? 4.384 13.614 15.379 1.00 88.94 412 LEU A N 1
ATOM 3104 C CA . LEU A 1 412 ? 4.529 12.481 16.291 1.00 88.94 412 LEU A CA 1
ATOM 3105 C C . LEU A 1 412 ? 5.162 12.927 17.617 1.00 88.94 412 LEU A C 1
ATOM 3107 O O . LEU A 1 412 ? 6.254 13.496 17.622 1.00 88.94 412 LEU A O 1
ATOM 3111 N N . ALA A 1 413 ? 4.503 12.652 18.746 1.00 85.75 413 ALA A N 1
ATOM 3112 C CA . ALA A 1 413 ? 5.050 12.947 20.075 1.00 85.75 413 ALA A CA 1
ATOM 3113 C C . ALA A 1 413 ? 6.326 12.127 20.340 1.00 85.75 413 ALA A C 1
ATOM 3115 O O . ALA A 1 413 ? 6.294 10.909 20.229 1.00 85.75 413 ALA A O 1
ATOM 3116 N N . ALA A 1 414 ? 7.436 12.748 20.746 1.00 82.50 414 ALA A N 1
ATOM 3117 C CA . ALA A 1 414 ? 8.721 12.052 20.893 1.00 82.50 414 ALA A CA 1
ATOM 3118 C C . ALA A 1 414 ? 8.704 10.926 21.944 1.00 82.50 414 ALA A C 1
ATOM 3120 O O . ALA A 1 414 ? 9.301 9.874 21.740 1.00 82.50 414 ALA A O 1
ATOM 3121 N N . ASN A 1 415 ? 7.987 11.121 23.053 1.00 72.88 415 ASN A N 1
ATOM 3122 C CA . ASN A 1 415 ? 7.953 10.158 24.159 1.00 72.88 415 ASN A CA 1
ATOM 3123 C C . ASN A 1 415 ? 6.880 9.067 24.024 1.00 72.88 415 ASN A C 1
ATOM 3125 O O . ASN A 1 415 ? 6.913 8.072 24.743 1.00 72.88 415 ASN A O 1
ATOM 3129 N N . GLY A 1 416 ? 5.904 9.292 23.145 1.00 62.34 416 GLY A N 1
ATOM 3130 C CA . GLY A 1 416 ? 4.801 8.383 22.851 1.00 62.34 416 GLY A CA 1
ATOM 3131 C C . GLY A 1 416 ? 4.842 7.874 21.416 1.00 62.34 416 GLY A C 1
ATOM 3132 O O . GLY A 1 416 ? 3.935 7.162 21.013 1.00 62.34 416 GLY A O 1
ATOM 3133 N N . GLY A 1 417 ? 5.855 8.256 20.635 1.00 57.09 417 GLY A N 1
ATOM 3134 C CA . GLY A 1 417 ? 5.967 7.944 19.212 1.00 57.09 417 GLY A CA 1
ATOM 3135 C C . GLY A 1 417 ? 6.365 6.503 18.937 1.00 57.09 417 GLY A C 1
ATOM 3136 O O . GLY A 1 417 ? 6.075 5.974 17.871 1.00 57.09 417 GLY A O 1
ATOM 3137 N N . PHE A 1 418 ? 6.934 5.855 19.949 1.00 63.03 418 PHE A N 1
ATOM 3138 C CA . PHE A 1 418 ? 7.167 4.423 20.007 1.00 63.03 418 PHE A CA 1
ATOM 3139 C C . PHE A 1 418 ? 6.294 3.874 21.133 1.00 63.03 418 PHE A C 1
ATOM 3141 O O . PHE A 1 418 ? 6.820 3.507 22.182 1.00 63.03 418 PHE A O 1
ATOM 3148 N N . GLU A 1 419 ? 4.958 3.909 20.980 1.00 65.56 419 GLU A N 1
ATOM 3149 C CA . GLU A 1 419 ? 4.061 3.176 21.889 1.00 65.56 419 GLU A CA 1
ATOM 3150 C C . GLU A 1 419 ? 4.530 1.713 21.888 1.00 65.56 419 GLU A C 1
ATOM 3152 O O . GLU A 1 419 ? 4.246 0.962 20.957 1.00 65.56 419 GLU A O 1
ATOM 3157 N N . THR A 1 420 ? 5.340 1.338 22.881 1.00 55.88 420 THR A N 1
ATOM 3158 C CA . THR A 1 420 ? 6.002 0.040 22.934 1.00 55.88 420 THR A CA 1
ATOM 3159 C C . THR A 1 420 ? 4.945 -1.004 23.217 1.00 55.88 420 THR A C 1
ATOM 3161 O O . THR A 1 420 ? 4.376 -1.060 24.307 1.00 55.88 420 THR A O 1
ATOM 3164 N N . TYR A 1 421 ? 4.679 -1.836 22.220 1.00 63.00 421 TYR A N 1
ATOM 3165 C CA . TYR A 1 421 ? 3.941 -3.066 22.408 1.00 63.00 421 TYR A CA 1
ATOM 3166 C C . TYR A 1 421 ? 4.912 -4.227 22.225 1.00 63.00 421 TYR A C 1
ATOM 3168 O O . TYR A 1 421 ? 5.359 -4.527 21.124 1.00 63.00 421 TYR A O 1
ATOM 3176 N N . GLU A 1 422 ? 5.272 -4.871 23.332 1.00 62.44 422 GLU A N 1
ATOM 3177 C CA . GLU A 1 422 ? 5.954 -6.160 23.287 1.00 62.44 422 GLU A CA 1
ATOM 3178 C C . GLU A 1 422 ? 4.881 -7.241 23.207 1.00 62.44 422 GLU A C 1
ATOM 3180 O O . GLU A 1 422 ? 4.185 -7.537 24.182 1.00 62.44 422 GLU A O 1
ATOM 3185 N N . LEU A 1 423 ? 4.706 -7.788 22.008 1.00 71.19 423 LEU A N 1
ATOM 3186 C CA . LEU A 1 423 ? 3.894 -8.976 21.798 1.00 71.19 423 LEU A CA 1
ATOM 3187 C C . LEU A 1 423 ? 4.807 -10.204 21.926 1.00 71.19 423 LEU A C 1
ATOM 3189 O O . LEU A 1 423 ? 5.877 -10.210 21.315 1.00 71.19 423 LEU A O 1
ATOM 3193 N N . PRO A 1 424 ? 4.449 -11.218 22.737 1.00 78.25 424 PRO A N 1
ATOM 3194 C CA . PRO A 1 424 ? 5.302 -12.388 22.911 1.00 78.25 424 PRO A CA 1
ATOM 3195 C C . PRO A 1 424 ? 5.506 -13.143 21.586 1.00 78.25 424 PRO A C 1
ATOM 3197 O O . PRO A 1 424 ? 4.640 -13.143 20.707 1.00 78.25 424 PRO A O 1
ATOM 3200 N N . GLY A 1 425 ? 6.650 -13.811 21.449 1.00 83.81 425 GLY A N 1
ATOM 3201 C CA . GLY A 1 425 ? 7.065 -14.441 20.194 1.00 83.81 425 GLY A CA 1
ATOM 3202 C C . GLY A 1 425 ? 7.821 -13.486 19.268 1.00 83.81 425 GLY A C 1
ATOM 3203 O O . GLY A 1 425 ? 8.364 -12.476 19.713 1.00 83.81 425 GLY A O 1
ATOM 3204 N N . GLY A 1 426 ? 7.905 -13.838 17.985 1.00 86.00 426 GLY A N 1
ATOM 3205 C CA . GLY A 1 426 ? 8.618 -13.048 16.974 1.00 86.00 426 GLY A CA 1
ATOM 3206 C C . GLY A 1 426 ? 7.716 -12.629 15.822 1.00 86.00 426 GLY A C 1
ATOM 3207 O O . GLY A 1 426 ? 6.723 -13.301 15.534 1.00 86.00 426 GLY A O 1
ATOM 3208 N N . ASP A 1 427 ? 8.082 -11.552 15.132 1.00 89.44 427 ASP A N 1
ATOM 3209 C CA . ASP A 1 427 ? 7.333 -11.075 13.972 1.00 89.44 427 ASP A CA 1
ATOM 3210 C C . ASP A 1 427 ? 7.292 -12.133 12.862 1.00 89.44 427 ASP A C 1
ATOM 3212 O O . ASP A 1 427 ? 8.279 -12.817 12.581 1.00 89.44 427 ASP A O 1
ATOM 3216 N N . GLN A 1 428 ? 6.123 -12.299 12.243 1.00 91.62 428 GLN A N 1
ATOM 3217 C CA . GLN A 1 428 ? 5.920 -13.230 11.134 1.00 91.62 428 GLN A CA 1
ATOM 3218 C C . GLN A 1 428 ? 5.339 -12.500 9.931 1.00 91.62 428 GLN A C 1
ATOM 3220 O O . GLN A 1 428 ? 4.356 -11.762 10.050 1.00 91.62 428 GLN A O 1
ATOM 3225 N N . LEU A 1 429 ? 5.889 -12.779 8.754 1.00 92.44 429 LEU A N 1
ATOM 3226 C CA . LEU A 1 429 ? 5.327 -12.353 7.483 1.00 92.44 429 LEU A CA 1
ATOM 3227 C C . LEU A 1 429 ? 4.250 -13.354 7.060 1.00 92.44 429 LEU A C 1
ATOM 3229 O O . LEU A 1 429 ? 4.513 -14.551 6.923 1.00 92.44 429 LEU A O 1
ATOM 3233 N N . ILE A 1 430 ? 3.028 -12.868 6.860 1.00 92.50 430 ILE A N 1
ATOM 3234 C CA . ILE A 1 430 ? 1.898 -13.705 6.451 1.00 92.50 430 ILE A CA 1
ATOM 3235 C C . ILE A 1 430 ? 2.089 -14.124 4.987 1.00 92.50 430 ILE A C 1
ATOM 3237 O O . ILE A 1 430 ? 2.306 -13.286 4.117 1.00 92.50 430 ILE A O 1
ATOM 3241 N N . THR A 1 431 ? 1.984 -15.427 4.720 1.00 91.81 431 THR A N 1
ATOM 3242 C CA . THR A 1 431 ? 2.138 -16.027 3.383 1.00 91.81 431 THR A CA 1
ATOM 3243 C C . THR A 1 431 ? 0.819 -16.525 2.796 1.00 91.81 431 THR A C 1
ATOM 3245 O O . THR A 1 431 ? 0.704 -16.704 1.587 1.00 91.81 431 THR A O 1
ATOM 3248 N N . SER A 1 432 ? -0.196 -16.753 3.634 1.00 90.75 432 SER A N 1
ATOM 3249 C CA . SER A 1 432 ? -1.557 -17.028 3.168 1.00 90.75 432 SER A CA 1
ATOM 3250 C C . SER A 1 432 ? -2.311 -15.746 2.830 1.00 90.75 432 SER A C 1
ATOM 3252 O O . SER A 1 432 ? -2.028 -14.683 3.377 1.00 90.75 432 SER A O 1
ATOM 3254 N N . ASP A 1 433 ? -3.363 -15.861 2.031 1.00 91.44 433 ASP A N 1
ATOM 3255 C CA . ASP A 1 433 ? -4.224 -14.728 1.729 1.00 91.44 433 ASP A CA 1
ATOM 3256 C C . ASP A 1 433 ? -5.058 -14.292 2.946 1.00 91.44 433 ASP A C 1
ATOM 3258 O O . ASP A 1 433 ? -5.916 -15.026 3.445 1.00 91.44 433 ASP A O 1
ATOM 3262 N N . LEU A 1 434 ? -4.792 -13.085 3.445 1.00 90.00 434 LEU A N 1
ATOM 3263 C CA . LEU A 1 434 ? -5.468 -12.560 4.627 1.00 90.00 434 LEU A CA 1
ATOM 3264 C C . LEU A 1 434 ? -6.918 -12.136 4.329 1.00 90.00 434 LEU A C 1
ATOM 3266 O O . LEU A 1 434 ? -7.749 -12.142 5.238 1.00 90.00 434 LEU A O 1
ATOM 3270 N N . ALA A 1 435 ? -7.254 -11.821 3.073 1.00 92.06 435 ALA A N 1
ATOM 3271 C CA . ALA A 1 435 ? -8.630 -11.510 2.687 1.00 92.06 435 ALA A CA 1
ATOM 3272 C C . ALA A 1 435 ? -9.550 -12.730 2.877 1.00 92.06 435 ALA A C 1
ATOM 3274 O O . ALA A 1 435 ? -10.643 -12.595 3.427 1.00 92.06 435 ALA A O 1
ATOM 3275 N N . ASP A 1 436 ? -9.061 -13.936 2.568 1.00 92.50 436 ASP A N 1
ATOM 3276 C CA . ASP A 1 436 ? -9.801 -15.188 2.775 1.00 92.50 436 ASP A CA 1
ATOM 3277 C C . ASP A 1 436 ? -10.130 -15.419 4.262 1.00 92.50 436 ASP A C 1
ATOM 3279 O O . ASP A 1 436 ? -11.122 -16.061 4.608 1.00 92.50 436 ASP A O 1
ATOM 3283 N N . VAL A 1 437 ? -9.298 -14.913 5.178 1.00 93.00 437 VAL A N 1
ATOM 3284 C CA . VAL A 1 437 ? -9.556 -14.993 6.626 1.00 93.00 437 VAL A CA 1
ATOM 3285 C C . VAL A 1 437 ? -10.731 -14.099 7.000 1.00 93.00 437 VAL A C 1
ATOM 3287 O O . VAL A 1 437 ? -11.596 -14.525 7.764 1.00 93.00 437 VAL A O 1
ATOM 3290 N N . ALA A 1 438 ? -10.791 -12.883 6.451 1.00 94.75 438 ALA A N 1
ATOM 3291 C CA . ALA A 1 438 ? -11.913 -11.977 6.673 1.00 94.75 438 ALA A CA 1
ATOM 3292 C C . ALA A 1 438 ? -13.229 -12.577 6.149 1.00 94.75 438 ALA A C 1
ATOM 3294 O O . ALA A 1 438 ? -14.242 -12.513 6.845 1.00 94.75 438 ALA A O 1
ATOM 3295 N N . GLU A 1 439 ? -13.203 -13.231 4.987 1.00 95.75 439 GLU A N 1
ATOM 3296 C CA . GLU A 1 439 ? -14.359 -13.948 4.431 1.00 95.75 439 GLU A CA 1
ATOM 3297 C C . GLU A 1 439 ? -14.819 -15.089 5.353 1.00 95.75 439 GLU A C 1
ATOM 3299 O O . GLU A 1 439 ? -15.981 -15.121 5.761 1.00 95.75 439 GLU A O 1
ATOM 3304 N N . ARG A 1 440 ? -13.901 -15.952 5.815 1.00 95.31 440 ARG A N 1
ATOM 3305 C CA . ARG A 1 440 ? -14.231 -17.020 6.784 1.00 95.31 440 ARG A CA 1
ATOM 3306 C C . ARG A 1 440 ? -14.794 -16.481 8.101 1.00 95.31 440 ARG A C 1
ATOM 3308 O O . ARG A 1 440 ? -15.660 -17.101 8.722 1.00 95.31 440 ARG A O 1
ATOM 3315 N N . LEU A 1 441 ? -14.302 -15.332 8.564 1.00 95.69 441 LEU A N 1
ATOM 3316 C CA . LEU A 1 441 ? -14.824 -14.664 9.757 1.00 95.69 441 LEU A CA 1
ATOM 3317 C C . LEU A 1 441 ? -16.209 -14.049 9.519 1.00 95.69 441 LEU A C 1
ATOM 3319 O O . LEU A 1 441 ? -16.993 -13.968 10.469 1.00 95.69 441 LEU A O 1
ATOM 3323 N N . ALA A 1 442 ? -16.535 -13.673 8.284 1.00 97.56 442 ALA A N 1
ATOM 3324 C CA . ALA A 1 442 ? -17.854 -13.192 7.886 1.00 97.56 442 ALA A CA 1
ATOM 3325 C C . ALA A 1 442 ? -18.885 -14.324 7.724 1.00 97.56 442 ALA A C 1
ATOM 3327 O O . ALA A 1 442 ? -20.078 -14.087 7.922 1.00 97.56 442 ALA A O 1
ATOM 3328 N N . ASP A 1 443 ? -18.450 -15.556 7.440 1.00 96.69 443 ASP A N 1
ATOM 3329 C CA . ASP A 1 443 ? -19.348 -16.693 7.220 1.00 96.69 443 ASP A CA 1
ATOM 3330 C C . ASP A 1 443 ? -20.355 -16.892 8.367 1.00 96.69 443 ASP A C 1
ATOM 3332 O O . ASP A 1 443 ? -20.008 -17.084 9.545 1.00 96.69 443 ASP A O 1
ATOM 3336 N N . GLY A 1 444 ? -21.639 -16.869 8.002 1.00 96.25 444 GLY A N 1
ATOM 3337 C CA . GLY A 1 444 ? -22.761 -17.014 8.928 1.00 96.25 444 GLY A CA 1
ATOM 3338 C C . GLY A 1 444 ? -23.084 -15.763 9.756 1.00 96.25 444 GLY A C 1
ATOM 3339 O O . GLY A 1 444 ? -23.769 -15.887 10.771 1.00 96.25 444 GLY A O 1
ATOM 3340 N N . LEU A 1 445 ? -22.571 -14.584 9.395 1.00 98.25 445 LEU A N 1
ATOM 3341 C CA . LEU A 1 445 ? -23.020 -13.283 9.913 1.00 98.25 445 LEU A CA 1
ATOM 3342 C C . LEU A 1 445 ? -23.981 -12.609 8.910 1.00 98.25 445 LEU A C 1
ATOM 3344 O O . LEU A 1 445 ? -23.859 -12.818 7.704 1.00 98.25 445 LEU A O 1
ATOM 3348 N N . ASP A 1 446 ? -24.924 -11.785 9.388 1.00 98.44 446 ASP A N 1
ATOM 3349 C CA . ASP A 1 446 ? -25.697 -10.873 8.521 1.00 98.44 446 ASP A CA 1
ATOM 3350 C C . ASP A 1 446 ? -24.818 -9.661 8.188 1.00 98.44 446 ASP A C 1
ATOM 3352 O O . ASP A 1 446 ? -24.798 -8.674 8.927 1.00 98.44 446 ASP A O 1
ATOM 3356 N N . VAL A 1 447 ? -24.031 -9.770 7.113 1.00 98.62 447 VAL A N 1
ATOM 3357 C CA . VAL A 1 447 ? -23.176 -8.687 6.611 1.00 98.62 447 VAL A CA 1
ATOM 3358 C C . VAL A 1 447 ? -23.816 -8.041 5.392 1.00 98.62 447 VAL A C 1
ATOM 3360 O O . VAL A 1 447 ? -24.081 -8.689 4.381 1.00 98.62 447 VAL A O 1
ATOM 3363 N N . ARG A 1 448 ? -24.021 -6.730 5.472 1.00 98.12 448 ARG A N 1
ATOM 3364 C CA . ARG A 1 448 ? -24.652 -5.927 4.429 1.00 98.12 448 ARG A CA 1
ATOM 3365 C C . ARG A 1 448 ? -23.602 -5.072 3.742 1.00 98.12 448 ARG A C 1
ATOM 3367 O O . ARG A 1 448 ? -23.281 -3.983 4.211 1.00 98.12 448 ARG A O 1
ATOM 3374 N N . LEU A 1 449 ? -23.076 -5.611 2.648 1.00 98.31 449 LEU A N 1
ATOM 3375 C CA . LEU A 1 449 ? -22.086 -4.977 1.776 1.00 98.31 449 LEU A CA 1
ATOM 3376 C C . LEU A 1 449 ? -22.710 -3.822 0.975 1.00 98.31 449 LEU A C 1
ATOM 3378 O O . LEU A 1 449 ? -23.922 -3.808 0.740 1.00 98.31 449 LEU A O 1
ATOM 3382 N N . GLY A 1 450 ? -21.895 -2.842 0.584 1.00 97.25 450 GLY A N 1
ATOM 3383 C CA . GLY A 1 450 ? -22.327 -1.651 -0.159 1.00 97.25 450 GLY A CA 1
ATOM 3384 C C . GLY A 1 450 ? -23.264 -0.727 0.635 1.00 97.25 450 GLY A C 1
ATOM 3385 O O . GLY A 1 450 ? -23.955 0.125 0.069 1.00 97.25 450 GLY A O 1
ATOM 3386 N N . ARG A 1 451 ? -23.344 -0.892 1.963 1.00 96.56 451 ARG A N 1
ATOM 3387 C CA . ARG A 1 451 ? -24.235 -0.148 2.866 1.00 96.56 451 ARG A CA 1
ATOM 3388 C C . ARG A 1 451 ? -23.435 0.743 3.806 1.00 96.56 451 ARG A C 1
ATOM 3390 O O . ARG A 1 451 ? -23.245 0.439 4.981 1.00 96.56 451 ARG A O 1
ATOM 3397 N N . ARG A 1 452 ? -23.030 1.905 3.291 1.00 96.06 452 ARG A N 1
ATOM 3398 C CA . ARG A 1 452 ? -22.454 2.980 4.108 1.00 96.06 452 ARG A CA 1
ATOM 3399 C C . ARG A 1 452 ? -23.493 3.534 5.081 1.00 96.06 452 ARG A C 1
ATOM 3401 O O . ARG A 1 452 ? -24.528 4.027 4.642 1.00 96.06 452 ARG A O 1
ATOM 3408 N N . VAL A 1 453 ? -23.145 3.541 6.364 1.00 97.62 453 VAL A N 1
ATOM 3409 C CA . VAL A 1 453 ? -23.913 4.214 7.418 1.00 97.62 453 VAL A CA 1
ATOM 3410 C C . VAL A 1 453 ? -23.457 5.662 7.543 1.00 97.62 453 VAL A C 1
ATOM 3412 O O . VAL A 1 453 ? -22.268 5.923 7.722 1.00 97.62 453 VAL A O 1
ATOM 3415 N N . GLY A 1 454 ? -24.397 6.601 7.436 1.00 96.94 454 GLY A N 1
ATOM 3416 C CA . GLY A 1 454 ? -24.135 8.041 7.516 1.00 96.94 454 GLY A CA 1
ATOM 3417 C C . GLY A 1 454 ? -24.750 8.727 8.738 1.00 96.94 454 GLY A C 1
ATOM 3418 O O . GLY A 1 454 ? -24.363 9.856 9.052 1.00 96.94 454 GLY A O 1
ATOM 3419 N N . ASP A 1 455 ? -25.700 8.082 9.417 1.00 97.94 455 ASP A N 1
ATOM 3420 C CA . ASP A 1 455 ? -26.401 8.613 10.589 1.00 97.94 455 ASP A CA 1
ATOM 3421 C C . ASP A 1 455 ? -26.653 7.524 11.646 1.00 97.94 455 ASP A C 1
ATOM 3423 O O . ASP A 1 455 ? -27.167 6.441 11.356 1.00 97.94 455 ASP A O 1
ATOM 3427 N N . LEU A 1 456 ? -26.301 7.837 12.893 1.00 98.50 456 LEU A N 1
ATOM 3428 C CA . LEU A 1 456 ? -26.577 7.046 14.088 1.00 98.50 456 LEU A CA 1
ATOM 3429 C C . LEU A 1 456 ? -27.319 7.923 15.096 1.00 98.50 456 LEU A C 1
ATOM 3431 O O . LEU A 1 456 ? -26.752 8.864 15.664 1.00 98.50 456 LEU A O 1
ATOM 3435 N N . ARG A 1 457 ? -28.593 7.607 15.342 1.00 98.25 457 ARG A N 1
ATOM 3436 C CA . ARG A 1 457 ? -29.474 8.430 16.177 1.00 98.25 457 ARG A CA 1
ATOM 3437 C C . ARG A 1 457 ? -30.100 7.651 17.323 1.00 98.25 457 ARG A C 1
ATOM 3439 O O . ARG A 1 457 ? -30.845 6.703 17.099 1.00 98.25 457 ARG A O 1
ATOM 3446 N N . ALA A 1 458 ? -29.902 8.122 18.545 1.00 97.19 458 ALA A N 1
ATOM 3447 C CA . ALA A 1 458 ? -30.610 7.638 19.717 1.00 97.19 458 ALA A CA 1
ATOM 3448 C C . ALA A 1 458 ? -32.123 7.917 19.601 1.00 97.19 458 ALA A C 1
ATOM 3450 O O . ALA A 1 458 ? -32.569 9.012 19.233 1.00 97.19 458 ALA A O 1
ATOM 3451 N N . ALA A 1 459 ? -32.925 6.909 19.928 1.00 94.69 459 ALA A N 1
ATOM 3452 C CA . ALA A 1 459 ? -34.378 6.942 19.947 1.00 94.69 459 ALA A CA 1
ATOM 3453 C C . ALA A 1 459 ? -34.877 6.192 21.190 1.00 94.69 459 ALA A C 1
ATOM 3455 O O . ALA A 1 459 ? -35.165 4.999 21.140 1.00 94.69 459 ALA A O 1
ATOM 3456 N N . GLY A 1 460 ? -34.968 6.911 22.312 1.00 91.31 460 GLY A N 1
ATOM 3457 C CA . GLY A 1 460 ? -35.243 6.299 23.612 1.00 91.31 460 GLY A CA 1
ATOM 3458 C C . GLY A 1 460 ? -34.015 5.551 24.125 1.00 91.31 460 GLY A C 1
ATOM 3459 O O . GLY A 1 460 ? -32.950 6.145 24.260 1.00 91.31 460 GLY A O 1
ATOM 3460 N N . ASP A 1 461 ? -34.182 4.264 24.398 1.00 91.75 461 ASP A N 1
ATOM 3461 C CA . ASP A 1 461 ? -33.153 3.312 24.828 1.00 91.75 461 ASP A CA 1
ATOM 3462 C C . ASP A 1 461 ? -32.496 2.553 23.661 1.00 91.75 461 ASP A C 1
ATOM 3464 O O . ASP A 1 461 ? -31.648 1.697 23.886 1.00 91.75 461 ASP A O 1
ATOM 3468 N N . ARG A 1 462 ? -32.877 2.868 22.418 1.00 96.81 462 ARG A N 1
ATOM 3469 C CA . ARG A 1 462 ? -32.387 2.213 21.200 1.00 96.81 462 ARG A CA 1
ATOM 3470 C C . ARG A 1 462 ? -31.645 3.180 20.289 1.00 96.81 462 ARG A C 1
ATOM 3472 O O . ARG A 1 462 ? -31.789 4.399 20.382 1.00 96.81 462 ARG A O 1
ATOM 3479 N N . TRP A 1 463 ? -30.937 2.619 19.320 1.00 98.19 463 TRP A N 1
ATOM 3480 C CA . TRP A 1 463 ? -30.248 3.338 18.255 1.00 98.19 463 TRP A CA 1
ATOM 3481 C C . TRP A 1 463 ? -30.892 3.080 16.901 1.00 98.19 463 TRP A C 1
ATOM 3483 O O . TRP A 1 463 ? -31.219 1.944 16.570 1.00 98.19 463 TRP A O 1
ATOM 3493 N N . LEU A 1 464 ? -31.070 4.136 16.113 1.00 98.38 464 LEU A N 1
ATOM 3494 C CA . LEU A 1 464 ? -31.496 4.077 14.723 1.00 98.38 464 LEU A CA 1
ATOM 3495 C C . LEU A 1 464 ? -30.288 4.235 13.803 1.00 98.38 464 LEU A C 1
ATOM 3497 O O . LEU A 1 464 ? -29.548 5.209 13.930 1.00 98.38 464 LEU A O 1
ATOM 3501 N N . VAL A 1 465 ? -30.138 3.305 12.864 1.00 98.06 465 VAL A N 1
ATOM 3502 C CA . VAL A 1 465 ? -29.128 3.345 11.797 1.00 98.06 465 VAL A CA 1
ATOM 3503 C C . VAL A 1 465 ? -29.787 3.892 10.532 1.00 98.06 465 VAL A C 1
ATOM 3505 O O . VAL A 1 465 ? -30.783 3.330 10.064 1.00 98.06 465 VAL A O 1
ATOM 3508 N N . ASP A 1 466 ? -29.289 5.027 10.032 1.00 96.06 466 ASP A N 1
ATOM 3509 C CA . ASP A 1 466 ? -29.824 5.790 8.890 1.00 96.06 466 ASP A CA 1
ATOM 3510 C C . ASP A 1 466 ? -31.348 6.034 8.947 1.00 96.06 466 ASP A C 1
ATOM 3512 O O . ASP A 1 466 ? -32.040 6.110 7.931 1.00 96.06 466 ASP A O 1
ATOM 3516 N N . GLY A 1 467 ? -31.905 6.117 10.160 1.00 89.50 467 GLY A N 1
ATOM 3517 C CA . GLY A 1 467 ? -33.342 6.283 10.396 1.00 89.50 467 GLY A CA 1
ATOM 3518 C C . GLY A 1 467 ? -34.228 5.100 9.976 1.00 89.50 467 GLY A C 1
ATOM 3519 O O . GLY A 1 467 ? -35.449 5.222 10.074 1.00 89.50 467 GLY A O 1
ATOM 3520 N N . ALA A 1 468 ? -33.650 3.980 9.533 1.00 88.12 468 ALA A N 1
ATOM 3521 C CA . ALA A 1 468 ? -34.382 2.849 8.963 1.00 88.12 468 ALA A CA 1
ATOM 3522 C C . ALA A 1 468 ? -34.556 1.681 9.945 1.00 88.12 468 ALA A C 1
ATOM 3524 O O . ALA A 1 468 ? -35.641 1.108 10.036 1.00 88.12 468 ALA A O 1
ATOM 3525 N N . GLU A 1 469 ? -33.505 1.327 10.687 1.00 95.25 469 GLU A N 1
ATOM 3526 C CA . GLU A 1 469 ? -33.480 0.121 11.525 1.00 95.25 469 GLU A CA 1
ATOM 3527 C C . GLU A 1 469 ? -33.059 0.420 12.956 1.00 95.25 469 GLU A C 1
ATOM 3529 O O . GLU A 1 469 ? -32.213 1.280 13.186 1.00 95.25 469 GLU A O 1
ATOM 3534 N N . SER A 1 470 ? -33.654 -0.299 13.914 1.00 97.25 470 SER A N 1
ATOM 3535 C CA . SER A 1 470 ? -33.484 -0.045 15.343 1.00 97.25 470 SER A CA 1
ATOM 3536 C C . SER A 1 470 ? -32.756 -1.172 16.075 1.00 97.25 470 SER A C 1
ATOM 3538 O O . SER A 1 470 ? -33.150 -2.336 15.997 1.00 97.25 470 SER A O 1
ATOM 3540 N N . PHE A 1 471 ? -31.759 -0.807 16.872 1.00 98.44 471 PHE A N 1
ATOM 3541 C CA . PHE A 1 471 ? -30.845 -1.707 17.573 1.00 98.44 471 PHE A CA 1
ATOM 3542 C C . PHE A 1 471 ? -30.774 -1.354 19.058 1.00 98.44 471 PHE A C 1
ATOM 3544 O O . PHE A 1 471 ? -30.950 -0.195 19.423 1.00 98.44 471 PHE A O 1
ATOM 3551 N N . ASP A 1 472 ? -30.535 -2.349 19.908 1.00 98.12 472 ASP A N 1
ATOM 3552 C CA . ASP A 1 472 ? -30.358 -2.150 21.352 1.00 98.12 472 ASP A CA 1
ATOM 3553 C C . ASP A 1 472 ? -29.024 -1.450 21.656 1.00 98.12 472 ASP A C 1
ATOM 3555 O O . ASP A 1 472 ? -28.941 -0.599 22.533 1.00 98.12 472 ASP A O 1
ATOM 3559 N N . GLY A 1 473 ? -27.990 -1.759 20.871 1.00 97.88 473 GLY A N 1
ATOM 3560 C CA . GLY A 1 473 ? -26.676 -1.134 20.968 1.00 97.88 473 GLY A CA 1
ATOM 3561 C C . GLY A 1 473 ? -25.945 -1.109 19.631 1.00 97.88 473 GLY A C 1
ATOM 3562 O O . GLY A 1 473 ? -26.319 -1.810 18.682 1.00 97.88 473 GLY A O 1
ATOM 3563 N N . VAL A 1 474 ? -24.899 -0.289 19.562 1.00 98.50 474 VAL A N 1
ATOM 3564 C CA . VAL A 1 474 ? -24.083 -0.085 18.361 1.00 98.50 474 VAL A CA 1
ATOM 3565 C C . VAL A 1 474 ? -22.600 -0.172 18.708 1.00 98.50 474 VAL A C 1
ATOM 3567 O O . VAL A 1 474 ? -22.116 0.516 19.607 1.00 98.50 474 VAL A O 1
ATOM 3570 N N . VAL A 1 475 ? -21.863 -0.978 17.949 1.00 98.88 475 VAL A N 1
ATOM 3571 C CA . VAL A 1 475 ? -20.398 -0.992 17.957 1.00 98.88 475 VAL A CA 1
ATOM 3572 C C . VAL A 1 475 ? -19.911 -0.360 16.659 1.00 98.88 475 VAL A C 1
ATOM 3574 O O . VAL A 1 475 ? -20.148 -0.882 15.571 1.00 98.88 475 VAL A O 1
ATOM 3577 N N . VAL A 1 476 ? -19.236 0.780 16.754 1.00 98.81 476 VAL A N 1
ATOM 3578 C CA . VAL A 1 476 ? -18.690 1.491 15.595 1.00 98.81 476 VAL A CA 1
ATOM 3579 C C . VAL A 1 476 ? -17.221 1.123 15.435 1.00 98.81 476 VAL A C 1
ATOM 3581 O O . VAL A 1 476 ? -16.415 1.360 16.332 1.00 98.81 476 VAL A O 1
ATOM 3584 N N . THR A 1 477 ? -16.875 0.547 14.286 1.00 98.56 477 THR A N 1
ATOM 3585 C CA . THR A 1 477 ? -15.519 0.056 13.981 1.00 98.56 477 THR A CA 1
ATOM 3586 C C . THR A 1 477 ? -14.872 0.737 12.782 1.00 98.56 477 THR A C 1
ATOM 3588 O O . THR A 1 477 ? -13.883 0.252 12.228 1.00 98.56 477 THR A O 1
ATOM 3591 N N . VAL A 1 478 ? -15.432 1.876 12.370 1.00 97.25 478 VAL A N 1
ATOM 3592 C CA . VAL A 1 478 ? -14.880 2.663 11.269 1.00 97.25 478 VAL A CA 1
ATOM 3593 C C . VAL A 1 478 ? -13.499 3.222 11.651 1.00 97.25 478 VAL A C 1
ATOM 3595 O O . VAL A 1 478 ? -13.261 3.512 12.827 1.00 97.25 478 VAL A O 1
ATOM 3598 N N . PRO A 1 479 ? -12.577 3.392 10.687 1.00 96.00 479 PRO A N 1
ATOM 3599 C CA . PRO A 1 479 ? -11.248 3.938 10.957 1.00 96.00 479 PRO A CA 1
ATOM 3600 C C . PRO A 1 479 ? -11.283 5.327 11.607 1.00 96.00 479 PRO A C 1
ATOM 3602 O O . PRO A 1 479 ? -12.205 6.114 11.388 1.00 96.00 479 PRO A O 1
ATOM 3605 N N . ILE A 1 480 ? -10.232 5.671 12.360 1.00 95.31 480 ILE A N 1
ATOM 3606 C CA . ILE A 1 480 ? -10.138 6.974 13.037 1.00 95.31 480 ILE A CA 1
ATOM 3607 C C . ILE A 1 480 ? -10.209 8.153 12.053 1.00 95.31 480 ILE A C 1
ATOM 3609 O O . ILE A 1 480 ? -10.806 9.174 12.383 1.00 95.31 480 ILE A O 1
ATOM 3613 N N . GLY A 1 481 ? -9.701 7.992 10.823 1.00 93.56 481 GLY A N 1
ATOM 3614 C CA . GLY A 1 481 ? -9.818 8.991 9.755 1.00 93.56 481 GLY A CA 1
ATOM 3615 C C . GLY A 1 481 ? -11.266 9.265 9.325 1.00 93.56 481 GLY A C 1
ATOM 3616 O O . GLY A 1 481 ? -11.614 10.403 9.015 1.00 93.56 481 GLY A O 1
ATOM 3617 N N . VAL A 1 482 ? -12.148 8.262 9.394 1.00 94.94 482 VAL A N 1
ATOM 3618 C CA . VAL A 1 482 ? -13.589 8.410 9.114 1.00 94.94 482 VAL A CA 1
ATOM 3619 C C . VAL A 1 482 ? -14.288 9.181 10.236 1.00 94.94 482 VAL A C 1
ATOM 3621 O O . VAL A 1 482 ? -15.116 10.051 9.956 1.00 94.94 482 VAL A O 1
ATOM 3624 N N . LEU A 1 483 ? -13.929 8.898 11.496 1.00 95.69 483 LEU A N 1
ATOM 3625 C CA . LEU A 1 483 ? -14.439 9.625 12.664 1.00 95.69 483 LEU A CA 1
ATOM 3626 C C . LEU A 1 483 ? -13.971 11.086 12.667 1.00 95.69 483 LEU A C 1
ATOM 3628 O O . LEU A 1 483 ? -14.781 11.982 12.873 1.00 95.69 483 LEU A O 1
ATOM 3632 N N . ALA A 1 484 ? -12.685 11.330 12.403 1.00 93.69 484 ALA A N 1
ATOM 3633 C CA . ALA A 1 484 ? -12.110 12.673 12.341 1.00 93.69 484 ALA A CA 1
ATOM 3634 C C . ALA A 1 484 ? -12.632 13.495 11.149 1.00 93.69 484 ALA A C 1
ATOM 3636 O O . ALA A 1 484 ? -12.647 14.721 11.207 1.00 93.69 484 ALA A O 1
ATOM 3637 N N . GLY A 1 485 ? -13.067 12.829 10.075 1.00 92.06 485 GLY A N 1
ATOM 3638 C CA . GLY A 1 485 ? -13.651 13.456 8.890 1.00 92.06 485 GLY A CA 1
ATOM 3639 C C . GLY A 1 485 ? -15.162 13.706 8.961 1.00 92.06 485 GLY A C 1
ATOM 3640 O O . GLY A 1 485 ? -15.750 13.988 7.916 1.00 92.06 485 GLY A O 1
ATOM 3641 N N . ASP A 1 486 ? -15.797 13.540 10.131 1.00 89.38 486 ASP A N 1
ATOM 3642 C CA . ASP A 1 486 ? -17.241 13.728 10.361 1.00 89.38 486 ASP A CA 1
ATOM 3643 C C . ASP A 1 486 ? -18.137 12.993 9.337 1.00 89.38 486 ASP A C 1
ATOM 3645 O O . ASP A 1 486 ? -19.204 13.466 8.933 1.00 89.38 486 ASP A O 1
ATOM 3649 N N . ARG A 1 487 ? -17.702 11.808 8.884 1.00 93.06 487 ARG A N 1
ATOM 3650 C CA . ARG A 1 487 ? -18.407 11.025 7.850 1.00 93.06 487 ARG A CA 1
ATOM 3651 C C . ARG A 1 487 ? -19.614 10.252 8.384 1.00 93.06 487 ARG A C 1
ATOM 3653 O O . ARG A 1 487 ? -20.461 9.838 7.596 1.00 93.06 487 ARG A O 1
ATOM 3660 N N . VAL A 1 488 ? -19.702 10.084 9.703 1.00 96.25 488 VAL A N 1
ATOM 3661 C CA . VAL A 1 488 ? -20.844 9.492 10.409 1.00 96.25 488 VAL A CA 1
ATOM 3662 C C . VAL A 1 488 ? -21.416 10.545 11.347 1.00 96.25 488 VAL A C 1
ATOM 3664 O O . VAL A 1 488 ? -20.709 11.078 12.201 1.00 96.25 488 VAL A O 1
ATOM 3667 N N . ARG A 1 489 ? -22.704 10.854 11.199 1.00 97.69 489 ARG A N 1
ATOM 3668 C CA . ARG A 1 489 ? -23.401 11.786 12.088 1.00 97.69 489 ARG A CA 1
ATOM 3669 C C . ARG A 1 489 ? -23.913 11.053 13.319 1.00 97.69 489 ARG A C 1
ATOM 3671 O O . ARG A 1 489 ? -24.534 10.004 13.200 1.00 97.69 489 ARG A O 1
ATOM 3678 N N . PHE A 1 490 ? -23.685 11.638 14.492 1.00 98.38 490 PHE A N 1
ATOM 3679 C CA . PHE A 1 490 ? -24.176 11.126 15.771 1.00 98.38 490 PHE A CA 1
ATOM 3680 C C . PHE A 1 490 ? -25.220 12.081 16.351 1.00 98.38 490 PHE A C 1
ATOM 3682 O O . PHE A 1 490 ? -24.991 13.292 16.428 1.00 98.38 490 PHE A O 1
ATOM 3689 N N . ALA A 1 491 ? -26.358 11.540 16.779 1.00 97.25 491 ALA A N 1
ATOM 3690 C CA . ALA A 1 491 ? -27.410 12.281 17.466 1.00 97.25 491 ALA A CA 1
ATOM 3691 C C . ALA A 1 491 ? -27.836 11.526 18.745 1.00 97.25 491 ALA A C 1
ATOM 3693 O O . ALA A 1 491 ? -28.496 10.497 18.626 1.00 97.25 491 ALA A O 1
ATOM 3694 N N . PRO A 1 492 ? -27.512 12.006 19.965 1.00 97.69 492 PRO A N 1
ATOM 3695 C CA . PRO A 1 492 ? -26.845 13.274 20.274 1.00 97.69 492 PRO A CA 1
ATOM 3696 C C . PRO A 1 492 ? -25.398 13.330 19.751 1.00 97.69 492 PRO A C 1
ATOM 3698 O O . PRO A 1 492 ? -24.808 12.283 19.485 1.00 97.69 492 PRO A O 1
ATOM 3701 N N . PRO A 1 493 ? -24.823 14.539 19.592 1.00 97.94 493 PRO A N 1
ATOM 3702 C CA . PRO A 1 493 ? -23.436 14.679 19.165 1.00 97.94 493 PRO A CA 1
ATOM 3703 C C . PRO A 1 493 ? -22.485 13.993 20.153 1.00 97.94 493 PRO A C 1
ATOM 3705 O O . PRO A 1 493 ? -22.760 13.934 21.354 1.00 97.94 493 PRO A O 1
ATOM 3708 N N . LEU A 1 494 ? -21.345 13.516 19.644 1.00 98.12 494 LEU A N 1
ATOM 3709 C CA . LEU A 1 494 ? -20.289 12.919 20.466 1.00 98.12 494 LEU A CA 1
ATOM 3710 C C . LEU A 1 494 ? -19.864 13.880 21.589 1.00 98.12 494 LEU A C 1
ATOM 3712 O O . LEU A 1 494 ? -19.753 15.071 21.308 1.00 98.12 494 LEU A O 1
ATOM 3716 N N . PRO A 1 495 ? -19.571 13.414 22.815 1.00 98.25 495 PRO A N 1
ATOM 3717 C CA . PRO A 1 495 ? -19.079 14.268 23.899 1.00 98.25 495 PRO A CA 1
ATOM 3718 C C . PRO A 1 495 ? -17.784 15.029 23.559 1.00 98.25 495 PRO A C 1
ATOM 3720 O O . PRO A 1 495 ? -16.962 14.572 22.765 1.00 98.25 495 PRO A O 1
ATOM 3723 N N . ASP A 1 496 ? -17.573 16.198 24.170 1.00 98.19 496 ASP A N 1
ATOM 3724 C CA . ASP A 1 496 ? -16.428 17.077 23.875 1.00 98.19 496 ASP A CA 1
ATOM 3725 C C . ASP A 1 496 ? -15.065 16.412 24.117 1.00 98.19 496 ASP A C 1
ATOM 3727 O O . ASP A 1 496 ? -14.110 16.634 23.376 1.00 98.19 496 ASP A O 1
ATOM 3731 N N . ASP A 1 497 ? -14.960 15.604 25.166 1.00 97.88 497 ASP A N 1
ATOM 3732 C CA . ASP A 1 497 ? -13.778 14.817 25.514 1.00 97.88 497 ASP A CA 1
ATOM 3733 C C . ASP A 1 497 ? -13.503 13.689 24.511 1.00 97.88 497 ASP A C 1
ATOM 3735 O O . ASP A 1 497 ? -12.341 13.433 24.190 1.00 97.88 497 ASP A O 1
ATOM 3739 N N . VAL A 1 498 ? -14.548 13.083 23.940 1.00 98.31 498 VAL A N 1
ATOM 3740 C CA . VAL A 1 498 ? -14.425 12.115 22.837 1.00 98.31 498 VAL A CA 1
ATOM 3741 C C . VAL A 1 498 ? -13.928 12.812 21.576 1.00 98.31 498 VAL A C 1
ATOM 3743 O O . VAL A 1 498 ? -12.962 12.352 20.973 1.00 98.31 498 VAL A O 1
ATOM 3746 N N . ARG A 1 499 ? -14.514 13.962 21.209 1.00 97.88 499 ARG A N 1
ATOM 3747 C CA . ARG A 1 499 ? -14.070 14.741 20.036 1.00 97.88 499 ARG A CA 1
ATOM 3748 C C . ARG A 1 499 ? -12.614 15.197 20.170 1.00 97.88 499 ARG A C 1
ATOM 3750 O O . ARG A 1 499 ? -11.858 15.099 19.210 1.00 97.88 499 ARG A O 1
ATOM 3757 N N . ARG A 1 500 ? -12.193 15.632 21.366 1.00 97.50 500 ARG A N 1
ATOM 3758 C CA . ARG A 1 500 ? -10.779 15.946 21.650 1.00 97.50 500 ARG A CA 1
ATOM 3759 C C . ARG A 1 500 ? -9.873 14.721 21.526 1.00 97.50 500 ARG A C 1
ATOM 3761 O O . ARG A 1 500 ? -8.787 14.843 20.973 1.00 97.50 500 ARG A O 1
ATOM 3768 N N . SER A 1 501 ? -10.321 13.558 22.002 1.00 97.38 501 SER A N 1
ATOM 3769 C CA . SER A 1 501 ? -9.552 12.311 21.899 1.00 97.38 501 SER A CA 1
ATOM 3770 C C . SER A 1 501 ? -9.371 11.886 20.439 1.00 97.38 501 SER A C 1
ATOM 3772 O O . SER A 1 501 ? -8.251 11.584 20.040 1.00 97.38 501 SER A O 1
ATOM 3774 N N . ILE A 1 502 ? -10.427 11.966 19.619 1.00 97.56 502 ILE A N 1
ATOM 3775 C CA . ILE A 1 502 ? -10.342 11.737 18.165 1.00 97.56 502 ILE A CA 1
ATOM 3776 C C . ILE A 1 502 ? -9.334 12.701 17.530 1.00 97.56 502 ILE A C 1
ATOM 3778 O O . ILE A 1 502 ? -8.445 12.262 16.813 1.00 97.56 502 ILE A O 1
ATOM 3782 N N . ALA A 1 503 ? -9.423 14.000 17.834 1.00 95.94 503 ALA A N 1
ATOM 3783 C CA . ALA A 1 503 ? -8.527 15.007 17.262 1.00 95.94 503 ALA A CA 1
ATOM 3784 C C . ALA A 1 503 ? -7.050 14.818 17.661 1.00 95.94 503 ALA A C 1
ATOM 3786 O O . ALA A 1 503 ? -6.161 15.209 16.910 1.00 95.94 503 ALA A O 1
ATOM 3787 N N . SER A 1 504 ? -6.782 14.216 18.824 1.00 93.56 504 SER A N 1
ATOM 3788 C CA . SER A 1 504 ? -5.424 13.935 19.313 1.00 93.56 504 SER A CA 1
ATOM 3789 C C . SER A 1 504 ? -4.774 12.680 18.716 1.00 93.56 504 SER A C 1
ATOM 3791 O O . SER A 1 504 ? -3.587 12.447 18.940 1.00 93.56 504 SER A O 1
ATOM 3793 N N . ILE A 1 505 ? -5.532 11.879 17.961 1.00 93.69 505 ILE A N 1
ATOM 3794 C CA . ILE A 1 505 ? -5.033 10.686 17.277 1.00 93.69 505 ILE A CA 1
ATOM 3795 C C . ILE A 1 505 ? -4.941 11.005 15.784 1.00 93.69 505 ILE A C 1
ATOM 3797 O O . ILE A 1 505 ? -5.926 11.360 15.136 1.00 93.69 505 ILE A O 1
ATOM 3801 N N . GLY A 1 506 ? -3.731 10.934 15.244 1.00 91.88 506 GLY A N 1
ATOM 3802 C CA . GLY A 1 506 ? -3.458 11.132 13.830 1.00 91.88 506 GLY A CA 1
ATOM 3803 C C . GLY A 1 506 ? -3.619 9.845 13.028 1.00 91.88 506 GLY A C 1
ATOM 3804 O O . GLY A 1 506 ? -3.679 8.746 13.579 1.00 91.88 506 GLY A O 1
ATOM 3805 N N . CYS A 1 507 ? -3.693 9.998 11.709 1.00 90.19 507 CYS A N 1
ATOM 3806 C CA . CYS A 1 507 ? -3.607 8.900 10.759 1.00 90.19 507 CYS A CA 1
ATOM 3807 C C . CYS A 1 507 ? -2.910 9.415 9.503 1.00 90.19 507 CYS A C 1
ATOM 3809 O O . CYS A 1 507 ? -3.487 10.213 8.765 1.00 90.19 507 CYS A O 1
ATOM 3811 N N . GLY A 1 508 ? -1.641 9.055 9.323 1.00 84.25 508 GLY A N 1
ATOM 3812 C CA . GLY A 1 508 ? -0.842 9.551 8.211 1.00 84.25 508 GLY A CA 1
ATOM 3813 C C . GLY A 1 508 ? -0.910 8.647 6.981 1.00 84.25 508 GLY A C 1
ATOM 3814 O O . GLY A 1 508 ? -1.363 7.492 7.047 1.00 84.25 508 GLY A O 1
ATOM 3815 N N . PRO A 1 509 ? -0.481 9.182 5.828 1.00 83.38 509 PRO A N 1
ATOM 3816 C CA . PRO A 1 509 ? -0.488 8.449 4.578 1.00 83.38 509 PRO A CA 1
ATOM 3817 C C . PRO A 1 509 ? 0.717 7.498 4.508 1.00 83.38 509 PRO A C 1
ATOM 3819 O O . PRO A 1 509 ? 1.868 7.930 4.553 1.00 83.38 509 PRO A O 1
ATOM 3822 N N . ILE A 1 510 ? 0.438 6.202 4.347 1.00 90.50 510 ILE A N 1
ATOM 3823 C CA . ILE A 1 510 ? 1.420 5.197 3.923 1.00 90.50 510 ILE A CA 1
ATOM 3824 C C . ILE A 1 510 ? 0.875 4.498 2.692 1.00 90.50 510 ILE A C 1
ATOM 3826 O O . ILE A 1 510 ? -0.260 4.012 2.683 1.00 90.50 510 ILE A O 1
ATOM 3830 N N . THR A 1 511 ? 1.718 4.412 1.671 1.00 93.56 511 THR A N 1
ATOM 3831 C CA . THR A 1 511 ? 1.458 3.626 0.475 1.00 93.56 511 THR A CA 1
ATOM 3832 C C . THR A 1 511 ? 2.482 2.517 0.351 1.00 93.56 511 THR A C 1
ATOM 3834 O O . THR A 1 511 ? 3.672 2.766 0.171 1.00 93.56 511 THR A O 1
ATOM 3837 N N . LYS A 1 512 ? 2.001 1.277 0.419 1.00 95.06 512 LYS A N 1
ATOM 3838 C CA . LYS A 1 512 ? 2.779 0.105 0.031 1.00 95.06 512 LYS A CA 1
ATOM 3839 C C . LYS A 1 512 ? 2.814 0.031 -1.481 1.00 95.06 512 LYS A C 1
ATOM 3841 O O . LYS A 1 512 ? 1.754 0.109 -2.100 1.00 95.06 512 LYS A O 1
ATOM 3846 N N . VAL A 1 513 ? 3.995 -0.161 -2.052 1.00 96.56 513 VAL A N 1
ATOM 3847 C CA . VAL A 1 513 ? 4.172 -0.437 -3.479 1.00 96.56 513 VAL A CA 1
ATOM 3848 C C . VAL A 1 513 ? 4.907 -1.757 -3.617 1.00 96.56 513 VAL A C 1
ATOM 3850 O O . VAL A 1 513 ? 6.006 -1.911 -3.098 1.00 96.56 513 VAL A O 1
ATOM 3853 N N . PHE A 1 514 ? 4.298 -2.708 -4.309 1.00 97.31 514 PHE A N 1
ATOM 3854 C CA . PHE A 1 514 ? 4.903 -3.990 -4.635 1.00 97.31 514 PHE A CA 1
ATOM 3855 C C . PHE A 1 514 ? 5.344 -3.969 -6.091 1.00 97.31 514 PHE A C 1
ATOM 3857 O O . PHE A 1 514 ? 4.535 -3.631 -6.953 1.00 97.31 514 PHE A O 1
ATOM 3864 N N . ALA A 1 515 ? 6.580 -4.375 -6.365 1.00 96.19 515 ALA A N 1
ATOM 3865 C CA . ALA A 1 515 ? 7.102 -4.563 -7.713 1.00 96.19 515 ALA A CA 1
ATOM 3866 C C . ALA A 1 515 ? 7.584 -6.000 -7.907 1.00 96.19 515 ALA A C 1
ATOM 3868 O O . ALA A 1 515 ? 8.267 -6.559 -7.050 1.00 96.19 515 ALA A O 1
ATOM 3869 N N . ILE A 1 516 ? 7.219 -6.594 -9.043 1.00 95.31 516 ILE A N 1
ATOM 3870 C CA . ILE A 1 516 ? 7.545 -7.975 -9.408 1.00 95.31 516 ILE A CA 1
ATOM 3871 C C . ILE A 1 516 ? 8.606 -7.976 -10.495 1.00 95.31 516 ILE A C 1
ATOM 3873 O O . ILE A 1 516 ? 8.499 -7.243 -11.479 1.00 95.31 516 ILE A O 1
ATOM 3877 N N . PHE A 1 517 ? 9.584 -8.860 -10.343 1.00 93.75 517 PHE A N 1
ATOM 3878 C CA . PHE A 1 517 ? 10.751 -8.972 -11.205 1.00 93.75 517 PHE A CA 1
ATOM 3879 C C . PHE A 1 517 ? 10.873 -10.384 -11.788 1.00 93.75 517 PHE A C 1
ATOM 3881 O O . PHE A 1 517 ? 10.323 -11.348 -11.254 1.00 93.75 517 PHE A O 1
ATOM 3888 N N . ASP A 1 518 ? 11.644 -10.524 -12.869 1.00 91.38 518 ASP A N 1
ATOM 3889 C CA . ASP A 1 518 ? 11.950 -11.839 -13.455 1.00 91.38 518 ASP A CA 1
ATOM 3890 C C . ASP A 1 518 ? 12.942 -12.643 -12.589 1.00 91.38 518 ASP A C 1
ATOM 3892 O O . ASP A 1 518 ? 12.959 -13.873 -12.619 1.00 91.38 518 ASP A O 1
ATOM 3896 N N . SER A 1 519 ? 13.785 -11.955 -11.811 1.00 91.88 519 SER A N 1
ATOM 3897 C CA . SER A 1 519 ? 14.797 -12.561 -10.938 1.00 91.88 519 SER A CA 1
ATOM 3898 C C . SER A 1 519 ? 15.074 -11.682 -9.719 1.00 91.88 519 SER A C 1
ATOM 3900 O O . SER A 1 519 ? 15.028 -10.459 -9.839 1.00 91.88 519 SER A O 1
ATOM 3902 N N . ALA A 1 520 ? 15.412 -12.292 -8.582 1.00 93.06 520 ALA A N 1
ATOM 3903 C CA . ALA A 1 520 ? 15.855 -11.583 -7.381 1.00 93.06 520 ALA A CA 1
ATOM 3904 C C . ALA A 1 520 ? 17.350 -11.244 -7.499 1.00 93.06 520 ALA A C 1
ATOM 3906 O O . ALA A 1 520 ? 18.213 -12.051 -7.160 1.00 93.06 520 ALA A O 1
ATOM 3907 N N . TRP A 1 521 ? 17.655 -10.081 -8.074 1.00 92.50 521 TRP A N 1
ATOM 3908 C CA . TRP A 1 521 ? 19.027 -9.624 -8.348 1.00 92.50 521 TRP A CA 1
ATOM 3909 C C . TRP A 1 521 ? 19.611 -8.727 -7.245 1.00 92.50 521 TRP A C 1
ATOM 3911 O O . TRP A 1 521 ? 20.789 -8.373 -7.311 1.00 92.50 521 TRP A O 1
ATOM 3921 N N . TRP A 1 522 ? 18.788 -8.334 -6.273 1.00 92.62 522 TRP A N 1
ATOM 3922 C CA . TRP A 1 522 ? 19.141 -7.472 -5.146 1.00 92.62 522 TRP A CA 1
ATOM 3923 C C . TRP A 1 522 ? 19.894 -8.239 -4.039 1.00 92.62 522 TRP A C 1
ATOM 3925 O O . TRP A 1 522 ? 19.988 -9.470 -4.082 1.00 92.62 522 TRP A O 1
ATOM 3935 N N . PRO A 1 523 ? 20.471 -7.531 -3.051 1.00 90.44 523 PRO A N 1
ATOM 3936 C CA . PRO A 1 523 ? 21.154 -8.152 -1.917 1.00 90.44 523 PRO A CA 1
ATOM 3937 C C . PRO A 1 523 ? 20.212 -8.994 -1.046 1.00 90.44 523 PRO A C 1
ATOM 3939 O O . PRO A 1 523 ? 19.022 -8.714 -0.957 1.00 90.44 523 PRO A O 1
ATOM 3942 N N . ALA A 1 524 ? 20.755 -10.004 -0.363 1.00 88.62 524 ALA A N 1
ATOM 3943 C CA . ALA A 1 524 ? 19.979 -10.856 0.547 1.00 88.62 524 ALA A CA 1
ATOM 3944 C C . ALA A 1 524 ? 19.716 -10.194 1.914 1.00 88.62 524 ALA A C 1
ATOM 3946 O O . ALA A 1 524 ? 18.951 -10.715 2.724 1.00 88.62 524 ALA A O 1
ATOM 3947 N N . GLU A 1 525 ? 20.408 -9.092 2.204 1.00 90.00 525 GLU A N 1
ATOM 3948 C CA . GLU A 1 525 ? 20.206 -8.262 3.383 1.00 90.00 525 GLU A CA 1
ATOM 3949 C C . GLU A 1 525 ? 18.798 -7.666 3.416 1.00 90.00 525 GLU A C 1
ATOM 3951 O O . GLU A 1 525 ? 18.265 -7.202 2.407 1.00 90.00 525 GLU A O 1
ATOM 3956 N N . ARG A 1 526 ? 18.209 -7.658 4.611 1.00 89.00 526 ARG A N 1
ATOM 3957 C CA . ARG A 1 526 ? 16.868 -7.151 4.846 1.00 89.00 526 ARG A CA 1
ATOM 3958 C C . ARG A 1 526 ? 16.834 -6.431 6.198 1.00 89.00 526 ARG A C 1
ATOM 3960 O O . ARG A 1 526 ? 17.226 -7.024 7.204 1.00 89.00 526 ARG A O 1
ATOM 3967 N N . PRO A 1 527 ? 16.354 -5.180 6.236 1.00 92.75 527 PRO A N 1
ATOM 3968 C CA . PRO A 1 527 ? 15.878 -4.391 5.096 1.00 92.75 527 PRO A CA 1
ATOM 3969 C C . PRO A 1 527 ? 16.981 -3.800 4.194 1.00 92.75 527 PRO A C 1
ATOM 3971 O O . PRO A 1 527 ? 18.136 -3.686 4.600 1.00 92.75 527 PRO A O 1
ATOM 3974 N N . ILE A 1 528 ? 16.600 -3.337 2.998 1.00 94.88 528 ILE A N 1
ATOM 3975 C CA . ILE A 1 528 ? 17.421 -2.446 2.166 1.00 94.88 528 ILE A CA 1
ATOM 3976 C C . ILE A 1 528 ? 16.992 -1.006 2.469 1.00 94.88 528 ILE A C 1
ATOM 3978 O O . ILE A 1 528 ? 15.860 -0.608 2.192 1.00 94.88 528 ILE A O 1
ATOM 3982 N N . ARG A 1 529 ? 17.889 -0.225 3.068 1.00 95.19 529 ARG A N 1
ATOM 3983 C CA . ARG A 1 529 ? 17.671 1.182 3.420 1.00 95.19 529 ARG A CA 1
ATOM 3984 C C . ARG A 1 529 ? 18.280 2.078 2.354 1.00 95.19 529 ARG A C 1
ATOM 3986 O O . ARG A 1 529 ? 19.453 1.914 2.010 1.00 95.19 529 ARG A O 1
ATOM 3993 N N . LEU A 1 530 ? 17.483 3.012 1.851 1.00 95.44 530 LEU A N 1
ATOM 3994 C CA . LEU A 1 530 ? 17.877 3.945 0.801 1.00 95.44 530 LEU A CA 1
ATOM 3995 C C . LEU A 1 530 ? 17.997 5.348 1.401 1.00 95.44 530 LEU A C 1
ATOM 3997 O O . LEU A 1 530 ? 17.097 5.819 2.093 1.00 95.44 530 LEU A O 1
ATOM 4001 N N . VAL A 1 531 ? 19.137 5.991 1.169 1.00 95.44 531 VAL A N 1
ATOM 4002 C CA . VAL A 1 531 ? 19.488 7.302 1.721 1.00 95.44 531 VAL A CA 1
ATOM 4003 C C . VAL A 1 531 ? 19.593 8.309 0.581 1.00 95.44 531 VAL A C 1
ATOM 4005 O O . VAL A 1 531 ? 20.373 8.111 -0.354 1.00 95.44 531 VAL A O 1
ATOM 4008 N N . GLY A 1 532 ? 18.838 9.406 0.681 1.00 93.12 532 GLY A N 1
ATOM 4009 C CA . GLY A 1 532 ? 18.814 10.476 -0.324 1.00 93.12 532 GLY A CA 1
ATOM 4010 C C . GLY A 1 532 ? 17.873 10.227 -1.508 1.00 93.12 532 GLY A C 1
ATOM 4011 O O . GLY A 1 532 ? 17.997 10.904 -2.523 1.00 93.12 532 GLY A O 1
ATOM 4012 N N . THR A 1 533 ? 16.975 9.252 -1.390 1.00 92.06 533 THR A N 1
ATOM 4013 C CA . THR A 1 533 ? 15.885 8.948 -2.325 1.00 92.06 533 THR A CA 1
ATOM 4014 C C . THR A 1 533 ? 14.645 9.801 -2.041 1.00 92.06 533 THR A C 1
ATOM 4016 O O . THR A 1 533 ? 14.407 10.200 -0.900 1.00 92.06 533 THR A O 1
ATOM 4019 N N . ASP A 1 534 ? 13.827 10.063 -3.065 1.00 88.19 534 ASP A N 1
ATOM 4020 C CA . ASP A 1 534 ? 12.669 10.969 -2.954 1.00 88.19 534 ASP A CA 1
ATOM 4021 C C . ASP A 1 534 ? 11.397 10.260 -2.464 1.00 88.19 534 ASP A C 1
ATOM 4023 O O . ASP A 1 534 ? 10.450 10.905 -1.999 1.00 88.19 534 ASP A O 1
ATOM 4027 N N . THR A 1 535 ? 11.327 8.936 -2.632 1.00 93.19 535 THR A N 1
ATOM 4028 C CA . THR A 1 535 ? 10.083 8.180 -2.425 1.00 93.19 535 THR A CA 1
ATOM 4029 C C . THR A 1 535 ? 10.215 7.057 -1.413 1.00 93.19 535 THR A C 1
ATOM 4031 O O . THR A 1 535 ? 9.385 6.957 -0.508 1.00 93.19 535 THR A O 1
ATOM 4034 N N . PHE A 1 536 ? 11.222 6.197 -1.565 1.00 94.12 536 PHE A N 1
ATOM 4035 C CA . PHE A 1 536 ? 11.409 5.034 -0.703 1.00 94.12 536 PHE A CA 1
ATOM 4036 C C . PHE A 1 536 ? 12.638 5.235 0.175 1.00 94.12 536 PHE A C 1
ATOM 4038 O O . PHE A 1 536 ? 13.746 5.212 -0.342 1.00 94.12 536 PHE A O 1
ATOM 4045 N N . GLY A 1 537 ? 12.471 5.358 1.493 1.00 93.25 537 GLY A N 1
ATOM 4046 C CA . GLY A 1 537 ? 13.592 5.232 2.444 1.00 93.25 537 GLY A CA 1
ATOM 4047 C C . GLY A 1 537 ? 13.899 3.774 2.823 1.00 93.25 537 GLY A C 1
ATOM 4048 O O . GLY A 1 537 ? 14.955 3.451 3.373 1.00 93.25 537 GLY A O 1
ATOM 4049 N N . LEU A 1 538 ? 12.972 2.870 2.497 1.00 92.81 538 LEU A N 1
ATOM 4050 C CA . LEU A 1 538 ? 12.989 1.467 2.883 1.00 92.81 538 LEU A CA 1
ATOM 4051 C C . LEU A 1 538 ? 12.368 0.595 1.789 1.00 92.81 538 LEU A C 1
ATOM 4053 O O . LEU A 1 538 ? 11.229 0.826 1.371 1.00 92.81 538 LEU A O 1
ATOM 4057 N N . VAL A 1 539 ? 13.091 -0.455 1.404 1.00 95.25 539 VAL A N 1
ATOM 4058 C CA . VAL A 1 539 ? 12.610 -1.526 0.529 1.00 95.25 539 VAL A CA 1
ATOM 4059 C C . VAL A 1 539 ? 12.924 -2.879 1.168 1.00 95.25 539 VAL A C 1
ATOM 4061 O O . VAL A 1 539 ? 13.978 -3.073 1.777 1.00 95.25 539 VAL A O 1
ATOM 4064 N N . ILE A 1 540 ? 12.003 -3.831 1.047 1.00 94.75 540 ILE A N 1
ATOM 4065 C CA . ILE A 1 540 ? 12.161 -5.183 1.582 1.00 94.75 540 ILE A CA 1
ATOM 4066 C C . ILE A 1 540 ? 11.843 -6.247 0.537 1.00 94.75 540 ILE A C 1
ATOM 4068 O O . ILE A 1 540 ? 10.934 -6.092 -0.278 1.00 94.75 540 ILE A O 1
ATOM 4072 N N . ASP A 1 541 ? 12.581 -7.350 0.597 1.00 94.38 541 ASP A N 1
ATOM 4073 C CA . ASP A 1 541 ? 12.281 -8.554 -0.168 1.00 94.38 541 ASP A CA 1
ATOM 4074 C C . ASP A 1 541 ? 11.102 -9.302 0.466 1.00 94.38 541 ASP A C 1
ATOM 4076 O O . ASP A 1 541 ? 11.150 -9.683 1.638 1.00 94.38 541 ASP A O 1
ATOM 4080 N N . VAL A 1 542 ? 10.042 -9.503 -0.318 1.00 93.88 542 VAL A N 1
ATOM 4081 C CA . VAL A 1 542 ? 8.840 -10.266 0.059 1.00 93.88 542 VAL A CA 1
ATOM 4082 C C . VAL A 1 542 ? 8.612 -11.454 -0.877 1.00 93.88 542 VAL A C 1
ATOM 4084 O O . VAL A 1 542 ? 7.497 -11.966 -0.989 1.00 93.88 542 VAL A O 1
ATOM 4087 N N . SER A 1 543 ? 9.664 -11.914 -1.558 1.00 92.88 543 SER A N 1
ATOM 4088 C CA . SER A 1 543 ? 9.583 -12.956 -2.583 1.00 92.88 543 SER A CA 1
ATOM 4089 C C . SER A 1 543 ? 9.052 -14.281 -2.056 1.00 92.88 543 SER A C 1
ATOM 4091 O O . SER A 1 543 ? 8.331 -14.973 -2.772 1.00 92.88 543 SER A O 1
ATOM 4093 N N . GLU A 1 544 ? 9.381 -14.633 -0.810 1.00 88.62 544 GLU A N 1
ATOM 4094 C CA . GLU A 1 544 ? 8.881 -15.852 -0.169 1.00 88.62 544 GLU A CA 1
ATOM 4095 C C . GLU A 1 544 ? 7.359 -15.803 0.017 1.00 88.62 544 GLU A C 1
ATOM 4097 O O . GLU A 1 544 ? 6.666 -16.737 -0.380 1.00 88.62 544 GLU A O 1
ATOM 4102 N N . ALA A 1 545 ? 6.824 -14.687 0.526 1.00 87.00 545 ALA A N 1
ATOM 4103 C CA . ALA A 1 545 ? 5.382 -14.504 0.696 1.00 87.00 545 ALA A CA 1
ATOM 4104 C C . ALA A 1 545 ? 4.642 -14.361 -0.642 1.00 87.00 545 ALA A C 1
ATOM 4106 O O . ALA A 1 545 ? 3.544 -14.887 -0.801 1.00 87.00 545 ALA A O 1
ATOM 4107 N N . ALA A 1 546 ? 5.250 -13.696 -1.627 1.00 90.12 546 ALA A N 1
ATOM 4108 C CA . ALA A 1 546 ? 4.671 -13.525 -2.959 1.00 90.12 546 ALA A CA 1
ATOM 4109 C C . ALA A 1 546 ? 4.814 -14.770 -3.863 1.00 90.12 546 ALA A C 1
ATOM 4111 O O . ALA A 1 546 ? 4.167 -14.854 -4.911 1.00 90.12 546 ALA A O 1
ATOM 4112 N N . GLY A 1 547 ? 5.683 -15.722 -3.502 1.00 90.75 547 GLY A N 1
ATOM 4113 C CA . GLY A 1 547 ? 6.013 -16.909 -4.298 1.00 90.75 547 GLY A CA 1
ATOM 4114 C C . GLY A 1 547 ? 6.801 -16.624 -5.585 1.00 90.75 547 GLY A C 1
ATOM 4115 O O . GLY A 1 547 ? 6.838 -17.473 -6.478 1.00 90.75 547 GLY A O 1
ATOM 4116 N N . ARG A 1 548 ? 7.388 -15.428 -5.726 1.00 93.50 548 ARG A N 1
ATOM 4117 C CA . ARG A 1 548 ? 8.170 -14.974 -6.895 1.00 93.50 548 ARG A CA 1
ATOM 4118 C C . ARG A 1 548 ? 8.991 -13.722 -6.555 1.00 93.50 548 ARG A C 1
ATOM 4120 O O . ARG A 1 548 ? 8.591 -13.023 -5.626 1.00 93.50 548 ARG A O 1
ATOM 4127 N N . PRO A 1 549 ? 10.049 -13.380 -7.317 1.00 95.44 549 PRO A N 1
ATOM 4128 C CA . PRO A 1 549 ? 10.876 -12.200 -7.058 1.00 95.44 549 PRO A CA 1
ATOM 4129 C C . PRO A 1 549 ? 10.048 -10.916 -6.930 1.00 95.44 549 PRO A C 1
ATOM 4131 O O . PRO A 1 549 ? 9.492 -10.434 -7.918 1.00 95.44 549 PRO A O 1
ATOM 4134 N N . THR A 1 550 ? 9.942 -10.387 -5.711 1.00 96.25 550 THR A N 1
ATOM 4135 C CA . THR A 1 550 ? 9.065 -9.255 -5.387 1.00 96.25 550 THR A CA 1
ATOM 4136 C C . THR A 1 550 ? 9.694 -8.368 -4.317 1.00 96.25 550 THR A C 1
ATOM 4138 O O . THR A 1 550 ? 10.032 -8.851 -3.236 1.00 96.25 550 THR A O 1
ATOM 4141 N N . LEU A 1 551 ? 9.782 -7.066 -4.592 1.00 96.88 551 LEU A N 1
ATOM 4142 C CA . LEU A 1 551 ? 10.163 -6.049 -3.610 1.00 96.88 551 LEU A CA 1
ATOM 4143 C C . LEU A 1 551 ? 8.933 -5.263 -3.149 1.00 96.88 551 LEU A C 1
ATOM 4145 O O . LEU A 1 551 ? 8.037 -4.973 -3.942 1.00 96.88 551 LEU A O 1
ATOM 4149 N N . LEU A 1 552 ? 8.916 -4.892 -1.872 1.00 96.44 552 LEU A N 1
ATOM 4150 C CA . LEU A 1 552 ? 7.947 -3.980 -1.273 1.00 96.44 552 LEU A CA 1
ATOM 4151 C C . LEU A 1 552 ? 8.666 -2.715 -0.794 1.00 96.44 552 LEU A C 1
ATOM 4153 O O . LEU A 1 552 ? 9.554 -2.787 0.051 1.00 96.44 552 LEU A O 1
ATOM 4157 N N . GLY A 1 553 ? 8.255 -1.566 -1.324 1.00 95.88 553 GLY A N 1
ATOM 4158 C CA . GLY A 1 553 ? 8.681 -0.234 -0.909 1.00 95.88 553 GLY A CA 1
ATOM 4159 C C . GLY A 1 553 ? 7.559 0.497 -0.176 1.00 95.88 553 GLY A C 1
ATOM 4160 O O . GLY A 1 553 ? 6.372 0.287 -0.452 1.00 95.88 553 GLY A O 1
ATOM 4161 N N . PHE A 1 554 ? 7.933 1.370 0.755 1.00 94.19 554 PHE A N 1
ATOM 4162 C CA . PHE A 1 554 ? 6.994 2.191 1.518 1.00 94.19 554 PHE A CA 1
ATOM 4163 C C . PHE A 1 554 ? 7.160 3.655 1.124 1.00 94.19 554 PHE A C 1
ATOM 4165 O O . PHE A 1 554 ? 8.185 4.263 1.423 1.00 94.19 554 PHE A O 1
ATOM 4172 N N . ALA A 1 555 ? 6.153 4.214 0.453 1.00 93.50 555 ALA A N 1
ATOM 4173 C CA . ALA A 1 555 ? 6.056 5.650 0.235 1.00 93.50 555 ALA A CA 1
ATOM 4174 C C . ALA A 1 555 ? 5.263 6.277 1.385 1.00 93.50 555 ALA A C 1
ATOM 4176 O O . ALA A 1 555 ? 4.215 5.756 1.782 1.00 93.50 555 ALA A O 1
ATOM 4177 N N . VAL A 1 556 ? 5.760 7.392 1.911 1.00 90.06 556 VAL A N 1
ATOM 4178 C CA . VAL A 1 556 ? 5.263 8.036 3.137 1.00 90.06 556 VAL A CA 1
ATOM 4179 C C . VAL A 1 556 ? 5.015 9.526 2.907 1.00 90.06 556 VAL A C 1
ATOM 4181 O O . VAL A 1 556 ? 5.465 10.076 1.901 1.00 90.06 556 VAL A O 1
ATOM 4184 N N . GLY A 1 557 ? 4.249 10.176 3.785 1.00 85.12 557 GLY A N 1
ATOM 4185 C CA . GLY A 1 557 ? 4.025 11.625 3.723 1.00 85.12 557 GLY A CA 1
ATOM 4186 C C . GLY A 1 557 ? 3.519 12.114 2.354 1.00 85.12 557 GLY A C 1
ATOM 4187 O O . GLY A 1 557 ? 2.582 11.557 1.769 1.00 85.12 557 GLY A O 1
ATOM 4188 N N . ASP A 1 558 ? 4.157 13.155 1.816 1.00 86.62 558 ASP A N 1
ATOM 4189 C CA . ASP A 1 558 ? 3.826 13.712 0.497 1.00 86.62 558 ASP A CA 1
ATOM 4190 C C . ASP A 1 558 ? 4.092 12.717 -0.645 1.00 86.62 558 ASP A C 1
ATOM 4192 O O . ASP A 1 558 ? 3.346 12.676 -1.634 1.00 86.62 558 ASP A O 1
ATOM 4196 N N . ALA A 1 559 ? 5.114 11.868 -0.497 1.00 91.69 559 ALA A N 1
ATOM 4197 C CA . ALA A 1 559 ? 5.452 10.849 -1.481 1.00 91.69 559 ALA A CA 1
ATOM 4198 C C . ALA A 1 559 ? 4.338 9.800 -1.599 1.00 91.69 559 ALA A C 1
ATOM 4200 O O . ALA A 1 559 ? 3.959 9.455 -2.716 1.00 91.69 559 ALA A O 1
ATOM 4201 N N . ALA A 1 560 ? 3.729 9.374 -0.486 1.00 91.94 560 ALA A N 1
ATOM 4202 C CA . ALA A 1 560 ? 2.563 8.485 -0.504 1.00 91.94 560 ALA A CA 1
ATOM 4203 C C . ALA A 1 560 ? 1.430 9.068 -1.363 1.00 91.94 560 ALA A C 1
ATOM 4205 O O . ALA A 1 560 ? 0.934 8.419 -2.281 1.00 91.94 560 ALA A O 1
ATOM 4206 N N . THR A 1 561 ? 1.082 10.336 -1.134 1.00 88.88 561 THR A N 1
ATOM 4207 C CA . THR A 1 561 ? 0.011 11.021 -1.872 1.00 88.88 561 THR A CA 1
ATOM 4208 C C . THR A 1 561 ? 0.312 11.107 -3.372 1.00 88.88 561 THR A C 1
ATOM 4210 O O . THR A 1 561 ? -0.597 10.975 -4.192 1.00 88.88 561 THR A O 1
ATOM 4213 N N . ARG A 1 562 ? 1.577 11.329 -3.757 1.00 93.00 562 ARG A N 1
ATOM 4214 C CA . ARG A 1 562 ? 2.020 11.312 -5.162 1.00 93.00 562 ARG A CA 1
ATOM 4215 C C . ARG A 1 562 ? 1.913 9.916 -5.773 1.00 93.00 562 ARG A C 1
ATOM 4217 O O . ARG A 1 562 ? 1.312 9.781 -6.836 1.00 93.00 562 ARG A O 1
ATOM 4224 N N . VAL A 1 563 ? 2.439 8.904 -5.089 1.00 94.81 563 VAL A N 1
ATOM 4225 C CA . VAL A 1 563 ? 2.457 7.507 -5.543 1.00 94.81 563 VAL A CA 1
ATOM 4226 C C . VAL A 1 563 ? 1.045 6.945 -5.712 1.00 94.81 563 VAL A C 1
ATOM 4228 O O . VAL A 1 563 ? 0.795 6.219 -6.671 1.00 94.81 563 VAL A O 1
ATOM 4231 N N . GLU A 1 564 ? 0.083 7.343 -4.872 1.00 93.56 564 GLU A N 1
ATOM 4232 C CA . GLU A 1 564 ? -1.324 6.942 -5.023 1.00 93.56 564 GLU A CA 1
ATOM 4233 C C . GLU A 1 564 ? -1.957 7.376 -6.363 1.00 93.56 564 GLU A C 1
ATOM 4235 O O . GLU A 1 564 ? -2.999 6.851 -6.751 1.00 93.56 564 GLU A O 1
ATOM 4240 N N . ARG A 1 565 ? -1.348 8.297 -7.118 1.00 91.88 565 ARG A N 1
ATOM 4241 C CA . ARG A 1 565 ? -1.851 8.719 -8.438 1.00 91.88 565 ARG A CA 1
ATOM 4242 C C . ARG A 1 565 ? -1.157 8.049 -9.620 1.00 91.88 565 ARG A C 1
ATOM 4244 O O . ARG A 1 565 ? -1.627 8.221 -10.738 1.00 91.88 565 ARG A O 1
ATOM 4251 N N . LEU A 1 566 ? -0.075 7.315 -9.376 1.00 91.50 566 LEU A N 1
ATOM 4252 C CA . LEU A 1 566 ? 0.716 6.693 -10.431 1.00 91.50 566 LEU A CA 1
ATOM 4253 C C . LEU A 1 566 ? 0.025 5.440 -10.978 1.00 91.50 566 LEU A C 1
ATOM 4255 O O . LEU A 1 566 ? -0.543 4.643 -10.222 1.00 91.50 566 LEU A O 1
ATOM 4259 N N . GLY A 1 567 ? 0.097 5.271 -12.296 1.00 89.25 567 GLY A N 1
ATOM 4260 C CA . GLY A 1 567 ? -0.254 4.037 -12.988 1.00 89.25 567 GLY A CA 1
ATOM 4261 C C . GLY A 1 567 ? 0.834 2.970 -12.847 1.00 89.25 567 GLY A C 1
ATOM 4262 O O . GLY A 1 567 ? 1.966 3.247 -12.459 1.00 89.25 567 GLY A O 1
ATOM 4263 N N . GLU A 1 568 ? 0.512 1.726 -13.201 1.00 89.56 568 GLU A N 1
ATOM 4264 C CA . GLU A 1 568 ? 1.426 0.583 -13.042 1.00 89.56 568 GLU A CA 1
ATOM 4265 C C . GLU A 1 568 ? 2.794 0.787 -13.717 1.00 89.56 568 GLU A C 1
ATOM 4267 O O . GLU A 1 568 ? 3.822 0.437 -13.138 1.00 89.56 568 GLU A O 1
ATOM 4272 N N . HIS A 1 569 ? 2.828 1.378 -14.917 1.00 85.38 569 HIS A N 1
ATOM 4273 C CA . HIS A 1 569 ? 4.089 1.654 -15.611 1.00 85.38 569 HIS A CA 1
ATOM 4274 C C . HIS A 1 569 ? 4.985 2.613 -14.820 1.00 85.38 569 HIS A C 1
ATOM 4276 O O . HIS A 1 569 ? 6.173 2.353 -14.644 1.00 85.38 569 HIS A O 1
ATOM 4282 N N . GLU A 1 570 ? 4.401 3.699 -14.316 1.00 89.62 570 GLU A N 1
ATOM 4283 C CA . GLU A 1 570 ? 5.102 4.702 -13.517 1.00 89.62 570 GLU A CA 1
ATOM 4284 C C . GLU A 1 570 ? 5.579 4.111 -12.186 1.00 89.62 570 GLU A C 1
ATOM 4286 O O . GLU A 1 570 ? 6.666 4.444 -11.731 1.00 89.62 570 GLU A O 1
ATOM 4291 N N . LEU A 1 571 ? 4.817 3.187 -11.591 1.00 93.38 571 LEU A N 1
ATOM 4292 C CA . LEU A 1 571 ? 5.231 2.461 -10.387 1.00 93.38 571 LEU A CA 1
ATOM 4293 C C . LEU A 1 571 ? 6.412 1.516 -10.649 1.00 93.38 571 LEU A C 1
ATOM 4295 O O . LEU A 1 571 ? 7.303 1.420 -9.809 1.00 93.38 571 LEU A O 1
ATOM 4299 N N . CYS A 1 572 ? 6.436 0.829 -11.796 1.00 92.19 572 CYS A N 1
ATOM 4300 C CA . CYS A 1 572 ? 7.583 0.001 -12.179 1.00 92.19 572 CYS A CA 1
ATOM 4301 C C . CYS A 1 572 ? 8.835 0.868 -12.354 1.00 92.19 572 CYS A C 1
ATOM 4303 O O . CYS A 1 572 ? 9.865 0.587 -11.747 1.00 92.19 572 CYS A O 1
ATOM 4305 N N . ARG A 1 573 ? 8.712 1.967 -13.110 1.00 88.81 573 ARG A N 1
ATOM 4306 C CA . ARG A 1 573 ? 9.805 2.925 -13.313 1.00 88.81 573 ARG A CA 1
ATOM 4307 C C . ARG A 1 573 ? 10.301 3.538 -12.014 1.00 88.81 573 ARG A C 1
ATOM 4309 O O . ARG A 1 573 ? 11.500 3.640 -11.823 1.00 88.81 573 ARG A O 1
ATOM 4316 N N . LEU A 1 574 ? 9.392 3.887 -11.109 1.00 92.94 574 LEU A N 1
ATOM 4317 C CA . LEU A 1 574 ? 9.739 4.422 -9.798 1.00 92.94 574 LEU A CA 1
ATOM 4318 C C . LEU A 1 574 ? 10.675 3.480 -9.027 1.00 92.94 574 LEU A C 1
ATOM 4320 O O . LEU A 1 574 ? 11.649 3.939 -8.444 1.00 92.94 574 LEU A O 1
ATOM 4324 N N . PHE A 1 575 ? 10.403 2.172 -9.024 1.00 93.50 575 PHE A N 1
ATOM 4325 C CA . PHE A 1 575 ? 11.305 1.203 -8.398 1.00 93.50 575 PHE A CA 1
ATOM 4326 C C . PHE A 1 575 ? 12.669 1.159 -9.077 1.00 93.50 575 PHE A C 1
ATOM 4328 O O . PHE A 1 575 ? 13.688 1.162 -8.390 1.00 93.50 575 PHE A O 1
ATOM 4335 N N . ASP A 1 576 ? 12.678 1.114 -10.406 1.00 90.00 576 ASP A N 1
ATOM 4336 C CA . ASP A 1 576 ? 13.911 1.029 -11.183 1.00 90.00 576 ASP A CA 1
ATOM 4337 C C . ASP A 1 576 ? 14.788 2.271 -10.952 1.00 90.00 576 ASP A C 1
ATOM 4339 O O . ASP A 1 576 ? 15.963 2.136 -10.614 1.00 90.00 576 ASP A O 1
ATOM 4343 N N . ASP A 1 577 ? 14.198 3.466 -11.033 1.00 89.75 577 ASP A N 1
ATOM 4344 C CA . ASP A 1 577 ? 14.881 4.751 -10.876 1.00 89.75 577 ASP A CA 1
ATOM 4345 C C . ASP A 1 577 ? 15.431 4.935 -9.443 1.00 89.75 577 ASP A C 1
ATOM 4347 O O . ASP A 1 577 ? 16.581 5.339 -9.270 1.00 89.75 577 ASP A O 1
ATOM 4351 N N . GLU A 1 578 ? 14.658 4.595 -8.402 1.00 92.56 578 GLU A N 1
ATOM 4352 C CA . GLU A 1 578 ? 15.077 4.746 -6.994 1.00 92.56 578 GLU A CA 1
ATOM 4353 C C . GLU A 1 578 ? 16.187 3.747 -6.608 1.00 92.56 578 GLU A C 1
ATOM 4355 O O . GLU A 1 578 ? 17.165 4.110 -5.945 1.00 92.56 578 GLU A O 1
ATOM 4360 N N . LEU A 1 579 ? 16.078 2.484 -7.045 1.00 92.56 579 LEU A N 1
ATOM 4361 C CA . LEU A 1 579 ? 17.097 1.461 -6.776 1.00 92.56 579 LEU A CA 1
ATOM 4362 C C . LEU A 1 579 ? 18.404 1.757 -7.523 1.00 92.56 579 LEU A C 1
ATOM 4364 O O . LEU A 1 579 ? 19.485 1.568 -6.957 1.00 92.56 579 LEU A O 1
ATOM 4368 N N . ALA A 1 580 ? 18.302 2.257 -8.753 1.00 88.00 580 ALA A N 1
ATOM 4369 C CA . ALA A 1 580 ? 19.431 2.702 -9.554 1.00 88.00 580 ALA A CA 1
ATOM 4370 C C . ALA A 1 580 ? 20.136 3.922 -8.962 1.00 88.00 580 ALA A C 1
ATOM 4372 O O . ALA A 1 580 ? 21.359 3.926 -8.812 1.00 88.00 580 ALA A O 1
ATOM 4373 N N . ALA A 1 581 ? 19.376 4.954 -8.582 1.00 90.00 581 ALA A N 1
ATOM 4374 C CA . ALA A 1 581 ? 19.926 6.176 -8.001 1.00 90.00 581 ALA A CA 1
ATOM 4375 C C . ALA A 1 581 ? 20.734 5.877 -6.730 1.00 90.00 581 ALA A C 1
ATOM 4377 O O . ALA A 1 581 ? 21.822 6.427 -6.529 1.00 90.00 581 ALA A O 1
ATOM 4378 N N . ALA A 1 582 ? 20.235 4.958 -5.898 1.00 91.12 582 ALA A N 1
ATOM 4379 C CA . ALA A 1 582 ? 20.915 4.485 -4.698 1.00 91.12 582 ALA A CA 1
ATOM 4380 C C . ALA A 1 582 ? 22.072 3.501 -4.985 1.00 91.12 582 ALA A C 1
ATOM 4382 O O . ALA A 1 582 ? 22.867 3.216 -4.087 1.00 91.12 582 ALA A O 1
ATOM 4383 N N . GLY A 1 583 ? 22.197 2.987 -6.213 1.00 90.06 583 GLY A N 1
ATOM 4384 C CA . GLY A 1 583 ? 23.231 2.038 -6.632 1.00 90.06 583 GLY A CA 1
ATOM 4385 C C . GLY A 1 583 ? 23.034 0.619 -6.092 1.00 90.06 583 GLY A C 1
ATOM 4386 O O . GLY A 1 583 ? 24.017 -0.088 -5.843 1.00 90.06 583 GLY A O 1
ATOM 4387 N N . VAL A 1 584 ? 21.783 0.201 -5.862 1.00 89.56 584 VAL A N 1
ATOM 4388 C CA . VAL A 1 584 ? 21.433 -1.147 -5.367 1.00 89.56 584 VAL A CA 1
ATOM 4389 C C . VAL A 1 584 ? 21.715 -2.216 -6.420 1.00 89.56 584 VAL A C 1
ATOM 4391 O O . VAL A 1 584 ? 22.166 -3.317 -6.105 1.00 89.56 584 VAL A O 1
ATOM 4394 N N . ASP A 1 585 ? 21.500 -1.879 -7.684 1.00 75.88 585 ASP A N 1
ATOM 4395 C CA . ASP A 1 585 ? 21.779 -2.707 -8.854 1.00 75.88 585 ASP A CA 1
ATOM 4396 C C . ASP A 1 585 ? 23.276 -2.749 -9.235 1.00 75.88 585 ASP A C 1
ATOM 4398 O O . ASP A 1 585 ? 23.680 -3.500 -10.128 1.00 75.88 585 ASP A O 1
ATOM 4402 N N . GLY A 1 586 ? 24.148 -2.031 -8.525 1.00 66.75 586 GLY A N 1
ATOM 4403 C CA . GLY A 1 586 ? 25.562 -1.898 -8.880 1.00 66.75 586 GLY A CA 1
ATOM 4404 C C . GLY A 1 586 ? 25.764 -0.831 -9.964 1.00 66.75 586 GLY A C 1
ATOM 4405 O O . GLY A 1 586 ? 24.987 0.110 -10.028 1.00 66.75 586 GLY A O 1
ATOM 4406 N N . PRO A 1 587 ? 26.820 -0.894 -10.800 1.00 46.62 587 PRO A N 1
ATOM 4407 C CA . PRO A 1 587 ? 27.023 0.105 -11.845 1.00 46.62 587 PRO A CA 1
ATOM 4408 C C . PRO A 1 587 ? 25.973 -0.068 -12.950 1.00 46.62 587 PRO A C 1
ATOM 4410 O O . PRO A 1 587 ? 26.198 -0.778 -13.930 1.00 46.62 587 PRO A O 1
ATOM 4413 N N . TRP A 1 588 ? 24.826 0.579 -12.776 1.00 41.94 588 TRP A N 1
ATOM 4414 C CA . TRP A 1 588 ? 23.877 0.871 -13.836 1.00 41.94 588 TRP A CA 1
ATOM 4415 C C . TRP A 1 588 ? 24.150 2.288 -14.323 1.00 41.94 588 TRP A C 1
ATOM 4417 O O . TRP A 1 588 ? 24.178 3.243 -13.548 1.00 41.94 588 TRP A O 1
ATOM 4427 N N . SER A 1 589 ? 24.449 2.431 -15.609 1.00 32.66 589 SER A N 1
ATOM 4428 C CA . SER A 1 589 ? 24.608 3.740 -16.226 1.00 32.66 589 SER A CA 1
ATOM 4429 C C . SER A 1 589 ? 23.240 4.264 -16.648 1.00 32.66 589 SER A C 1
ATOM 4431 O O . SER A 1 589 ? 22.978 4.390 -17.840 1.00 32.66 589 SER A O 1
ATOM 4433 N N . LEU A 1 590 ? 22.380 4.607 -15.688 1.00 37.28 590 LEU A N 1
ATOM 4434 C CA . LEU A 1 590 ? 21.450 5.696 -15.950 1.00 37.28 590 LEU A CA 1
ATOM 4435 C C . LEU A 1 590 ? 22.286 6.968 -15.890 1.00 37.28 590 LEU A C 1
ATOM 4437 O O . LEU A 1 590 ? 22.572 7.505 -14.820 1.00 37.28 590 LEU A O 1
ATOM 4441 N N . ALA A 1 591 ? 22.738 7.429 -17.054 1.00 27.83 591 ALA A N 1
ATOM 4442 C CA . ALA A 1 591 ? 23.108 8.823 -17.201 1.00 27.83 591 ALA A CA 1
ATOM 4443 C C . ALA A 1 591 ? 21.820 9.638 -17.008 1.00 27.83 591 ALA A C 1
ATOM 4445 O O . ALA A 1 591 ? 21.138 9.984 -17.964 1.00 27.83 591 ALA A O 1
ATOM 4446 N N . LEU A 1 592 ? 21.448 9.880 -15.749 1.00 32.62 592 LEU A N 1
ATOM 4447 C CA . LEU A 1 592 ? 20.577 10.988 -15.410 1.00 32.62 592 LEU A CA 1
ATOM 4448 C C . LEU A 1 592 ? 21.353 12.221 -15.853 1.00 32.62 592 LEU A C 1
ATOM 4450 O O . LEU A 1 592 ? 22.408 12.518 -15.286 1.00 32.62 592 LEU A O 1
ATOM 4454 N N . ASP A 1 593 ? 20.890 12.877 -16.913 1.00 29.61 593 ASP A N 1
ATOM 4455 C CA . ASP A 1 593 ? 21.407 14.178 -17.305 1.00 29.61 593 ASP A CA 1
ATOM 4456 C C . ASP A 1 593 ? 21.367 15.075 -16.066 1.00 29.61 593 ASP A C 1
ATOM 4458 O O . ASP A 1 593 ? 20.307 15.503 -15.602 1.00 29.61 593 ASP A O 1
ATOM 4462 N N . ALA A 1 594 ? 22.542 15.318 -15.483 1.00 27.42 594 ALA A N 1
ATOM 4463 C CA . ALA A 1 594 ? 22.691 16.322 -14.453 1.00 27.42 594 ALA A CA 1
ATOM 4464 C C . ALA A 1 594 ? 22.168 17.640 -15.044 1.00 27.42 594 ALA A C 1
ATOM 4466 O O . ALA A 1 594 ? 22.517 17.955 -16.189 1.00 27.42 594 ALA A O 1
ATOM 4467 N N . PRO A 1 595 ? 21.350 18.426 -14.320 1.00 29.66 595 PRO A N 1
ATOM 4468 C CA . PRO A 1 595 ? 20.926 19.728 -14.807 1.00 29.66 595 PRO A CA 1
ATOM 4469 C C . PRO A 1 595 ? 22.182 20.541 -15.113 1.00 29.66 595 PRO A C 1
ATOM 4471 O O . PRO A 1 595 ? 22.964 20.862 -14.216 1.00 29.66 595 PRO A O 1
ATOM 4474 N N . GLY A 1 596 ? 22.411 20.779 -16.406 1.00 28.22 596 GLY A N 1
ATOM 4475 C CA . GLY A 1 596 ? 23.650 21.349 -16.903 1.00 28.22 596 GLY A CA 1
ATOM 4476 C C . GLY A 1 596 ? 23.977 22.648 -16.183 1.00 28.22 596 GLY A C 1
ATOM 4477 O O . GLY A 1 596 ? 23.158 23.570 -16.132 1.00 28.22 596 GLY A O 1
ATOM 4478 N N . GLU A 1 597 ? 25.196 22.733 -15.650 1.00 28.44 597 GLU A N 1
ATOM 4479 C CA . GLU A 1 597 ? 25.784 24.013 -15.282 1.00 28.44 597 GLU A CA 1
ATOM 4480 C C . GLU A 1 597 ? 25.638 24.980 -16.470 1.00 28.44 597 GLU A C 1
ATOM 4482 O O . GLU A 1 597 ? 25.915 24.601 -17.617 1.00 28.44 597 GLU A O 1
ATOM 4487 N N . PRO A 1 598 ? 25.209 26.233 -16.246 1.00 29.02 598 PRO A N 1
ATOM 4488 C CA . PRO A 1 598 ? 25.063 27.191 -17.326 1.00 29.02 598 PRO A CA 1
ATOM 4489 C C . PRO A 1 598 ? 26.443 27.468 -17.924 1.00 29.02 598 PRO A C 1
ATOM 4491 O O . PRO A 1 598 ? 27.274 28.149 -17.322 1.00 29.02 598 PRO A O 1
ATOM 4494 N N . GLN A 1 599 ? 26.686 26.943 -19.128 1.00 28.16 599 GLN A N 1
ATOM 4495 C CA . GLN A 1 599 ? 27.902 27.220 -19.881 1.00 28.16 599 GLN A CA 1
ATOM 4496 C C . GLN A 1 599 ? 28.047 28.734 -20.056 1.00 28.16 599 GLN A C 1
ATOM 4498 O O . GLN A 1 599 ? 27.266 29.396 -20.748 1.00 28.16 599 GLN A O 1
ATOM 4503 N N . ALA A 1 600 ? 29.073 29.286 -19.410 1.00 29.33 600 ALA A N 1
ATOM 4504 C CA . ALA A 1 600 ? 29.501 30.656 -19.597 1.00 29.33 600 ALA A CA 1
ATOM 4505 C C . ALA A 1 600 ? 29.783 30.889 -21.087 1.00 29.33 600 ALA A C 1
ATOM 4507 O O . ALA A 1 600 ? 30.693 30.296 -21.669 1.00 29.33 600 ALA A O 1
ATOM 4508 N N . ARG A 1 601 ? 28.996 31.769 -21.714 1.00 28.58 601 ARG A N 1
ATOM 4509 C CA . ARG A 1 601 ? 29.252 32.239 -23.077 1.00 28.58 601 ARG A CA 1
ATOM 4510 C C . ARG A 1 601 ? 30.620 32.918 -23.119 1.00 28.58 601 ARG A C 1
ATOM 4512 O O . ARG A 1 601 ? 30.781 34.045 -22.655 1.00 28.58 601 ARG A O 1
ATOM 4519 N N . VAL A 1 602 ? 31.588 32.236 -23.722 1.00 29.20 602 VAL A N 1
ATOM 4520 C CA . VAL A 1 602 ? 32.851 32.825 -24.163 1.00 29.20 602 VAL A CA 1
ATOM 4521 C C . VAL A 1 602 ? 32.532 33.789 -25.303 1.00 29.20 602 VAL A C 1
ATOM 4523 O O . VAL A 1 602 ? 32.229 33.385 -26.423 1.00 29.20 602 VAL A O 1
ATOM 4526 N N . ALA A 1 603 ? 32.571 35.085 -25.008 1.00 30.17 603 ALA A N 1
ATOM 4527 C CA . ALA A 1 603 ? 32.516 36.132 -26.014 1.00 30.17 603 ALA A CA 1
ATOM 4528 C C . ALA A 1 603 ? 33.907 36.312 -26.645 1.00 30.17 603 ALA A C 1
ATOM 4530 O O . ALA A 1 603 ? 34.753 37.041 -26.134 1.00 30.17 603 ALA A O 1
ATOM 4531 N N . THR A 1 604 ? 34.140 35.663 -27.783 1.00 31.72 604 THR A N 1
ATOM 4532 C CA . THR A 1 604 ? 35.038 36.172 -28.832 1.00 31.72 604 THR A CA 1
ATOM 4533 C C . THR A 1 604 ? 34.178 37.074 -29.725 1.00 31.72 604 THR A C 1
ATOM 4535 O O . THR A 1 604 ? 33.154 36.615 -30.212 1.00 31.72 604 THR A O 1
ATOM 4538 N N . GLY A 1 605 ? 34.415 38.354 -29.989 1.00 28.67 605 GLY A N 1
ATOM 4539 C CA . GLY A 1 605 ? 35.603 39.188 -29.925 1.00 28.67 605 GLY A CA 1
ATOM 4540 C C . GLY A 1 605 ? 35.616 39.985 -31.234 1.00 28.67 605 GLY A C 1
ATOM 4541 O O . GLY A 1 605 ? 35.697 39.371 -32.287 1.00 28.67 605 GLY A O 1
ATOM 4542 N N . THR A 1 606 ? 35.533 41.318 -31.183 1.00 29.81 606 THR A N 1
ATOM 4543 C CA . THR A 1 606 ? 35.969 42.206 -32.281 1.00 29.81 606 THR A CA 1
ATOM 4544 C C . THR A 1 606 ? 36.189 43.623 -31.752 1.00 29.81 606 THR A C 1
ATOM 4546 O O . THR A 1 606 ? 35.243 44.316 -31.384 1.00 29.81 606 THR A O 1
ATOM 4549 N N . THR A 1 607 ? 37.456 44.036 -31.723 1.00 33.38 607 THR A N 1
ATOM 4550 C CA . THR A 1 607 ? 37.939 45.428 -31.647 1.00 33.38 607 THR A CA 1
ATOM 4551 C C . THR A 1 607 ? 37.615 46.158 -32.965 1.00 33.38 607 THR A C 1
ATOM 4553 O O . THR A 1 607 ? 37.526 45.497 -34.004 1.00 33.38 607 THR A O 1
ATOM 4556 N N . PRO A 1 608 ? 37.395 47.488 -32.963 1.00 40.91 608 PRO A N 1
ATOM 4557 C CA . PRO A 1 608 ? 38.481 48.479 -33.137 1.00 40.91 608 PRO A CA 1
ATOM 4558 C C . PRO A 1 608 ? 38.300 49.679 -32.165 1.00 40.91 608 PRO A C 1
ATOM 4560 O O . PRO A 1 608 ? 37.215 49.865 -31.628 1.00 40.91 608 PRO A O 1
ATOM 4563 N N . ALA A 1 609 ? 39.276 50.516 -31.815 1.00 28.81 609 ALA A N 1
ATOM 4564 C CA . ALA A 1 609 ? 40.448 51.057 -32.500 1.00 28.81 609 ALA A CA 1
ATOM 4565 C C . ALA A 1 609 ? 41.550 51.419 -31.485 1.00 28.81 609 ALA A C 1
ATOM 4567 O O . ALA A 1 609 ? 41.221 51.512 -30.279 1.00 28.81 609 ALA A O 1
#

Foldseek 3Di:
DDDDPDPPPPDQQPFKDKDKCLVPLVCLLVLLVQLCVVCVVLDDCVVDHSVNSSVVSNQLNDPPDPKIKMWMFGHDDSDSVRTFWMWMFQQQCPDPPVRVDDTETDSTDGDPVNPPSCNSVVRVVVVLVVCVVVVHQKYKYKDAPCVVVVVVVQWAFDDWDQGSNGIITMIMHGRPQFFFRWKDKADQCPDLLHNFAFKAFFQPGDCVLLCQLLDAQDQQEHEADLSNALQRGRALQRLLVSLLSVLVVVVVVVPFAEEEEEALANSSLNNQLSNVVVPHAYAYEHQAQAHHRQQDFDCPVVFGHGNGDWKDAFLVPRPCNVVFDWAFDDQPFEWEFEFPGGTDDPVLVVLLVVLLVQLLVQLQPDDSNAFSVRSLVVSLVVDPDDPVSSLLNVLVVCCCQFVVRVHHRRTHGSNRSCSDRDHHHGMIGTQDRVSVSSVVSCPPHNYDHSGHFAEWEDDPCWIDTVNPDIGNHYYYHGYLSSVLVSRHHYVVGGDPSSNVSSVSMDHHHKMKMKTAHPDQQFDPGPWYAYGPFDFFRTKGFPCSSRVHGMIIGIGGHPNSVVVSPDDGVVSSVSVVVRCVSSCRNPDDPPPPPDPDDPPDDDDDDDDDD

pLDDT: mean 88.06, std 15.38, range [24.53, 98.88]

Secondary structure (DSSP, 8-state):
----S-----PPPTTEEEEEGGG-GGGHHHHHHHHHHHHGGGS-TTTS-HHHHHHHHHHTTSTT-SSEEEEEEETT--SGGGEEEEEEEE-S--STT-TTS--EEEEEEE-GGGTTTTHHHHHHHHHHHHHHHTT-SEEEEEESS-HHHHHTTT-EEEEEEEETTEEEEEEEEE-STTS-SEEEE--SSS-TTTSSSEEEEBTT--THHHHHHTSEEETTEEE-SGGG-SSSTTSHHHHHHHHHHHHHHHHTSTT--EEEEE--BHHHHHHHHHHHHTT-EEEEE-SSSSSBTT--EE-TTSS-EESS--EESS-TT-TTTTTS-EEE----B-EEEETTTEEPPHHHHHHHHHHHHHHHHHHHT--TTSBHHHHHHHHHHHS---HHHHHHHHHHHHHHHHHHS---TTTBBTTTTT-----SS--EEE-S-HHHHHHHHHTTSEEETT----EEEEETTEEEETTTEEESEEEE---HHHHHTT-SEEESPPPHHHHHHHHTEEEE-EEEEEEE-SS--S-S-BSEEEES-SSEEEEEE-HHHHTSSEEEEEEEHHHHHHHTT--HHHHHHHHHHHHHHTTTTSS----------------------

Sequence (609 aa):
MSTDILDQRHGLGPGVQIDELIGHPHLAPVLAAWHHDEWGHLYPDHVWNRATAIREFEAMAEPGTVDRTWVAFDGGSRDADAVLGSVSLVTTDDLDGFEHLTPWLASMFVAPAARGRGVATALTDALLAGARAAGHDVVHLFTAGQEAFWADRGWSVVAHVVTHGHEATVMARLIHPRAARRAVRSSWGADPDHGGAYSYLRVGATSAARRRLAEEILPGLWFAGEATSVEHPATMHGAWASGERAAAQVLDRAEWHRIAVIGAGLAGLAAARRLRDAGREVVVFESKEAVGGRIVTDRSTGAALPLGGAWLHGDEGHPLRDLVSAVPDSWDRPAFYAVGRGRLAADVVAEVEEAYESLHAAFAVAPPDISVADVTRTTLDAAGWSPLVRDAVEAWITSECEGLYGAPMHDLAANGGFETYELPGGDQLITSDLADVAERLADGLDVRLGRRVGDLRAAGDRWLVDGAESFDGVVVTVPIGVLAGDRVRFAPPLPDDVRRSIASIGCGPITKVFAIFDSAWWPAERPIRLVGTDTFGLVIDVSEAAGRPTLLGFAVGDAATRVERLGEHELCRLFDDELAAAGVDGPWSLALDAPGEPQARVATGTTPA